Protein AF-A0A812TK19-F1 (afdb_monomer)

Mean predicted aligned error: 16.14 Å

Structure (mmCIF, N/CA/C/O backbone):
data_AF-A0A812TK19-F1
#
_entry.id   AF-A0A812TK19-F1
#
loop_
_atom_site.group_PDB
_atom_site.id
_atom_site.type_symbol
_atom_site.label_atom_id
_atom_site.label_alt_id
_atom_site.label_comp_id
_atom_site.label_asym_id
_atom_site.label_entity_id
_atom_site.label_seq_id
_atom_site.pdbx_PDB_ins_code
_atom_site.Cartn_x
_atom_site.Cartn_y
_atom_site.Cartn_z
_atom_site.occupancy
_atom_site.B_iso_or_equiv
_atom_site.auth_seq_id
_atom_site.auth_comp_id
_atom_site.auth_asym_id
_atom_site.auth_atom_id
_atom_site.pdbx_PDB_model_num
ATOM 1 N N . MET A 1 1 ? 40.478 -5.812 -28.959 1.00 92.88 1 MET A N 1
ATOM 2 C CA . MET A 1 1 ? 41.052 -4.650 -28.249 1.00 92.88 1 MET A CA 1
ATOM 3 C C . MET A 1 1 ? 40.467 -4.532 -26.840 1.00 92.88 1 MET A C 1
ATOM 5 O O . MET A 1 1 ? 40.445 -3.448 -26.272 1.00 92.88 1 MET A O 1
ATOM 9 N N . SER A 1 2 ? 40.028 -5.644 -26.248 1.00 95.44 2 SER A N 1
ATOM 10 C CA . SER A 1 2 ? 39.411 -5.646 -24.926 1.00 95.44 2 SER A CA 1
ATOM 11 C C . SER A 1 2 ? 40.400 -5.201 -23.845 1.00 95.44 2 SER A C 1
ATOM 13 O O . SER A 1 2 ? 41.573 -5.568 -23.915 1.00 95.44 2 SER A O 1
ATOM 15 N N . PHE A 1 3 ? 39.928 -4.419 -22.873 1.00 97.75 3 PHE A N 1
ATOM 16 C CA . PHE A 1 3 ? 40.686 -3.888 -21.726 1.00 97.75 3 PHE A CA 1
ATOM 17 C C . PHE A 1 3 ? 41.905 -3.006 -22.056 1.00 97.75 3 PHE A C 1
ATOM 19 O O . PHE A 1 3 ? 42.654 -2.646 -21.154 1.00 97.75 3 PHE A O 1
ATOM 26 N N . MET A 1 4 ? 42.129 -2.638 -23.322 1.00 96.12 4 MET A N 1
ATOM 27 C CA . MET A 1 4 ? 43.406 -2.060 -23.764 1.00 96.12 4 MET A CA 1
ATOM 28 C C . MET A 1 4 ? 43.821 -0.776 -23.024 1.00 96.12 4 MET A C 1
ATOM 30 O O . MET A 1 4 ? 45.009 -0.598 -22.761 1.00 96.12 4 MET A O 1
ATOM 34 N N . PHE A 1 5 ? 42.865 0.098 -22.696 1.00 97.06 5 PHE A N 1
ATOM 35 C CA . PHE A 1 5 ? 43.087 1.342 -21.952 1.00 97.06 5 PHE A CA 1
ATOM 36 C C . PHE A 1 5 ? 42.208 1.444 -20.705 1.00 97.06 5 PHE A C 1
ATOM 38 O O . PHE A 1 5 ? 41.975 2.544 -20.211 1.00 97.06 5 PHE A O 1
ATOM 45 N N . SER A 1 6 ? 41.722 0.314 -20.193 1.00 97.31 6 SER A N 1
ATOM 46 C CA . SER A 1 6 ? 40.939 0.297 -18.958 1.00 97.31 6 SER A CA 1
ATOM 47 C C . SER A 1 6 ? 41.733 0.953 -17.826 1.00 97.31 6 SER A C 1
ATOM 49 O O . SER A 1 6 ? 42.909 0.642 -17.640 1.00 97.31 6 SER A O 1
ATOM 51 N N . GLU A 1 7 ? 41.101 1.876 -17.102 1.00 97.12 7 GLU A N 1
ATOM 52 C CA . GLU A 1 7 ? 41.672 2.635 -15.980 1.00 97.12 7 GLU A CA 1
ATOM 53 C C . GLU A 1 7 ? 42.923 3.456 -16.345 1.00 97.12 7 GLU A C 1
ATOM 55 O O . GLU A 1 7 ? 43.679 3.912 -15.485 1.00 97.12 7 GLU A O 1
ATOM 60 N N . ALA A 1 8 ? 43.154 3.709 -17.637 1.00 96.56 8 ALA A N 1
ATOM 61 C CA . ALA A 1 8 ? 44.233 4.574 -18.092 1.00 96.56 8 ALA A CA 1
ATOM 62 C C . ALA A 1 8 ? 43.841 6.052 -17.902 1.00 96.56 8 ALA A C 1
ATOM 64 O O . ALA A 1 8 ? 43.594 6.781 -18.865 1.00 96.56 8 ALA A O 1
ATOM 65 N N . TRP A 1 9 ? 43.789 6.508 -16.646 1.00 95.75 9 TRP A N 1
ATOM 66 C CA . TRP A 1 9 ? 43.208 7.797 -16.241 1.00 95.75 9 TRP A CA 1
ATOM 67 C C . TRP A 1 9 ? 43.759 9.018 -16.989 1.00 95.75 9 TRP A C 1
ATOM 69 O O . TRP A 1 9 ? 43.036 9.990 -17.182 1.00 95.75 9 TRP A O 1
ATOM 79 N N . THR A 1 10 ? 45.024 8.983 -17.414 1.00 96.06 10 THR A N 1
ATOM 80 C CA . THR A 1 10 ? 45.704 10.095 -18.104 1.00 96.06 10 THR A CA 1
ATOM 81 C C . THR A 1 10 ? 45.851 9.888 -19.611 1.00 96.06 10 THR A C 1
ATOM 83 O O . THR A 1 10 ? 46.383 10.758 -20.306 1.00 96.06 10 THR A O 1
ATOM 86 N N . PHE A 1 11 ? 45.407 8.747 -20.144 1.00 96.31 11 PHE A N 1
ATOM 87 C CA . PHE A 1 11 ? 45.557 8.439 -21.559 1.00 96.31 11 PHE A CA 1
ATOM 88 C C . PHE A 1 11 ? 44.660 9.340 -22.412 1.00 96.31 11 PHE A C 1
ATOM 90 O O . PHE A 1 11 ? 43.447 9.370 -22.249 1.00 96.31 11 PHE A O 1
ATOM 97 N N . ASN A 1 12 ? 45.265 10.071 -23.350 1.00 95.88 12 ASN A N 1
ATOM 98 C CA . ASN A 1 12 ? 44.549 10.934 -24.294 1.00 95.88 12 ASN A CA 1
ATOM 99 C C . ASN A 1 12 ? 45.303 11.073 -25.631 1.00 95.88 12 ASN A C 1
ATOM 101 O O . ASN A 1 12 ? 45.293 12.127 -26.263 1.00 95.88 12 ASN A O 1
ATOM 105 N N . GLN A 1 13 ? 46.040 10.033 -26.032 1.00 95.19 13 GLN A N 1
ATOM 106 C CA . GLN A 1 13 ? 46.846 10.063 -27.256 1.00 95.19 13 GLN A CA 1
ATOM 107 C C . GLN A 1 13 ? 45.985 9.794 -28.492 1.00 95.19 13 GLN A C 1
ATOM 109 O O . GLN A 1 13 ? 45.036 9.011 -28.446 1.00 95.19 13 GLN A O 1
ATOM 114 N N . ALA A 1 14 ? 46.329 10.430 -29.614 1.00 95.00 14 ALA A N 1
ATOM 115 C CA . ALA A 1 14 ? 45.601 10.265 -30.867 1.00 95.00 14 ALA A CA 1
ATOM 116 C C . ALA A 1 14 ? 45.789 8.851 -31.444 1.00 95.00 14 ALA A C 1
ATOM 118 O O . ALA A 1 14 ? 46.907 8.415 -31.715 1.00 95.00 14 ALA A O 1
ATOM 119 N N . ILE A 1 15 ? 44.674 8.162 -31.687 1.00 95.62 15 ILE A N 1
ATOM 120 C CA . ILE A 1 15 ? 44.621 6.780 -32.205 1.00 95.62 15 ILE A CA 1
ATOM 121 C C . ILE A 1 15 ? 43.718 6.651 -33.444 1.00 95.62 15 ILE A C 1
ATOM 123 O O . ILE A 1 15 ? 43.330 5.559 -33.857 1.00 95.62 15 ILE A O 1
ATOM 127 N N . ARG A 1 16 ? 43.403 7.783 -34.081 1.00 94.56 16 ARG A N 1
ATOM 128 C CA . ARG A 1 16 ? 42.511 7.867 -35.247 1.00 94.56 16 ARG A CA 1
ATOM 129 C C . ARG A 1 16 ? 42.945 6.982 -36.425 1.00 94.56 16 ARG A C 1
ATOM 131 O O . ARG A 1 16 ? 42.098 6.486 -37.159 1.00 94.56 16 ARG A O 1
ATOM 138 N N . LEU A 1 17 ? 44.255 6.798 -36.608 1.00 95.12 17 LEU A N 1
ATOM 139 C CA . LEU A 1 17 ? 44.851 6.092 -37.754 1.00 95.12 17 LEU A CA 1
ATOM 140 C C . LEU A 1 17 ? 45.000 4.574 -37.552 1.00 95.12 17 LEU A C 1
ATOM 142 O O . LEU A 1 17 ? 45.644 3.913 -38.363 1.00 95.12 17 LEU A O 1
ATOM 146 N N . TRP A 1 18 ? 44.465 4.017 -36.466 1.00 95.75 18 TRP A N 1
ATOM 147 C CA . TRP A 1 18 ? 44.541 2.580 -36.215 1.00 95.75 18 TRP A CA 1
ATOM 148 C C . TRP A 1 18 ? 43.628 1.792 -37.157 1.00 95.75 18 TRP A C 1
ATOM 150 O O . TRP A 1 18 ? 42.463 2.143 -37.343 1.00 95.75 18 TRP A O 1
ATOM 160 N N . ASP A 1 19 ? 44.145 0.692 -37.707 1.00 95.75 19 ASP A N 1
ATOM 161 C CA . ASP A 1 19 ? 43.330 -0.275 -38.440 1.00 95.75 19 ASP A CA 1
ATOM 162 C C . ASP A 1 19 ? 42.552 -1.156 -37.456 1.00 95.75 19 ASP A C 1
ATOM 164 O O . ASP A 1 19 ? 43.112 -1.990 -36.743 1.00 95.75 19 ASP A O 1
ATOM 168 N N . THR A 1 20 ? 41.240 -0.945 -37.416 1.00 96.56 20 THR A N 1
ATOM 169 C CA . THR A 1 20 ? 40.297 -1.656 -36.547 1.00 96.56 20 THR A CA 1
ATOM 170 C C . THR A 1 20 ? 39.468 -2.707 -37.287 1.00 96.56 20 THR A C 1
ATOM 172 O O . THR A 1 20 ? 38.645 -3.375 -36.669 1.00 96.56 20 THR A O 1
ATOM 175 N N . SER A 1 21 ? 39.726 -2.941 -38.581 1.00 96.19 21 SER A N 1
ATOM 176 C CA . SER A 1 21 ? 38.903 -3.801 -39.450 1.00 96.19 21 SER A CA 1
ATOM 177 C C . SER A 1 21 ? 38.800 -5.269 -39.013 1.00 96.19 21 SER A C 1
ATOM 179 O O . SER A 1 21 ? 37.840 -5.952 -39.369 1.00 96.19 21 SER A O 1
ATOM 181 N N . SER A 1 22 ? 39.766 -5.760 -38.233 1.00 95.88 22 SER A N 1
ATOM 182 C CA . SER A 1 22 ? 39.797 -7.131 -37.703 1.00 95.88 22 SER A CA 1
ATOM 183 C C . SER A 1 22 ? 39.323 -7.249 -36.248 1.00 95.88 22 SER A C 1
ATOM 185 O O . SER A 1 22 ? 39.255 -8.356 -35.705 1.00 95.88 22 SER A O 1
ATOM 187 N N . VAL A 1 23 ? 38.998 -6.128 -35.597 1.00 97.31 23 VAL A N 1
ATOM 188 C CA . VAL A 1 23 ? 38.624 -6.099 -34.182 1.00 97.31 23 VAL A CA 1
ATOM 189 C C . VAL A 1 23 ? 37.208 -6.633 -34.015 1.00 97.31 23 VAL A C 1
ATOM 191 O O . VAL A 1 23 ? 36.266 -6.110 -34.599 1.00 97.31 23 VAL A O 1
ATOM 194 N N . ARG A 1 24 ? 37.062 -7.668 -33.182 1.00 96.25 24 ARG A N 1
ATOM 195 C CA . ARG A 1 24 ? 35.759 -8.271 -32.852 1.00 96.25 24 ARG A CA 1
ATOM 196 C C . ARG A 1 24 ? 35.223 -7.882 -31.478 1.00 96.25 24 ARG A C 1
ATOM 198 O O . ARG A 1 24 ? 34.020 -7.843 -31.274 1.00 96.25 24 ARG A O 1
ATOM 205 N N . ASP A 1 25 ? 36.112 -7.580 -30.540 1.00 97.50 25 ASP A N 1
ATOM 206 C CA . ASP A 1 25 ? 35.764 -7.329 -29.142 1.00 97.50 25 ASP A CA 1
ATOM 207 C C . ASP A 1 25 ? 36.442 -6.033 -28.671 1.00 97.50 25 ASP A C 1
ATOM 209 O O . ASP A 1 25 ? 37.674 -5.892 -28.762 1.00 97.50 25 ASP A O 1
ATOM 213 N N . MET A 1 26 ? 35.621 -5.082 -28.217 1.00 97.75 26 MET A N 1
ATOM 214 C CA . MET A 1 26 ? 36.023 -3.775 -27.681 1.00 97.75 26 MET A CA 1
ATOM 215 C C . MET A 1 26 ? 35.622 -3.600 -26.208 1.00 97.75 26 MET A C 1
ATOM 217 O O . MET A 1 26 ? 35.568 -2.478 -25.705 1.00 97.75 26 MET A O 1
ATOM 221 N N . ARG A 1 27 ? 35.349 -4.697 -25.494 1.00 98.25 27 ARG A N 1
ATOM 222 C CA . ARG A 1 27 ? 34.900 -4.625 -24.103 1.00 98.25 27 ARG A CA 1
ATOM 223 C C . ARG A 1 27 ? 35.918 -3.931 -23.211 1.00 98.25 27 ARG A C 1
ATOM 225 O O . ARG A 1 27 ? 37.114 -4.193 -23.338 1.00 98.25 27 ARG A O 1
ATOM 232 N N . TYR A 1 28 ? 35.450 -3.070 -22.311 1.00 98.44 28 TYR A N 1
ATOM 233 C CA . TYR A 1 28 ? 36.291 -2.309 -21.375 1.00 98.44 28 TYR A CA 1
ATOM 234 C C . TYR A 1 28 ? 37.416 -1.480 -22.025 1.00 98.44 28 TYR A C 1
ATOM 236 O O . TYR A 1 28 ? 38.355 -1.082 -21.341 1.00 98.44 28 TYR A O 1
ATOM 244 N N . MET A 1 29 ? 37.393 -1.242 -23.343 1.00 97.69 29 MET A N 1
ATOM 245 C CA . MET A 1 29 ? 38.554 -0.665 -24.029 1.00 97.69 29 MET A CA 1
ATOM 246 C C . MET A 1 29 ? 38.963 0.698 -23.455 1.00 97.69 29 MET A C 1
ATOM 248 O O . MET A 1 29 ? 40.159 0.925 -23.312 1.00 97.69 29 MET A O 1
ATOM 252 N N . PHE A 1 30 ? 37.996 1.548 -23.103 1.00 98.12 30 PHE A N 1
ATOM 253 C CA . PHE A 1 30 ? 38.169 2.876 -22.502 1.00 98.12 30 PHE A CA 1
ATOM 254 C C . PHE A 1 30 ? 37.416 3.005 -21.168 1.00 98.12 30 PHE A C 1
ATOM 256 O O . PHE A 1 30 ? 36.948 4.081 -20.803 1.00 98.12 30 PHE A O 1
ATOM 263 N N . HIS A 1 31 ? 37.265 1.905 -20.434 1.00 98.12 31 HIS A N 1
ATOM 264 C CA . HIS A 1 31 ? 36.629 1.948 -19.121 1.00 98.12 31 HIS A CA 1
ATOM 265 C C . HIS A 1 31 ? 37.426 2.838 -18.149 1.00 98.12 31 HIS A C 1
ATOM 267 O O . HIS A 1 31 ? 38.648 2.730 -18.089 1.00 98.12 31 HIS A O 1
ATOM 273 N N . ASP A 1 32 ? 36.745 3.720 -17.415 1.00 97.50 32 ASP A N 1
ATOM 274 C CA . ASP A 1 32 ? 37.311 4.706 -16.477 1.00 97.50 32 ASP A CA 1
ATOM 275 C C . ASP A 1 32 ? 38.473 5.530 -17.076 1.00 97.50 32 ASP A C 1
ATOM 277 O O . ASP A 1 32 ? 39.419 5.916 -16.391 1.00 97.50 32 ASP A O 1
ATOM 281 N N . THR A 1 33 ? 38.451 5.823 -18.383 1.00 96.88 33 THR A N 1
ATOM 282 C CA . THR A 1 33 ? 39.445 6.727 -18.986 1.00 96.88 33 THR A CA 1
ATOM 283 C C . THR A 1 33 ? 39.029 8.184 -18.810 1.00 96.88 33 THR A C 1
ATOM 285 O O . THR A 1 33 ? 38.316 8.757 -19.638 1.00 96.88 33 THR A O 1
ATOM 288 N N . ARG A 1 34 ? 39.523 8.807 -17.740 1.00 94.69 34 ARG A N 1
ATOM 289 C CA . ARG A 1 34 ? 39.145 10.171 -17.323 1.00 94.69 34 ARG A CA 1
ATOM 290 C C . ARG A 1 34 ? 39.749 11.309 -18.148 1.00 94.69 34 ARG A C 1
ATOM 292 O O . ARG A 1 34 ? 39.411 12.466 -17.937 1.00 94.69 34 ARG A O 1
ATOM 299 N N . ALA A 1 35 ? 40.664 11.011 -19.065 1.00 96.31 35 ALA A N 1
ATOM 300 C CA . ALA A 1 35 ? 41.265 12.017 -19.942 1.00 96.31 35 ALA A CA 1
ATOM 301 C C . ALA A 1 35 ? 40.969 11.784 -21.428 1.00 96.31 35 ALA A C 1
ATOM 303 O O . ALA A 1 35 ? 41.170 12.696 -22.231 1.00 96.31 35 ALA A O 1
ATOM 304 N N . PHE A 1 36 ? 40.536 10.581 -21.814 1.00 97.00 36 PHE A N 1
ATOM 305 C CA . PHE A 1 36 ? 40.453 10.200 -23.219 1.00 97.00 36 PHE A CA 1
ATOM 306 C C . PHE A 1 36 ? 39.255 10.858 -23.909 1.00 97.00 36 PHE A C 1
ATOM 308 O O . PHE A 1 36 ? 38.106 10.562 -23.598 1.00 97.00 36 PHE A O 1
ATOM 315 N N . ASN A 1 37 ? 39.524 11.720 -24.893 1.00 96.88 37 ASN A N 1
ATOM 316 C CA . ASN A 1 37 ? 38.482 12.377 -25.689 1.00 96.88 37 ASN A CA 1
ATOM 317 C C . ASN A 1 37 ? 38.955 12.682 -27.128 1.00 96.88 37 ASN A C 1
ATOM 319 O O . ASN A 1 37 ? 38.767 13.787 -27.659 1.00 96.88 37 ASN A O 1
ATOM 323 N N . GLN A 1 38 ? 39.647 11.714 -27.742 1.00 96.75 38 GLN A N 1
ATOM 324 C CA . GLN A 1 38 ? 40.198 11.814 -29.100 1.00 96.75 38 GLN A CA 1
ATOM 325 C C . GLN A 1 38 ? 39.218 11.326 -30.170 1.00 96.75 38 GLN A C 1
ATOM 327 O O . GLN A 1 38 ? 38.337 10.517 -29.906 1.00 96.75 38 GLN A O 1
ATOM 332 N N . ASP A 1 39 ? 39.396 11.802 -31.403 1.00 96.94 39 ASP A N 1
ATOM 333 C CA . ASP A 1 39 ? 38.589 11.379 -32.552 1.00 96.94 39 ASP A CA 1
ATOM 334 C C . ASP A 1 39 ? 38.887 9.923 -32.956 1.00 96.94 39 ASP A C 1
ATOM 336 O O . ASP A 1 39 ? 40.018 9.574 -33.308 1.00 96.94 39 ASP A O 1
ATOM 340 N N . ILE A 1 40 ? 37.841 9.097 -32.927 1.00 97.25 40 ILE A N 1
ATOM 341 C CA . ILE A 1 40 ? 37.826 7.684 -33.334 1.00 97.25 40 ILE A CA 1
ATOM 342 C C . ILE A 1 40 ? 36.660 7.377 -34.291 1.00 97.25 40 ILE A C 1
ATOM 344 O O . ILE A 1 40 ? 36.346 6.215 -34.556 1.00 97.25 40 ILE A O 1
ATOM 348 N N . GLY A 1 41 ? 36.013 8.405 -34.851 1.00 96.56 41 GLY A N 1
ATOM 349 C CA . GLY A 1 41 ? 34.849 8.230 -35.728 1.00 96.56 41 GLY A CA 1
ATOM 350 C C . GLY A 1 41 ? 35.177 7.493 -37.034 1.00 96.56 41 GLY A C 1
ATOM 351 O O . GLY A 1 41 ? 34.302 6.876 -37.638 1.00 96.56 41 GLY A O 1
ATOM 352 N N . SER A 1 42 ? 36.449 7.502 -37.456 1.00 96.19 42 SER A N 1
ATOM 353 C CA . SER A 1 42 ? 36.924 6.827 -38.673 1.00 96.19 42 SER A CA 1
ATOM 354 C C . SER A 1 42 ? 37.246 5.339 -38.508 1.00 96.19 42 SER A C 1
ATOM 356 O O . SER A 1 42 ? 37.715 4.717 -39.459 1.00 96.19 42 SER A O 1
ATOM 358 N N . TRP A 1 43 ? 37.060 4.763 -37.320 1.00 97.56 43 TRP A N 1
ATOM 359 C CA . TRP A 1 43 ? 37.314 3.342 -37.087 1.00 97.56 43 TRP A CA 1
ATOM 360 C C . TRP A 1 43 ? 36.322 2.439 -37.827 1.00 97.56 43 TRP A C 1
ATOM 362 O O . TRP A 1 43 ? 35.135 2.740 -37.940 1.00 97.56 43 TRP A O 1
ATOM 372 N N . ASN A 1 44 ? 36.813 1.296 -38.310 1.00 96.88 44 ASN A N 1
ATOM 373 C CA . ASN A 1 44 ? 35.987 0.265 -38.921 1.00 96.88 44 ASN A CA 1
ATOM 374 C C . ASN A 1 44 ? 35.502 -0.707 -37.841 1.00 96.88 44 ASN A C 1
ATOM 376 O O . ASN A 1 44 ? 36.242 -1.584 -37.407 1.00 96.88 44 ASN A O 1
ATOM 380 N N . THR A 1 45 ? 34.240 -0.571 -37.446 1.00 97.31 45 THR A N 1
ATOM 381 C CA . THR A 1 45 ? 33.599 -1.401 -36.416 1.00 97.31 45 THR A CA 1
ATOM 382 C C . THR A 1 45 ? 32.748 -2.542 -36.978 1.00 97.31 45 THR A C 1
ATOM 384 O O . THR A 1 45 ? 32.097 -3.252 -36.221 1.00 97.31 45 THR A O 1
ATOM 387 N N . SER A 1 46 ? 32.785 -2.789 -38.294 1.00 96.62 46 SER A N 1
ATOM 388 C CA . SER A 1 46 ? 31.880 -3.742 -38.963 1.00 96.62 46 SER A CA 1
ATOM 389 C C . SER A 1 46 ? 32.010 -5.207 -38.521 1.00 96.62 46 SER A C 1
ATOM 391 O O . SER A 1 46 ? 31.094 -5.993 -38.774 1.00 96.62 46 SER A O 1
ATOM 393 N N . ALA A 1 47 ? 33.129 -5.571 -37.886 1.00 97.19 47 ALA A N 1
ATOM 394 C CA . ALA A 1 47 ? 33.393 -6.900 -37.333 1.00 97.19 47 ALA A CA 1
ATOM 395 C C . ALA A 1 47 ? 33.191 -6.984 -35.807 1.00 97.19 47 ALA A C 1
ATOM 397 O O . ALA A 1 47 ? 33.318 -8.075 -35.248 1.00 97.19 47 ALA A O 1
ATOM 398 N N . VAL A 1 48 ? 32.901 -5.861 -35.138 1.00 98.25 48 VAL A N 1
ATOM 399 C CA . VAL A 1 48 ? 32.744 -5.792 -33.681 1.00 98.25 48 VAL A CA 1
ATOM 400 C C . VAL A 1 48 ? 31.415 -6.418 -33.285 1.00 98.25 48 VAL A C 1
ATOM 402 O O . VAL A 1 48 ? 30.368 -6.043 -33.804 1.00 98.25 48 VAL A O 1
ATOM 405 N N . THR A 1 49 ? 31.465 -7.357 -32.344 1.00 97.06 49 THR A N 1
ATOM 406 C CA . THR A 1 49 ? 30.289 -8.045 -31.804 1.00 97.06 49 THR A CA 1
ATOM 407 C C . THR A 1 49 ? 29.933 -7.592 -30.393 1.00 97.06 49 THR A C 1
ATOM 409 O O . THR A 1 49 ? 28.797 -7.764 -29.969 1.00 97.06 49 THR A O 1
ATOM 412 N N . SER A 1 50 ? 30.875 -6.994 -29.659 1.00 97.75 50 SER A N 1
ATOM 413 C CA . SER A 1 50 ? 30.655 -6.575 -28.273 1.00 97.75 50 SER A CA 1
ATOM 414 C C . SER A 1 50 ? 31.316 -5.237 -27.965 1.00 97.75 50 SER A C 1
ATOM 416 O O . SER A 1 50 ? 32.524 -5.070 -28.169 1.00 97.75 50 SER A O 1
ATOM 418 N N . MET A 1 51 ? 30.526 -4.331 -27.387 1.00 97.94 51 MET A N 1
ATOM 419 C CA . MET A 1 51 ? 30.935 -3.009 -26.898 1.00 97.94 51 MET A CA 1
ATOM 420 C C . MET A 1 51 ? 30.701 -2.845 -25.385 1.00 97.94 51 MET A C 1
ATOM 422 O O . MET A 1 51 ? 30.768 -1.731 -24.867 1.00 97.94 51 MET A O 1
ATOM 426 N N . HIS A 1 52 ? 30.471 -3.950 -24.667 1.00 98.50 52 HIS A N 1
ATOM 427 C CA . HIS A 1 52 ? 30.230 -3.935 -23.226 1.00 98.50 52 HIS A CA 1
ATOM 428 C C . HIS A 1 52 ? 31.270 -3.119 -22.441 1.00 98.50 52 HIS A C 1
ATOM 430 O O . HIS A 1 52 ? 32.479 -3.351 -22.550 1.00 98.50 52 HIS A O 1
ATOM 436 N N . ARG A 1 53 ? 30.797 -2.151 -21.648 1.00 98.62 53 ARG A N 1
ATOM 437 C CA . ARG A 1 53 ? 31.626 -1.220 -20.853 1.00 98.62 53 ARG A CA 1
ATOM 438 C C . ARG A 1 53 ? 32.702 -0.462 -21.629 1.00 98.62 53 ARG A C 1
ATOM 440 O O . ARG A 1 53 ? 33.664 0.005 -21.023 1.00 98.62 53 ARG A O 1
ATOM 447 N N . MET A 1 54 ? 32.584 -0.327 -22.951 1.00 98.19 54 MET A N 1
ATOM 448 C CA . MET A 1 54 ? 33.645 0.278 -23.759 1.00 98.19 54 MET A CA 1
ATOM 449 C C . MET A 1 54 ? 34.026 1.684 -23.275 1.00 98.19 54 MET A C 1
ATOM 451 O O . MET A 1 54 ? 35.217 1.960 -23.223 1.00 98.19 54 MET A O 1
ATOM 455 N N . PHE A 1 55 ? 33.057 2.518 -22.885 1.00 98.44 55 PHE A N 1
ATOM 456 C CA . PHE A 1 55 ? 33.242 3.892 -22.395 1.00 98.44 55 PHE A CA 1
ATOM 457 C C . PHE A 1 55 ? 32.647 4.115 -20.997 1.00 98.44 55 PHE A C 1
ATOM 459 O O . PHE A 1 55 ? 32.367 5.249 -20.615 1.00 98.44 55 PHE A O 1
ATOM 466 N N . SER A 1 56 ? 32.437 3.051 -20.222 1.00 98.38 56 SER A N 1
ATOM 467 C CA . SER A 1 56 ? 31.879 3.179 -18.873 1.00 98.38 56 SER A CA 1
ATOM 468 C C . SER A 1 56 ? 32.801 4.045 -18.003 1.00 98.38 56 SER A C 1
ATOM 470 O O . SER A 1 56 ? 33.995 3.761 -17.925 1.00 98.38 56 SER A O 1
ATOM 472 N N . TYR A 1 57 ? 32.259 5.097 -17.383 1.00 98.00 57 TYR A N 1
ATOM 473 C CA . TYR A 1 57 ? 32.964 6.144 -16.624 1.00 98.00 57 TYR A CA 1
ATOM 474 C C . TYR A 1 57 ? 34.039 6.916 -17.412 1.00 98.00 57 TYR A C 1
ATOM 476 O O . TYR A 1 57 ? 34.948 7.504 -16.825 1.00 98.00 57 TYR A O 1
ATOM 484 N N . ALA A 1 58 ? 33.965 6.924 -18.745 1.00 97.38 58 ALA A N 1
ATOM 485 C CA . ALA A 1 58 ? 34.878 7.696 -19.581 1.00 97.38 58 ALA A CA 1
ATOM 486 C C . ALA A 1 58 ? 34.410 9.150 -19.761 1.00 97.38 58 ALA A C 1
ATOM 488 O O . ALA A 1 58 ? 33.218 9.444 -19.808 1.00 97.38 58 ALA A O 1
ATOM 489 N N . GLU A 1 59 ? 35.365 10.053 -19.993 1.00 96.19 59 GLU A N 1
ATOM 490 C CA . GLU A 1 59 ? 35.117 11.462 -20.358 1.00 96.19 59 GLU A CA 1
ATOM 491 C C . GLU A 1 59 ? 34.941 11.664 -21.880 1.00 96.19 59 GLU A C 1
ATOM 493 O O . GLU A 1 59 ? 35.091 12.764 -22.423 1.00 96.19 59 GLU A O 1
ATOM 498 N N . PHE A 1 60 ? 34.664 10.576 -22.599 1.00 97.31 60 PHE A N 1
ATOM 499 C CA . PHE A 1 60 ? 34.582 10.563 -24.051 1.00 97.31 60 PHE A CA 1
ATOM 500 C C . PHE A 1 60 ? 33.298 11.239 -24.550 1.00 97.31 60 PHE A C 1
ATOM 502 O O . PHE A 1 60 ? 32.195 10.861 -24.168 1.00 97.31 60 PHE A O 1
ATOM 509 N N . ASN A 1 61 ? 33.436 12.200 -25.465 1.00 97.44 61 ASN A N 1
ATOM 510 C CA . ASN A 1 61 ? 32.314 12.883 -26.109 1.00 97.44 61 ASN A CA 1
ATOM 511 C C . ASN A 1 61 ? 32.691 13.332 -27.536 1.00 97.44 61 ASN A C 1
ATOM 513 O O . ASN A 1 61 ? 32.684 14.523 -27.859 1.00 97.44 61 ASN A O 1
ATOM 517 N N . ARG A 1 62 ? 33.098 12.383 -28.395 1.00 97.69 62 ARG A N 1
ATOM 518 C CA . ARG A 1 62 ? 33.376 12.631 -29.826 1.00 97.69 62 ARG A CA 1
ATOM 519 C C . ARG A 1 62 ? 32.420 11.860 -30.741 1.00 97.69 62 ARG A C 1
ATOM 521 O O . ARG A 1 62 ? 31.986 10.773 -30.365 1.00 97.69 62 ARG A O 1
ATOM 528 N N . PRO A 1 63 ? 32.138 12.370 -31.957 1.00 97.94 63 PRO A N 1
ATOM 529 C CA . PRO A 1 63 ? 31.222 11.714 -32.883 1.00 97.94 63 PRO A CA 1
ATOM 530 C C . PRO A 1 63 ? 31.641 10.280 -33.235 1.00 97.94 63 PRO A C 1
ATOM 532 O O . PRO A 1 63 ? 32.752 10.044 -33.709 1.00 97.94 63 PRO A O 1
ATOM 535 N N . ILE A 1 64 ? 30.709 9.343 -33.054 1.00 97.75 64 ILE A N 1
ATOM 536 C CA . ILE A 1 64 ? 30.850 7.915 -33.399 1.00 97.75 64 ILE A CA 1
ATOM 537 C C . ILE A 1 64 ? 29.648 7.377 -34.198 1.00 97.75 64 ILE A C 1
ATOM 539 O O . ILE A 1 64 ? 29.536 6.178 -34.446 1.00 97.75 64 ILE A O 1
ATOM 543 N N . GLY A 1 65 ? 28.753 8.254 -34.664 1.00 96.69 65 GLY A N 1
ATOM 544 C CA . GLY A 1 65 ? 27.577 7.868 -35.458 1.00 96.69 65 GLY A CA 1
ATOM 545 C C . GLY A 1 65 ? 27.906 7.197 -36.801 1.00 96.69 65 GLY A C 1
ATOM 546 O O . GLY A 1 65 ? 27.077 6.477 -37.350 1.00 96.69 65 GLY A O 1
ATOM 547 N N . SER A 1 66 ? 29.128 7.377 -37.321 1.00 96.38 66 SER A N 1
ATOM 548 C CA . SER A 1 66 ? 29.621 6.749 -38.560 1.00 96.38 66 SER A CA 1
ATOM 549 C C . SER A 1 66 ? 29.997 5.270 -38.418 1.00 96.38 66 SER A C 1
ATOM 551 O O . SER A 1 66 ? 30.345 4.626 -39.410 1.00 96.38 66 SER A O 1
ATOM 553 N N . TRP A 1 67 ? 29.970 4.725 -37.204 1.00 97.75 67 TRP A N 1
ATOM 554 C CA . TRP A 1 67 ? 30.300 3.329 -36.943 1.00 97.75 67 TRP A CA 1
ATOM 555 C C . TRP A 1 67 ? 29.269 2.359 -37.531 1.00 97.75 67 TRP A C 1
ATOM 557 O O . TRP A 1 67 ? 28.076 2.636 -37.596 1.00 97.75 67 TRP A O 1
ATOM 567 N N . THR A 1 68 ? 29.740 1.183 -37.950 1.00 96.69 68 THR A N 1
ATOM 568 C CA . THR A 1 68 ? 28.888 0.097 -38.448 1.00 96.69 68 THR A CA 1
ATOM 569 C C . THR A 1 68 ? 28.628 -0.906 -37.328 1.00 96.69 68 THR A C 1
ATOM 571 O O . THR A 1 68 ? 29.520 -1.673 -36.983 1.00 96.69 68 THR A O 1
ATOM 574 N N . THR A 1 69 ? 27.404 -0.949 -36.799 1.00 96.81 69 THR A N 1
ATOM 575 C CA . THR A 1 69 ? 27.054 -1.740 -35.599 1.00 96.81 69 THR A CA 1
ATOM 576 C C . THR A 1 69 ? 26.244 -3.009 -35.872 1.00 96.81 69 THR A C 1
ATOM 578 O O . THR A 1 69 ? 25.885 -3.709 -34.938 1.00 96.81 69 THR A O 1
ATOM 581 N N . ARG A 1 70 ? 25.991 -3.374 -37.138 1.00 96.06 70 ARG A N 1
ATOM 582 C CA . ARG A 1 70 ? 25.108 -4.509 -37.507 1.00 96.06 70 ARG A CA 1
ATOM 583 C C . ARG A 1 70 ? 25.465 -5.869 -36.879 1.00 96.06 70 ARG A C 1
ATOM 585 O O . ARG A 1 70 ? 24.621 -6.757 -36.836 1.00 96.06 70 ARG A O 1
ATOM 592 N N . ALA A 1 71 ? 26.729 -6.058 -36.493 1.00 96.62 71 ALA A N 1
ATOM 593 C CA . ALA A 1 71 ? 27.239 -7.293 -35.900 1.00 96.62 71 ALA A CA 1
ATOM 594 C C . ALA A 1 71 ? 27.275 -7.251 -34.362 1.00 96.62 71 ALA A C 1
ATOM 596 O O . ALA A 1 71 ? 27.561 -8.277 -33.747 1.00 96.62 71 ALA A O 1
ATOM 597 N N . VAL A 1 72 ? 27.010 -6.089 -33.754 1.00 98.12 72 VAL A N 1
ATOM 598 C CA . VAL A 1 72 ? 27.033 -5.892 -32.304 1.00 98.12 72 VAL A CA 1
ATOM 599 C C . VAL A 1 72 ? 25.800 -6.544 -31.696 1.00 98.12 72 VAL A C 1
ATOM 601 O O . VAL A 1 72 ? 24.681 -6.279 -32.126 1.00 98.12 72 VAL A O 1
ATOM 604 N N . THR A 1 73 ? 26.016 -7.391 -30.695 1.00 97.00 73 THR A N 1
ATOM 605 C CA . THR A 1 73 ? 24.949 -8.069 -29.948 1.00 97.00 73 THR A CA 1
ATOM 606 C C . THR A 1 73 ? 24.840 -7.576 -28.506 1.00 97.00 73 THR A C 1
ATOM 608 O O . THR A 1 73 ? 23.793 -7.727 -27.886 1.00 97.00 73 THR A O 1
ATOM 611 N N . ASP A 1 74 ? 25.910 -6.980 -27.973 1.00 98.06 74 ASP A N 1
ATOM 612 C CA . ASP A 1 74 ? 26.014 -6.540 -26.579 1.00 98.06 74 ASP A CA 1
ATOM 613 C C . ASP A 1 74 ? 26.539 -5.098 -26.493 1.00 98.06 74 ASP A C 1
ATOM 615 O O . ASP A 1 74 ? 27.703 -4.816 -26.822 1.00 98.06 74 ASP A O 1
ATOM 619 N N . THR A 1 75 ? 25.666 -4.196 -26.042 1.00 98.06 75 THR A N 1
ATOM 620 C CA . THR A 1 75 ? 25.965 -2.788 -25.742 1.00 98.06 75 THR A CA 1
ATOM 621 C C . THR A 1 75 ? 25.780 -2.467 -24.260 1.00 98.06 75 THR A C 1
ATOM 623 O O . THR A 1 75 ? 25.735 -1.294 -23.880 1.00 98.06 75 THR A O 1
ATOM 626 N N . SER A 1 76 ? 25.688 -3.488 -23.407 1.00 98.62 76 SER A N 1
ATOM 627 C CA . SER A 1 76 ? 25.449 -3.298 -21.983 1.00 98.62 76 SER A CA 1
ATOM 628 C C . SER A 1 76 ? 26.569 -2.473 -21.339 1.00 98.62 76 SER A C 1
ATOM 630 O O . SER A 1 76 ? 27.760 -2.637 -21.621 1.00 98.62 76 SER A O 1
ATOM 632 N N . PHE A 1 77 ? 26.185 -1.525 -20.488 1.00 98.75 77 PHE A N 1
ATOM 633 C CA . PHE A 1 77 ? 27.061 -0.576 -19.804 1.00 98.75 77 PHE A CA 1
ATOM 634 C C . PHE A 1 77 ? 27.967 0.255 -20.728 1.00 98.75 77 PHE A C 1
ATOM 636 O O . PHE A 1 77 ? 28.952 0.820 -20.252 1.00 98.75 77 PHE A O 1
ATOM 643 N N . MET A 1 78 ? 27.720 0.313 -22.043 1.00 98.44 78 MET A N 1
ATOM 644 C CA . MET A 1 78 ? 28.666 0.926 -22.983 1.00 98.44 78 MET A CA 1
ATOM 645 C C . MET A 1 78 ? 29.045 2.358 -22.582 1.00 98.44 78 MET A C 1
ATOM 647 O O . MET A 1 78 ? 30.232 2.677 -22.642 1.00 98.44 78 MET A O 1
ATOM 651 N N . PHE A 1 79 ? 28.080 3.163 -22.123 1.00 98.69 79 PHE A N 1
ATOM 652 C CA . PHE A 1 79 ? 28.276 4.535 -21.643 1.00 98.69 79 PHE A CA 1
ATOM 653 C C . PHE A 1 79 ? 27.880 4.722 -20.171 1.00 98.69 79 PHE A C 1
ATOM 655 O O . PHE A 1 79 ? 27.685 5.850 -19.736 1.00 98.69 79 PHE A O 1
ATOM 662 N N . ASP A 1 80 ? 27.791 3.647 -19.385 1.00 98.69 80 ASP A N 1
ATOM 663 C CA . ASP A 1 80 ? 27.435 3.721 -17.960 1.00 98.69 80 ASP A CA 1
ATOM 664 C C . ASP A 1 80 ? 28.369 4.676 -17.200 1.00 98.69 80 ASP A C 1
ATOM 666 O O . ASP A 1 80 ? 29.583 4.467 -17.162 1.00 98.69 80 ASP A O 1
ATOM 670 N N . GLY A 1 81 ? 27.819 5.743 -16.628 1.00 98.19 81 GLY A N 1
ATOM 671 C CA . GLY A 1 81 ? 28.547 6.790 -15.919 1.00 98.19 81 GLY A CA 1
ATOM 672 C C . GLY A 1 81 ? 29.380 7.721 -16.807 1.00 98.19 81 GLY A C 1
ATOM 673 O O . GLY A 1 81 ? 30.161 8.513 -16.275 1.00 98.19 81 GLY A O 1
ATOM 674 N N . ALA A 1 82 ? 29.250 7.659 -18.136 1.00 97.75 82 ALA A N 1
ATOM 675 C CA . ALA A 1 82 ? 29.903 8.579 -19.069 1.00 97.75 82 ALA A CA 1
ATOM 676 C C . ALA A 1 82 ? 29.176 9.936 -19.081 1.00 97.75 82 ALA A C 1
ATOM 678 O O . ALA A 1 82 ? 28.422 10.269 -19.996 1.00 97.75 82 ALA A O 1
ATOM 679 N N . ARG A 1 83 ? 29.398 10.729 -18.028 1.00 96.00 83 ARG A N 1
ATOM 680 C CA . ARG A 1 83 ? 28.624 11.944 -17.701 1.00 96.00 83 ARG A CA 1
ATOM 681 C C . ARG A 1 83 ? 28.530 12.973 -18.825 1.00 96.00 83 ARG A C 1
ATOM 683 O O . ARG A 1 83 ? 27.557 13.710 -18.882 1.00 96.00 83 ARG A O 1
ATOM 690 N N . ASN A 1 84 ? 29.532 13.028 -19.698 1.00 96.12 84 ASN A N 1
ATOM 691 C CA . ASN A 1 84 ? 29.620 14.018 -20.767 1.00 96.12 84 ASN A CA 1
ATOM 692 C C . ASN A 1 84 ? 29.171 13.501 -22.139 1.00 96.12 84 ASN A C 1
ATOM 694 O O . ASN A 1 84 ? 29.185 14.280 -23.089 1.00 96.12 84 ASN A O 1
ATOM 698 N N . PHE A 1 85 ? 28.828 12.218 -22.286 1.00 97.88 85 PHE A N 1
ATOM 699 C CA . PHE A 1 85 ? 28.509 11.650 -23.594 1.00 97.88 85 PHE A CA 1
ATOM 700 C C . PHE A 1 85 ? 27.113 12.076 -24.075 1.00 97.88 85 PHE A C 1
ATOM 702 O O . PHE A 1 85 ? 26.107 11.710 -23.477 1.00 97.88 85 PHE A O 1
ATOM 709 N N . ASP A 1 86 ? 27.061 12.804 -25.193 1.00 97.69 86 ASP A N 1
ATOM 710 C CA . ASP A 1 86 ? 25.815 13.249 -25.836 1.00 97.69 86 ASP A CA 1
ATOM 711 C C . ASP A 1 86 ? 26.000 13.360 -27.363 1.00 97.69 86 ASP A C 1
ATOM 713 O O . ASP A 1 86 ? 25.862 14.419 -27.973 1.00 97.69 86 ASP A O 1
ATOM 717 N N . GLN A 1 87 ? 26.434 12.268 -28.002 1.00 97.75 87 GLN A N 1
ATOM 718 C CA . GLN A 1 87 ? 26.722 12.242 -29.444 1.00 97.75 87 GLN A CA 1
ATOM 719 C C . GLN A 1 87 ? 25.652 11.494 -30.229 1.00 97.75 87 GLN A C 1
ATOM 721 O O . GLN A 1 87 ? 25.141 10.468 -29.789 1.00 97.75 87 GLN A O 1
ATOM 726 N N . ALA A 1 88 ? 25.347 11.983 -31.434 1.00 97.62 88 ALA A N 1
ATOM 727 C CA . ALA A 1 88 ? 24.329 11.387 -32.290 1.00 97.62 88 ALA A CA 1
ATOM 728 C C . ALA A 1 88 ? 24.729 9.973 -32.747 1.00 97.62 88 ALA A C 1
ATOM 730 O O . ALA A 1 88 ? 25.709 9.790 -33.477 1.00 97.62 88 ALA A O 1
ATOM 731 N N . ILE A 1 89 ? 23.931 8.988 -32.330 1.00 97.75 89 ILE A N 1
ATOM 732 C CA . ILE A 1 89 ? 24.097 7.556 -32.635 1.00 97.75 89 ILE A CA 1
ATOM 733 C C . ILE A 1 89 ? 22.810 6.905 -33.170 1.00 97.75 89 ILE A C 1
ATOM 735 O O . ILE A 1 89 ? 22.745 5.690 -33.334 1.00 97.75 89 ILE A O 1
ATOM 739 N N . GLY A 1 90 ? 21.797 7.705 -33.523 1.00 96.88 90 GLY A N 1
ATOM 740 C CA . GLY A 1 90 ? 20.558 7.212 -34.138 1.00 96.88 90 GLY A CA 1
ATOM 741 C C . GLY A 1 90 ? 20.785 6.430 -35.442 1.00 96.88 90 GLY A C 1
ATOM 742 O O . GLY A 1 90 ? 20.027 5.528 -35.763 1.00 96.88 90 GLY A O 1
ATOM 743 N N . SER A 1 91 ? 21.882 6.689 -36.164 1.00 96.38 91 SER A N 1
ATOM 744 C CA . SER A 1 91 ? 22.247 5.969 -37.396 1.00 96.38 91 SER A CA 1
ATOM 745 C C . SER A 1 91 ? 22.744 4.533 -37.186 1.00 96.38 91 SER A C 1
ATOM 747 O O . SER A 1 91 ? 23.014 3.835 -38.167 1.00 96.38 91 SER A O 1
ATOM 749 N N . TRP A 1 92 ? 22.923 4.089 -35.942 1.00 97.75 92 TRP A N 1
ATOM 750 C CA . TRP A 1 92 ? 23.368 2.733 -35.642 1.00 97.75 92 TRP A CA 1
ATOM 751 C C . TRP A 1 92 ? 22.291 1.694 -35.969 1.00 97.75 92 TRP A C 1
ATOM 753 O O . TRP A 1 92 ? 21.101 1.892 -35.749 1.00 97.75 92 TRP A O 1
ATOM 763 N N . ASN A 1 93 ? 22.729 0.547 -36.485 1.00 97.31 93 ASN A N 1
ATOM 764 C CA . ASN A 1 93 ? 21.867 -0.616 -36.655 1.00 97.31 93 ASN A CA 1
ATOM 765 C C . ASN A 1 93 ? 21.876 -1.435 -35.358 1.00 97.31 93 ASN A C 1
ATOM 767 O O . ASN A 1 93 ? 22.921 -1.982 -35.000 1.00 97.31 93 ASN A O 1
ATOM 771 N N . MET A 1 94 ? 20.718 -1.524 -34.702 1.00 97.31 94 MET A N 1
ATOM 772 C CA . MET A 1 94 ? 20.539 -2.187 -33.403 1.00 97.31 94 MET A CA 1
ATOM 773 C C . MET A 1 94 ? 19.811 -3.537 -33.488 1.00 97.31 94 MET A C 1
ATOM 775 O O . MET A 1 94 ? 19.628 -4.192 -32.469 1.00 97.31 94 MET A O 1
ATOM 779 N N . SER A 1 95 ? 19.473 -3.999 -34.698 1.00 97.75 95 SER A N 1
ATOM 780 C CA . SER A 1 95 ? 18.634 -5.193 -34.923 1.00 97.75 95 SER A CA 1
ATOM 781 C C . SER A 1 95 ? 19.195 -6.500 -34.343 1.00 97.75 95 SER A C 1
ATOM 783 O O . SER A 1 95 ? 18.442 -7.441 -34.105 1.00 97.75 95 SER A O 1
ATOM 785 N N . SER A 1 96 ? 20.509 -6.569 -34.103 1.00 97.94 96 SER A N 1
ATOM 786 C CA . SER A 1 96 ? 21.189 -7.737 -33.522 1.00 97.94 96 SER A CA 1
ATOM 787 C C . SER A 1 96 ? 21.423 -7.622 -32.010 1.00 97.94 96 SER A C 1
ATOM 789 O O . SER A 1 96 ? 21.896 -8.583 -31.402 1.00 97.94 96 SER A O 1
ATOM 791 N N . VAL A 1 97 ? 21.155 -6.461 -31.403 1.00 98.56 97 VAL A N 1
ATOM 792 C CA . VAL A 1 97 ? 21.442 -6.208 -29.987 1.00 98.56 97 VAL A CA 1
ATOM 793 C C . VAL A 1 97 ? 20.389 -6.881 -29.120 1.00 98.56 97 VAL A C 1
ATOM 795 O O . VAL A 1 97 ? 19.194 -6.669 -29.302 1.00 98.56 97 VAL A O 1
ATOM 798 N N . THR A 1 98 ? 20.849 -7.680 -28.159 1.00 98.19 98 THR A N 1
ATOM 799 C CA . THR A 1 98 ? 19.979 -8.401 -27.222 1.00 98.19 98 THR A CA 1
ATOM 800 C C . THR A 1 98 ? 20.013 -7.818 -25.812 1.00 98.19 98 THR A C 1
ATOM 802 O O . THR A 1 98 ? 19.074 -8.027 -25.048 1.00 98.19 98 THR A O 1
ATOM 805 N N . ASP A 1 99 ? 21.075 -7.096 -25.450 1.00 98.31 99 ASP A N 1
ATOM 806 C CA . ASP A 1 99 ? 21.267 -6.540 -24.108 1.00 98.31 99 ASP A CA 1
ATOM 807 C C . ASP A 1 99 ? 21.688 -5.063 -24.173 1.00 98.31 99 ASP A C 1
ATOM 809 O O . ASP A 1 99 ? 22.759 -4.727 -24.690 1.00 98.31 99 ASP A O 1
ATOM 813 N N . MET A 1 100 ? 20.826 -4.191 -23.642 1.00 98.44 100 MET A N 1
ATOM 814 C CA . MET A 1 100 ? 21.040 -2.746 -23.509 1.00 98.44 100 MET A CA 1
ATOM 815 C C . MET A 1 100 ? 21.176 -2.310 -22.043 1.00 98.44 100 MET A C 1
ATOM 817 O O . MET A 1 100 ? 21.074 -1.120 -21.734 1.00 98.44 100 MET A O 1
ATOM 821 N N . SER A 1 101 ? 21.409 -3.252 -21.127 1.00 98.81 101 SER A N 1
ATOM 822 C CA . SER A 1 101 ? 21.399 -2.966 -19.694 1.00 98.81 101 SER A CA 1
ATOM 823 C C . SER A 1 101 ? 22.422 -1.884 -19.340 1.00 98.81 101 SER A C 1
ATOM 825 O O . SER A 1 101 ? 23.563 -1.957 -19.790 1.00 98.81 101 SER A O 1
ATOM 827 N N . TYR A 1 102 ? 22.041 -0.885 -18.542 1.00 98.81 102 TYR A N 1
ATOM 828 C CA . TYR A 1 102 ? 22.881 0.248 -18.114 1.00 98.81 102 TYR A CA 1
ATOM 829 C C . TYR A 1 102 ? 23.497 1.093 -19.241 1.00 98.81 102 TYR A C 1
ATOM 831 O O . TYR A 1 102 ? 24.402 1.883 -18.974 1.00 98.81 102 TYR A O 1
ATOM 839 N N . MET A 1 103 ? 23.081 0.938 -20.504 1.00 98.62 103 MET A N 1
ATOM 840 C CA . MET A 1 103 ? 23.793 1.548 -21.635 1.00 98.62 103 MET A CA 1
ATOM 841 C C . MET A 1 103 ? 24.007 3.062 -21.473 1.00 98.62 103 MET A C 1
ATOM 843 O O . MET A 1 103 ? 25.090 3.527 -21.821 1.00 98.62 103 MET A O 1
ATOM 847 N N . PHE A 1 104 ? 23.032 3.784 -20.909 1.00 98.75 104 PHE A N 1
ATOM 848 C CA . PHE A 1 104 ? 23.047 5.235 -20.680 1.00 98.75 104 PHE A CA 1
ATOM 849 C C . PHE A 1 104 ? 22.840 5.633 -19.209 1.00 98.75 104 PHE A C 1
ATOM 851 O O . PHE A 1 104 ? 22.520 6.791 -18.924 1.00 98.75 104 PHE A O 1
ATOM 858 N N . SER A 1 105 ? 23.051 4.705 -18.275 1.00 98.69 105 SER A N 1
ATOM 859 C CA . SER A 1 105 ? 22.963 4.979 -16.836 1.00 98.69 105 SER A CA 1
ATOM 860 C C . SER A 1 105 ? 23.906 6.127 -16.441 1.00 98.69 105 SER A C 1
ATOM 862 O O . SER A 1 105 ? 25.083 6.122 -16.800 1.00 98.69 105 SER A O 1
ATOM 864 N N . GLY A 1 106 ? 23.400 7.147 -15.745 1.00 98.19 106 GLY A N 1
ATOM 865 C CA . GLY A 1 106 ? 24.171 8.291 -15.252 1.00 98.19 106 GLY A CA 1
ATOM 866 C C . GLY A 1 106 ? 24.789 9.181 -16.339 1.00 98.19 106 GLY A C 1
ATOM 867 O O . GLY A 1 106 ? 25.847 9.777 -16.108 1.00 98.19 106 GLY A O 1
ATOM 868 N N . THR A 1 107 ? 24.179 9.245 -17.528 1.00 98.00 107 THR A N 1
ATOM 869 C CA . THR A 1 107 ? 24.659 10.052 -18.667 1.00 98.00 107 THR A CA 1
ATOM 870 C C . THR A 1 107 ? 23.805 11.298 -18.920 1.00 98.00 107 THR A C 1
ATOM 872 O O . THR A 1 107 ? 22.596 11.290 -18.689 1.00 98.00 107 THR A O 1
ATOM 875 N N . ALA A 1 108 ? 24.414 12.335 -19.506 1.00 96.81 108 ALA A N 1
ATOM 876 C CA . ALA A 1 108 ? 23.720 13.514 -20.043 1.00 96.81 108 ALA A CA 1
ATOM 877 C C . ALA A 1 108 ? 23.149 13.288 -21.464 1.00 96.81 108 ALA A C 1
ATOM 879 O O . ALA A 1 108 ? 22.970 14.236 -22.229 1.00 96.81 108 ALA A O 1
ATOM 880 N N . PHE A 1 109 ? 22.930 12.031 -21.862 1.00 98.19 109 PHE A N 1
ATOM 881 C CA . PHE A 1 109 ? 22.546 11.673 -23.224 1.00 98.19 109 PHE A CA 1
ATOM 882 C C . PHE A 1 109 ? 21.104 12.096 -23.535 1.00 98.19 109 PHE A C 1
ATOM 884 O O . PHE A 1 109 ? 20.163 11.675 -22.866 1.00 98.19 109 PHE A O 1
ATOM 891 N N . THR A 1 110 ? 20.914 12.889 -24.591 1.00 97.69 110 THR A N 1
ATOM 892 C CA . THR A 1 110 ? 19.599 13.417 -25.004 1.00 97.69 110 THR A CA 1
ATOM 893 C C . THR A 1 110 ? 19.279 13.193 -26.482 1.00 97.69 110 THR A C 1
ATOM 895 O O . THR A 1 110 ? 18.189 13.538 -26.941 1.00 97.69 110 THR A O 1
ATOM 898 N N . GLN A 1 111 ? 20.195 12.598 -27.248 1.00 97.94 111 GLN A N 1
ATOM 899 C CA . GLN A 1 111 ? 20.041 12.448 -28.696 1.00 97.94 111 GLN A CA 1
ATOM 900 C C . GLN A 1 111 ? 18.914 11.479 -29.086 1.00 97.94 111 GLN A C 1
ATOM 902 O O . GLN A 1 111 ? 18.603 10.527 -28.374 1.00 97.94 111 GLN A O 1
ATOM 907 N N . ALA A 1 112 ? 18.330 11.706 -30.264 1.00 97.94 112 ALA A N 1
ATOM 908 C CA . ALA A 1 112 ? 17.252 10.881 -30.800 1.00 97.94 112 ALA A CA 1
ATOM 909 C C . ALA A 1 112 ? 17.730 9.475 -31.215 1.00 97.94 112 ALA A C 1
ATOM 911 O O . ALA A 1 112 ? 18.768 9.320 -31.872 1.00 97.94 112 ALA A O 1
ATOM 912 N N . ILE A 1 113 ? 16.937 8.469 -30.837 1.00 98.00 113 ILE A N 1
ATOM 913 C CA . ILE A 1 113 ? 17.157 7.030 -31.072 1.00 98.00 113 ILE A CA 1
ATOM 914 C C . ILE A 1 113 ? 15.836 6.297 -31.397 1.00 98.00 113 ILE A C 1
ATOM 916 O O . ILE A 1 113 ? 15.732 5.077 -31.290 1.00 98.00 113 ILE A O 1
ATOM 920 N N . ASP A 1 114 ? 14.820 7.042 -31.831 1.00 97.06 114 ASP A N 1
ATOM 921 C CA . ASP A 1 114 ? 13.480 6.571 -32.217 1.00 97.06 114 ASP A CA 1
ATOM 922 C C . ASP A 1 114 ? 13.502 5.577 -33.394 1.00 97.06 114 ASP A C 1
ATOM 924 O O . ASP A 1 114 ? 12.614 4.736 -33.543 1.00 97.06 114 ASP A O 1
ATOM 928 N N . CYS A 1 115 ? 14.544 5.656 -34.225 1.00 95.75 115 CYS A N 1
ATOM 929 C CA . CYS A 1 115 ? 14.723 4.842 -35.426 1.00 95.75 115 CYS A CA 1
ATOM 930 C C . CYS A 1 115 ? 15.453 3.509 -35.192 1.00 95.75 115 CYS A C 1
ATOM 932 O O . CYS A 1 115 ? 15.680 2.759 -36.146 1.00 95.75 115 CYS A O 1
ATOM 934 N N . TRP A 1 116 ? 15.842 3.206 -33.953 1.00 98.12 116 TRP A N 1
ATOM 935 C CA . TRP A 1 116 ? 16.481 1.937 -33.623 1.00 98.12 116 TRP A CA 1
ATOM 936 C C . TRP A 1 116 ? 15.508 0.761 -33.739 1.00 98.12 116 TRP A C 1
ATOM 938 O O . TRP A 1 116 ? 14.385 0.799 -33.245 1.00 98.12 116 TRP A O 1
ATOM 948 N N . ASP A 1 117 ? 15.975 -0.323 -34.359 1.00 98.06 117 ASP A N 1
ATOM 949 C CA . ASP A 1 117 ? 15.284 -1.611 -34.331 1.00 98.06 117 ASP A CA 1
ATOM 950 C C . ASP A 1 117 ? 15.628 -2.346 -33.031 1.00 98.06 117 ASP A C 1
ATOM 952 O O . ASP A 1 117 ? 16.729 -2.878 -32.888 1.00 98.06 117 ASP A O 1
ATOM 956 N N . THR A 1 118 ? 14.689 -2.352 -32.084 1.00 98.25 118 THR A N 1
ATOM 957 C CA . THR A 1 118 ? 14.826 -2.990 -30.765 1.00 98.25 118 THR A CA 1
ATOM 958 C C . THR A 1 118 ? 14.194 -4.382 -30.693 1.00 98.25 118 THR A C 1
ATOM 960 O O . THR A 1 118 ? 14.102 -4.951 -29.610 1.00 98.25 118 THR A O 1
ATOM 963 N N . SER A 1 119 ? 13.762 -4.956 -31.822 1.00 98.31 119 SER A N 1
ATOM 964 C CA . SER A 1 119 ? 12.973 -6.201 -31.848 1.00 98.31 119 SER A CA 1
ATOM 965 C C . SER A 1 119 ? 13.677 -7.432 -31.262 1.00 98.31 119 SER A C 1
ATOM 967 O O . SER A 1 119 ? 13.007 -8.387 -30.873 1.00 98.31 119 SER A O 1
ATOM 969 N N . SER A 1 120 ? 15.009 -7.408 -31.169 1.00 98.38 120 SER A N 1
ATOM 970 C CA . SER A 1 120 ? 15.823 -8.483 -30.581 1.00 98.38 120 SER A CA 1
ATOM 971 C C . SER A 1 120 ? 16.207 -8.243 -29.116 1.00 98.38 120 SER A C 1
ATOM 973 O O . SER A 1 120 ? 16.839 -9.110 -28.508 1.00 98.38 120 SER A O 1
ATOM 975 N N . VAL A 1 121 ? 15.871 -7.084 -28.542 1.00 98.75 121 VAL A N 1
ATOM 976 C CA . VAL A 1 121 ? 16.304 -6.705 -27.191 1.00 98.75 121 VAL A CA 1
ATOM 977 C C . VAL A 1 121 ? 15.532 -7.509 -26.152 1.00 98.75 121 VAL A C 1
ATOM 979 O O . VAL A 1 121 ? 14.306 -7.516 -26.136 1.00 98.75 121 VAL A O 1
ATOM 982 N N . VAL A 1 122 ? 16.269 -8.164 -25.256 1.00 98.62 122 VAL A N 1
ATOM 983 C CA . VAL A 1 122 ? 15.728 -8.989 -24.168 1.00 98.62 122 VAL A CA 1
ATOM 984 C C . VAL A 1 122 ? 15.818 -8.267 -22.820 1.00 98.62 122 VAL A C 1
ATOM 986 O O . VAL A 1 122 ? 14.946 -8.450 -21.972 1.00 98.62 122 VAL A O 1
ATOM 989 N N . SER A 1 123 ? 16.840 -7.430 -22.613 1.00 98.62 123 SER A N 1
ATOM 990 C CA . SER A 1 123 ? 17.040 -6.675 -21.367 1.00 98.62 123 SER A CA 1
ATOM 991 C C . SER A 1 123 ? 17.268 -5.188 -21.628 1.00 98.62 123 SER A C 1
ATOM 993 O O . SER A 1 123 ? 18.159 -4.817 -22.396 1.00 98.62 123 SER A O 1
ATOM 995 N N . MET A 1 124 ? 16.490 -4.352 -20.936 1.00 98.62 124 MET A N 1
ATOM 996 C CA . MET A 1 124 ? 16.638 -2.890 -20.859 1.00 98.62 124 MET A CA 1
ATOM 997 C C . MET A 1 124 ? 16.896 -2.416 -19.418 1.00 98.62 124 MET A C 1
ATOM 999 O O . MET A 1 124 ? 16.719 -1.243 -19.084 1.00 98.62 124 MET A O 1
ATOM 1003 N N . ARG A 1 125 ? 17.333 -3.336 -18.554 1.00 98.69 125 ARG A N 1
ATOM 1004 C CA . ARG A 1 125 ? 17.610 -3.099 -17.138 1.00 98.69 125 ARG A CA 1
ATOM 1005 C C . ARG A 1 125 ? 18.513 -1.875 -16.925 1.00 98.69 125 ARG A C 1
ATOM 1007 O O . ARG A 1 125 ? 19.597 -1.812 -17.500 1.00 98.69 125 ARG A O 1
ATOM 1014 N N . HIS A 1 126 ? 18.106 -0.917 -16.093 1.00 98.81 126 HIS A N 1
ATOM 1015 C CA . HIS A 1 126 ? 18.857 0.314 -15.790 1.00 98.81 126 HIS A CA 1
ATOM 1016 C C . HIS A 1 126 ? 19.251 1.179 -17.010 1.00 98.81 126 HIS A C 1
ATOM 1018 O O . HIS A 1 126 ? 20.118 2.043 -16.886 1.00 98.81 126 HIS A O 1
ATOM 1024 N N . MET A 1 127 ? 18.682 0.960 -18.206 1.00 98.75 127 MET A N 1
ATOM 1025 C CA . MET A 1 127 ? 19.192 1.565 -19.448 1.00 98.75 127 MET A CA 1
ATOM 1026 C C . MET A 1 127 ? 19.341 3.092 -19.367 1.00 98.75 127 MET A C 1
ATOM 1028 O O . MET A 1 127 ? 20.346 3.605 -19.856 1.00 98.75 127 MET A O 1
ATOM 1032 N N . PHE A 1 128 ? 18.397 3.783 -18.721 1.00 98.81 128 PHE A N 1
ATOM 1033 C CA . PHE A 1 128 ? 18.370 5.237 -18.537 1.00 98.81 128 PHE A CA 1
ATOM 1034 C C . PHE A 1 128 ? 18.331 5.656 -17.057 1.00 98.81 128 PHE A C 1
ATOM 1036 O O . PHE A 1 128 ? 17.850 6.747 -16.743 1.00 98.81 128 PHE A O 1
ATOM 1043 N N . GLU A 1 129 ? 18.832 4.826 -16.134 1.00 98.81 129 GLU A N 1
ATOM 1044 C CA . GLU A 1 129 ? 18.880 5.202 -14.715 1.00 98.81 129 GLU A CA 1
ATOM 1045 C C . GLU A 1 129 ? 19.668 6.512 -14.536 1.00 98.81 129 GLU A C 1
ATOM 1047 O O . GLU A 1 129 ? 20.773 6.650 -15.052 1.00 98.81 129 GLU A O 1
ATOM 1052 N N . ALA A 1 130 ? 19.110 7.485 -13.814 1.00 98.38 130 ALA A N 1
ATOM 1053 C CA . ALA A 1 130 ? 19.711 8.791 -13.546 1.00 98.38 130 ALA A CA 1
ATOM 1054 C C . ALA A 1 130 ? 20.216 9.521 -14.811 1.00 98.38 130 ALA A C 1
ATOM 1056 O O . ALA A 1 130 ? 21.209 10.250 -14.755 1.00 98.38 130 ALA A O 1
ATOM 1057 N N . SER A 1 131 ? 19.559 9.303 -15.955 1.00 97.56 131 SER A N 1
ATOM 1058 C CA . SER A 1 131 ? 19.874 9.960 -17.225 1.00 97.56 131 SER A CA 1
ATOM 1059 C C . SER A 1 131 ? 19.003 11.199 -17.464 1.00 97.56 131 SER A C 1
ATOM 1061 O O . SER A 1 131 ? 17.853 11.263 -17.025 1.00 97.56 131 SER A O 1
ATOM 1063 N N . ASP A 1 132 ? 19.532 12.160 -18.227 1.00 96.56 132 ASP A N 1
ATOM 1064 C CA . ASP A 1 132 ? 18.777 13.313 -18.744 1.00 96.56 132 ASP A CA 1
ATOM 1065 C C . ASP A 1 132 ? 17.886 12.968 -19.955 1.00 96.56 132 ASP A C 1
ATOM 1067 O O . ASP A 1 132 ? 17.195 13.838 -20.497 1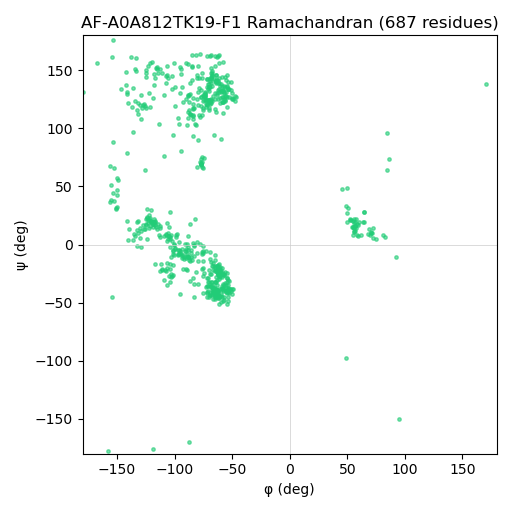.00 96.56 132 ASP A O 1
ATOM 1071 N N . PHE A 1 133 ? 17.889 11.706 -20.393 1.00 98.38 133 PHE A N 1
ATOM 1072 C CA . PHE A 1 133 ? 17.183 11.256 -21.585 1.00 98.38 133 PHE A CA 1
ATOM 1073 C C . PHE A 1 133 ? 15.668 11.508 -21.518 1.00 98.38 133 PHE A C 1
ATOM 1075 O O . PHE A 1 133 ? 14.972 11.080 -20.599 1.00 98.38 133 PHE A O 1
ATOM 1082 N N . ASN A 1 134 ? 15.139 12.170 -22.549 1.00 98.19 134 ASN A N 1
ATOM 1083 C CA . ASN A 1 134 ? 13.706 12.420 -22.719 1.00 98.19 134 ASN A CA 1
ATOM 1084 C C . ASN A 1 134 ? 13.319 12.534 -24.207 1.00 98.19 134 ASN A C 1
ATOM 1086 O O . ASN A 1 134 ? 12.418 13.292 -24.561 1.00 98.19 134 ASN A O 1
ATOM 1090 N N . SER A 1 135 ? 14.037 11.838 -25.090 1.00 97.31 135 SER A N 1
ATOM 1091 C CA . SER A 1 135 ? 13.727 11.788 -26.524 1.00 97.31 135 SER A CA 1
ATOM 1092 C C . SER A 1 135 ? 12.747 10.655 -26.836 1.00 97.31 135 SER A C 1
ATOM 1094 O O . SER A 1 135 ? 12.655 9.693 -26.076 1.00 97.31 135 SER A O 1
ATOM 1096 N N . ASP A 1 136 ? 11.998 10.783 -27.935 1.00 98.06 136 ASP A N 1
ATOM 1097 C CA . ASP A 1 136 ? 10.940 9.835 -28.309 1.00 98.06 136 ASP A CA 1
ATOM 1098 C C . ASP A 1 136 ? 11.483 8.408 -28.514 1.00 98.06 136 ASP A C 1
ATOM 1100 O O . ASP A 1 136 ? 12.490 8.198 -29.194 1.00 98.06 136 ASP A O 1
ATOM 1104 N N . ILE A 1 137 ? 10.795 7.443 -27.903 1.00 98.31 137 ILE A N 1
ATOM 1105 C CA . ILE A 1 137 ? 11.049 5.995 -27.970 1.00 98.31 137 ILE A CA 1
ATOM 1106 C C . ILE A 1 137 ? 9.735 5.197 -28.073 1.00 98.31 137 ILE A C 1
ATOM 1108 O O . ILE A 1 137 ? 9.716 3.979 -27.888 1.00 98.31 137 ILE A O 1
ATOM 1112 N N . GLY A 1 138 ? 8.608 5.857 -28.363 1.00 97.62 138 GLY A N 1
ATOM 1113 C CA . GLY A 1 138 ? 7.291 5.210 -28.414 1.00 97.62 138 GLY A CA 1
ATOM 1114 C C . GLY A 1 138 ? 7.148 4.197 -29.557 1.00 97.62 138 GLY A C 1
ATOM 1115 O O . GLY A 1 138 ? 6.330 3.279 -29.480 1.00 97.62 138 GLY A O 1
ATOM 1116 N N . SER A 1 139 ? 7.970 4.329 -30.603 1.00 97.31 139 SER A N 1
ATOM 1117 C CA . SER A 1 139 ? 8.019 3.447 -31.779 1.00 97.31 139 SER A CA 1
ATOM 1118 C C . SER A 1 139 ? 8.801 2.148 -31.570 1.00 97.31 139 SER A C 1
ATOM 1120 O O . SER A 1 139 ? 8.810 1.301 -32.467 1.00 97.31 139 SER A O 1
ATOM 1122 N N . TRP A 1 140 ? 9.484 1.985 -30.436 1.00 98.56 140 TRP A N 1
ATOM 1123 C CA . TRP A 1 140 ? 10.302 0.805 -30.173 1.00 98.56 140 TRP A CA 1
ATOM 1124 C C . TRP A 1 140 ? 9.470 -0.476 -30.111 1.00 98.56 140 TRP A C 1
ATOM 1126 O O . TRP A 1 140 ? 8.369 -0.515 -29.564 1.00 98.56 140 TRP A O 1
ATOM 1136 N N . ASN A 1 141 ? 10.033 -1.556 -30.653 1.00 98.44 141 ASN A N 1
ATOM 1137 C CA . ASN A 1 141 ? 9.466 -2.890 -30.521 1.00 98.44 141 ASN A CA 1
ATOM 1138 C C . ASN A 1 141 ? 10.007 -3.541 -29.243 1.00 98.44 141 ASN A C 1
ATOM 1140 O O . ASN A 1 141 ? 11.181 -3.907 -29.190 1.00 98.44 141 ASN A O 1
ATOM 1144 N N . THR A 1 142 ? 9.151 -3.695 -28.235 1.00 98.56 142 THR A N 1
ATOM 1145 C CA . THR A 1 142 ? 9.496 -4.272 -26.926 1.00 98.56 142 THR A CA 1
ATOM 1146 C C . THR A 1 142 ? 9.002 -5.708 -26.736 1.00 98.56 142 THR A C 1
ATOM 1148 O O . THR A 1 142 ? 9.166 -6.260 -25.656 1.00 98.56 142 THR A O 1
ATOM 1151 N N . SER A 1 143 ? 8.446 -6.344 -27.775 1.00 98.50 143 SER A N 1
ATOM 1152 C CA . SER A 1 143 ? 7.804 -7.672 -27.679 1.00 98.50 143 SER A CA 1
ATOM 1153 C C . SER A 1 143 ? 8.724 -8.809 -27.206 1.00 98.50 143 SER A C 1
ATOM 1155 O O . SER A 1 143 ? 8.243 -9.842 -26.747 1.00 98.50 143 SER A O 1
ATOM 1157 N N . ALA A 1 144 ? 10.047 -8.638 -27.307 1.00 98.62 144 ALA A N 1
ATOM 1158 C CA . ALA A 1 144 ? 11.042 -9.595 -26.819 1.00 98.62 144 ALA A CA 1
ATOM 1159 C C . ALA A 1 144 ? 11.612 -9.248 -25.429 1.00 98.62 144 ALA A C 1
ATOM 1161 O O . ALA A 1 144 ? 12.338 -10.064 -24.849 1.00 98.62 144 ALA A O 1
ATOM 1162 N N . VAL A 1 145 ? 11.307 -8.059 -24.898 1.00 98.81 145 VAL A N 1
ATOM 1163 C CA . VAL A 1 145 ? 11.888 -7.554 -23.651 1.00 98.81 145 VAL A CA 1
ATOM 1164 C C . VAL A 1 145 ? 11.279 -8.294 -22.470 1.00 98.81 145 VAL A C 1
ATOM 1166 O O . VAL A 1 145 ? 10.064 -8.368 -22.320 1.00 98.81 145 VAL A O 1
ATOM 1169 N N . LYS A 1 146 ? 12.151 -8.811 -21.605 1.00 98.56 146 LYS A N 1
ATOM 1170 C CA . LYS A 1 146 ? 11.776 -9.536 -20.388 1.00 98.56 146 LYS A CA 1
ATOM 1171 C C . LYS A 1 146 ? 12.069 -8.768 -19.109 1.00 98.56 146 LYS A C 1
ATOM 1173 O O . LYS A 1 146 ? 11.372 -8.958 -18.119 1.00 98.56 146 LYS A O 1
ATOM 1178 N N . ASN A 1 147 ? 13.104 -7.930 -19.115 1.00 98.69 147 ASN A N 1
ATOM 1179 C CA . ASN A 1 147 ? 13.559 -7.199 -17.935 1.00 98.69 147 ASN A CA 1
ATOM 1180 C C . ASN A 1 147 ? 13.600 -5.688 -18.227 1.00 98.69 147 ASN A C 1
ATOM 1182 O O . ASN A 1 147 ? 14.359 -5.242 -19.096 1.00 98.69 147 ASN A O 1
ATOM 1186 N N . MET A 1 148 ? 12.788 -4.928 -17.484 1.00 98.62 148 MET A N 1
ATOM 1187 C CA . MET A 1 148 ? 12.744 -3.458 -17.472 1.00 98.62 148 MET A CA 1
ATOM 1188 C C . MET A 1 148 ? 13.076 -2.877 -16.084 1.00 98.62 148 MET A C 1
ATOM 1190 O O . MET A 1 148 ? 12.788 -1.712 -15.804 1.00 98.62 148 MET A O 1
ATOM 1194 N N . GLU A 1 149 ? 13.693 -3.681 -15.218 1.00 98.62 149 GLU A N 1
ATOM 1195 C CA . GLU A 1 149 ? 14.101 -3.320 -13.861 1.00 98.62 149 GLU A CA 1
ATOM 1196 C C . GLU A 1 149 ? 14.896 -2.007 -13.886 1.00 98.62 149 GLU A C 1
ATOM 1198 O O . GLU A 1 149 ? 15.871 -1.871 -14.635 1.00 98.62 149 GLU A O 1
ATOM 1203 N N . TYR A 1 150 ? 14.466 -1.022 -13.097 1.00 98.81 150 TYR A N 1
ATOM 1204 C CA . TYR A 1 150 ? 15.127 0.278 -12.952 1.00 98.81 150 TYR A CA 1
ATOM 1205 C C . TYR A 1 150 ? 15.343 1.096 -14.239 1.00 98.81 150 TYR A C 1
ATOM 1207 O O . TYR A 1 150 ? 16.144 2.032 -14.231 1.00 98.81 150 TYR A O 1
ATOM 1215 N N . MET A 1 151 ? 14.672 0.778 -15.353 1.00 98.81 151 MET A N 1
ATOM 1216 C CA . MET A 1 151 ? 14.976 1.374 -16.664 1.00 98.81 151 MET A CA 1
ATOM 1217 C C . MET A 1 151 ? 15.012 2.913 -16.652 1.00 98.81 151 MET A C 1
ATOM 1219 O O . MET A 1 151 ? 15.892 3.484 -17.291 1.00 98.81 151 MET A O 1
ATOM 1223 N N . PHE A 1 152 ? 14.112 3.565 -15.905 1.00 98.88 152 PHE A N 1
ATOM 1224 C CA . PHE A 1 152 ? 14.010 5.023 -15.756 1.00 98.88 152 PHE A CA 1
ATOM 1225 C C . PHE A 1 152 ? 14.153 5.490 -14.300 1.00 98.88 152 PHE A C 1
ATOM 1227 O O . PHE A 1 152 ? 13.696 6.580 -13.943 1.00 98.88 152 PHE A O 1
ATOM 1234 N N . ARG A 1 153 ? 14.790 4.692 -13.437 1.00 98.88 153 ARG A N 1
ATOM 1235 C CA . ARG A 1 153 ? 15.016 5.081 -12.041 1.00 98.88 153 ARG A CA 1
ATOM 1236 C C . ARG A 1 153 ? 15.814 6.386 -11.971 1.00 98.88 153 ARG A C 1
ATOM 1238 O O . ARG A 1 153 ? 16.801 6.538 -12.675 1.00 98.88 153 ARG A O 1
ATOM 1245 N N . TYR A 1 154 ? 15.397 7.353 -11.161 1.00 98.75 154 TYR A N 1
ATOM 1246 C CA . TYR A 1 154 ? 15.967 8.707 -11.073 1.00 98.75 154 TYR A CA 1
ATOM 1247 C C . TYR A 1 154 ? 16.017 9.503 -12.394 1.00 98.75 154 TYR A C 1
ATOM 1249 O O . TYR A 1 154 ? 16.625 10.577 -12.428 1.00 98.75 154 TYR A O 1
ATOM 1257 N N . ALA A 1 155 ? 15.363 9.054 -13.473 1.00 98.44 155 ALA A N 1
ATOM 1258 C CA . ALA A 1 155 ? 15.258 9.800 -14.729 1.00 98.44 155 ALA A CA 1
ATOM 1259 C C . ALA A 1 155 ? 14.216 10.926 -14.591 1.00 98.44 155 ALA A C 1
ATOM 1261 O O . ALA A 1 155 ? 13.123 10.890 -15.154 1.00 98.44 155 ALA A O 1
ATOM 1262 N N . SER A 1 156 ? 14.544 11.933 -13.779 1.00 97.12 156 SER A N 1
ATOM 1263 C CA . SER A 1 156 ? 13.614 12.978 -13.323 1.00 97.12 156 SER A CA 1
ATOM 1264 C C . SER A 1 156 ? 12.943 13.780 -14.445 1.00 97.12 156 SER A C 1
ATOM 1266 O O . SER A 1 156 ? 11.840 14.284 -14.247 1.00 97.12 156 SER A O 1
ATOM 1268 N N . ASN A 1 157 ? 13.568 13.865 -15.625 1.00 97.38 157 ASN A N 1
ATOM 1269 C CA . ASN A 1 157 ? 13.048 14.586 -16.790 1.00 97.38 157 ASN A CA 1
ATOM 1270 C C . ASN A 1 157 ? 12.207 13.713 -17.740 1.00 97.38 157 ASN A C 1
ATOM 1272 O O . ASN A 1 157 ? 11.547 14.259 -18.628 1.00 97.38 157 ASN A O 1
ATOM 1276 N N . PHE A 1 158 ? 12.232 12.385 -17.590 1.00 98.69 158 PHE A N 1
ATOM 1277 C CA . PHE A 1 158 ? 11.604 11.467 -18.537 1.00 98.69 158 PHE A CA 1
ATOM 1278 C C . PHE A 1 158 ? 10.071 11.537 -18.465 1.00 98.69 158 PHE A C 1
ATOM 1280 O O . PHE A 1 158 ? 9.466 11.349 -17.410 1.00 98.69 158 PHE A O 1
ATOM 1287 N N . ASN A 1 159 ? 9.424 11.804 -19.602 1.00 98.56 159 ASN A N 1
ATOM 1288 C CA . ASN A 1 159 ? 7.964 11.885 -19.707 1.00 98.56 159 ASN A CA 1
ATOM 1289 C C . ASN A 1 159 ? 7.460 11.597 -21.135 1.00 98.56 159 ASN A C 1
ATOM 1291 O O . ASN A 1 159 ? 6.545 12.268 -21.625 1.00 98.56 159 ASN A O 1
ATOM 1295 N N . GLN A 1 160 ? 8.081 10.643 -21.832 1.00 98.19 160 GLN A N 1
ATOM 1296 C CA . GLN A 1 160 ? 7.698 10.273 -23.200 1.00 98.19 160 GLN A CA 1
ATOM 1297 C C . GLN A 1 160 ? 6.557 9.260 -23.244 1.00 98.19 160 GLN A C 1
ATOM 1299 O O . GLN A 1 160 ? 6.331 8.509 -22.293 1.00 98.19 160 GLN A O 1
ATOM 1304 N N . ASP A 1 161 ? 5.804 9.282 -24.347 1.00 98.25 161 ASP A N 1
ATOM 1305 C CA . ASP A 1 161 ? 4.697 8.353 -24.564 1.00 98.25 161 ASP A CA 1
ATOM 1306 C C . ASP A 1 161 ? 5.227 6.970 -24.953 1.00 98.25 161 ASP A C 1
ATOM 1308 O O . ASP A 1 161 ? 5.795 6.777 -26.024 1.00 98.25 161 ASP A O 1
ATOM 1312 N N . ILE A 1 162 ? 5.035 6.021 -24.044 1.00 98.50 162 ILE A N 1
ATOM 1313 C CA . ILE A 1 162 ? 5.435 4.614 -24.161 1.00 98.50 162 ILE A CA 1
ATOM 1314 C C . ILE A 1 162 ? 4.221 3.683 -24.028 1.00 98.50 162 ILE A C 1
ATOM 1316 O O . ILE A 1 162 ? 4.350 2.481 -23.796 1.00 98.50 162 ILE A O 1
ATOM 1320 N N . GLY A 1 163 ? 3.006 4.228 -24.160 1.00 97.88 163 GLY A N 1
ATOM 1321 C CA . GLY A 1 163 ? 1.769 3.463 -24.008 1.00 97.88 163 GLY A CA 1
ATOM 1322 C C . GLY A 1 163 ? 1.556 2.405 -25.095 1.00 97.88 163 GLY A C 1
ATOM 1323 O O . GLY A 1 163 ? 0.768 1.485 -24.893 1.00 97.88 163 GLY A O 1
ATOM 1324 N N . SER A 1 164 ? 2.251 2.525 -26.232 1.00 97.56 164 SER A N 1
ATOM 1325 C CA . SER A 1 164 ? 2.198 1.604 -27.377 1.00 97.56 164 SER A CA 1
ATOM 1326 C C . SER A 1 164 ? 3.131 0.398 -27.276 1.00 97.56 164 SER A C 1
ATOM 1328 O O . SER A 1 164 ? 3.105 -0.450 -28.167 1.00 97.56 164 SER A O 1
ATOM 1330 N N . TRP A 1 165 ? 3.964 0.319 -26.239 1.00 98.69 165 TRP A N 1
ATOM 1331 C CA . TRP A 1 165 ? 4.879 -0.801 -26.050 1.00 98.69 165 TRP A CA 1
ATOM 1332 C C . TRP A 1 165 ? 4.134 -2.120 -25.824 1.00 98.69 165 TRP A C 1
ATOM 1334 O O . TRP A 1 165 ? 3.135 -2.181 -25.106 1.00 98.69 165 TRP A O 1
ATOM 1344 N N . ASP A 1 166 ? 4.655 -3.188 -26.427 1.00 98.62 166 ASP A N 1
ATOM 1345 C CA . ASP A 1 166 ? 4.228 -4.558 -26.153 1.00 98.62 166 ASP A CA 1
ATOM 1346 C C . ASP A 1 166 ? 4.987 -5.072 -24.927 1.00 98.62 166 ASP A C 1
ATOM 1348 O O . ASP A 1 166 ? 6.196 -5.303 -24.990 1.00 98.62 166 ASP A O 1
ATOM 1352 N N . THR A 1 167 ? 4.286 -5.207 -23.805 1.00 98.56 167 THR A N 1
ATOM 1353 C CA . THR A 1 167 ? 4.848 -5.663 -22.526 1.00 98.56 167 THR A CA 1
ATOM 1354 C C . THR A 1 167 ? 4.496 -7.114 -22.201 1.00 98.56 167 THR A C 1
ATOM 1356 O O . THR A 1 167 ? 4.804 -7.577 -21.107 1.00 98.56 167 THR A O 1
ATOM 1359 N N . SER A 1 168 ? 3.883 -7.854 -23.132 1.00 98.44 168 SER A N 1
ATOM 1360 C CA . SER A 1 168 ? 3.364 -9.210 -22.881 1.00 98.44 168 SER A CA 1
ATOM 1361 C C . SER A 1 168 ? 4.438 -10.234 -22.484 1.00 98.44 168 SER A C 1
ATOM 1363 O O . SER A 1 168 ? 4.129 -11.242 -21.849 1.00 98.44 168 SER A O 1
ATOM 1365 N N . ALA A 1 169 ? 5.704 -9.974 -22.826 1.00 98.50 169 ALA A N 1
ATOM 1366 C CA . ALA A 1 169 ? 6.851 -10.802 -22.457 1.00 98.50 169 ALA A CA 1
ATOM 1367 C C . ALA A 1 169 ? 7.605 -10.317 -21.204 1.00 98.50 169 ALA A C 1
ATOM 1369 O O . ALA A 1 169 ? 8.538 -10.997 -20.770 1.00 98.50 169 ALA A O 1
ATOM 1370 N N . VAL A 1 170 ? 7.238 -9.164 -20.631 1.00 98.69 170 VAL A N 1
ATOM 1371 C CA . VAL A 1 170 ? 7.964 -8.562 -19.506 1.00 98.69 170 VAL A CA 1
ATOM 1372 C C . VAL A 1 170 ? 7.666 -9.335 -18.224 1.00 98.69 170 VAL A C 1
ATOM 1374 O O . VAL A 1 170 ? 6.517 -9.488 -17.821 1.00 98.69 170 VAL A O 1
ATOM 1377 N N . GLU A 1 171 ? 8.724 -9.809 -17.572 1.00 97.62 171 GLU A N 1
ATOM 1378 C CA . GLU A 1 171 ? 8.661 -10.593 -16.337 1.00 97.62 171 GLU A CA 1
ATOM 1379 C C . GLU A 1 171 ? 9.004 -9.730 -15.100 1.00 97.62 171 GLU A C 1
ATOM 1381 O O . GLU A 1 171 ? 8.503 -10.002 -14.005 1.00 97.62 171 GLU A O 1
ATOM 1386 N N . ASP A 1 172 ? 9.806 -8.665 -15.266 1.00 98.06 172 ASP A N 1
ATOM 1387 C CA . ASP A 1 172 ? 10.286 -7.793 -14.180 1.00 98.06 172 ASP A CA 1
ATOM 1388 C C . ASP A 1 172 ? 10.165 -6.292 -14.520 1.00 98.06 172 ASP A C 1
ATOM 1390 O O . ASP A 1 172 ? 10.712 -5.828 -15.528 1.00 98.06 172 ASP A O 1
ATOM 1394 N N . MET A 1 173 ? 9.453 -5.546 -13.665 1.00 98.31 173 MET A N 1
ATOM 1395 C CA . MET A 1 173 ? 9.269 -4.087 -13.726 1.00 98.31 173 MET A CA 1
ATOM 1396 C C . MET A 1 173 ? 9.678 -3.387 -12.417 1.00 98.31 173 MET A C 1
ATOM 1398 O O . MET A 1 173 ? 9.272 -2.245 -12.170 1.00 98.31 173 MET A O 1
ATOM 1402 N N . PHE A 1 174 ? 10.461 -4.051 -11.560 1.00 98.56 174 PHE A N 1
ATOM 1403 C CA . PHE A 1 174 ? 10.850 -3.509 -10.262 1.00 98.56 174 PHE A CA 1
ATOM 1404 C C . PHE A 1 174 ? 11.501 -2.128 -10.419 1.00 98.56 174 PHE A C 1
ATOM 1406 O O . PHE A 1 174 ? 12.430 -1.945 -11.211 1.00 98.56 174 PHE A O 1
ATOM 1413 N N . ALA A 1 175 ? 10.973 -1.147 -9.680 1.00 98.69 175 ALA A N 1
ATOM 1414 C CA . ALA A 1 175 ? 11.464 0.230 -9.629 1.00 98.69 175 ALA A CA 1
ATOM 1415 C C . ALA A 1 175 ? 11.692 0.911 -10.995 1.00 98.69 175 ALA A C 1
ATOM 1417 O O . ALA A 1 175 ? 12.513 1.823 -11.112 1.00 98.69 175 ALA A O 1
ATOM 1418 N N . MET A 1 176 ? 10.958 0.506 -12.040 1.00 98.75 176 MET A N 1
ATOM 1419 C CA . MET A 1 176 ? 11.131 1.039 -13.396 1.00 98.75 176 MET A CA 1
ATOM 1420 C C . MET A 1 176 ? 11.042 2.574 -13.454 1.00 98.75 176 MET A C 1
ATOM 1422 O O . MET A 1 176 ? 11.816 3.181 -14.190 1.00 98.75 176 MET A O 1
ATOM 1426 N N . PHE A 1 177 ? 10.151 3.194 -12.669 1.00 98.88 177 PHE A N 1
ATOM 1427 C CA . PHE A 1 177 ? 9.942 4.648 -12.591 1.00 98.88 177 PHE A CA 1
ATOM 1428 C C . PHE A 1 177 ? 10.235 5.230 -11.201 1.00 98.88 177 PHE A C 1
ATOM 1430 O O . PHE A 1 177 ? 9.737 6.309 -10.868 1.00 98.88 177 PHE A O 1
ATOM 1437 N N . GLU A 1 178 ? 11.038 4.550 -10.379 1.00 98.88 178 GLU A N 1
ATOM 1438 C CA . GLU A 1 178 ? 11.414 5.070 -9.063 1.00 98.88 178 GLU A CA 1
ATOM 1439 C C . GLU A 1 178 ? 12.075 6.454 -9.221 1.00 98.88 178 GLU A C 1
ATOM 1441 O O . GLU A 1 178 ? 13.041 6.612 -9.958 1.00 98.88 178 GLU A O 1
ATOM 1446 N N . HIS A 1 179 ? 11.546 7.483 -8.562 1.00 98.75 179 HIS A N 1
ATOM 1447 C CA . HIS A 1 179 ? 11.979 8.878 -8.648 1.00 98.75 179 HIS A CA 1
ATOM 1448 C C . HIS A 1 179 ? 11.995 9.480 -10.073 1.00 98.75 179 HIS A C 1
ATOM 1450 O O . HIS A 1 179 ? 12.642 10.506 -10.307 1.00 98.75 179 HIS A O 1
ATOM 1456 N N . ALA A 1 180 ? 11.237 8.920 -11.024 1.00 98.69 180 ALA A N 1
ATOM 1457 C CA . ALA A 1 180 ? 10.948 9.549 -12.316 1.00 98.69 180 ALA A CA 1
ATOM 1458 C C . ALA A 1 180 ? 9.881 10.650 -12.140 1.00 98.69 180 ALA A C 1
ATOM 1460 O O . ALA A 1 180 ? 8.719 10.512 -12.522 1.00 98.69 180 ALA A O 1
ATOM 1461 N N . THR A 1 181 ? 10.264 11.746 -11.484 1.00 98.62 181 THR A N 1
ATOM 1462 C CA . THR A 1 181 ? 9.336 12.752 -10.937 1.00 98.62 181 THR A CA 1
ATOM 1463 C C . THR A 1 181 ? 8.451 13.447 -11.974 1.00 98.62 181 THR A C 1
ATOM 1465 O O . THR A 1 181 ? 7.351 13.865 -11.619 1.00 98.62 181 THR A O 1
ATOM 1468 N N . ALA A 1 182 ? 8.878 13.563 -13.237 1.00 98.75 182 ALA A N 1
ATOM 1469 C CA . ALA A 1 182 ? 8.075 14.153 -14.312 1.00 98.75 182 ALA A CA 1
ATOM 1470 C C . ALA A 1 182 ? 7.128 13.166 -15.021 1.00 98.75 182 ALA A C 1
ATOM 1472 O O . ALA A 1 182 ? 6.250 13.615 -15.768 1.00 98.75 182 ALA A O 1
ATOM 1473 N N . PHE A 1 183 ? 7.292 11.854 -14.828 1.00 98.81 183 PHE A N 1
ATOM 1474 C CA . PHE A 1 183 ? 6.586 10.849 -15.618 1.00 98.81 183 PHE A CA 1
ATOM 1475 C C . PHE A 1 183 ? 5.087 10.815 -15.294 1.00 98.81 183 PHE A C 1
ATOM 1477 O O . PHE A 1 183 ? 4.672 10.598 -14.157 1.00 98.81 183 PHE A O 1
ATOM 1484 N N . ASN A 1 184 ? 4.249 11.020 -16.314 1.00 98.62 184 ASN A N 1
ATOM 1485 C CA . ASN A 1 184 ? 2.792 10.991 -16.180 1.00 98.62 184 ASN A CA 1
ATOM 1486 C C . ASN A 1 184 ? 2.093 10.595 -17.496 1.00 98.62 184 ASN A C 1
ATOM 1488 O O . ASN A 1 184 ? 1.053 11.157 -17.853 1.00 98.62 184 ASN A O 1
ATOM 1492 N N . LYS A 1 185 ? 2.679 9.669 -18.264 1.00 98.50 185 LYS A N 1
ATOM 1493 C CA . LYS A 1 185 ? 2.098 9.175 -19.524 1.00 98.50 185 LYS A CA 1
ATOM 1494 C C . LYS A 1 185 ? 1.277 7.910 -19.331 1.00 98.50 185 LYS A C 1
ATOM 1496 O O . LYS A 1 185 ? 1.487 7.139 -18.398 1.00 98.50 185 LYS A O 1
ATOM 1501 N N . ALA A 1 186 ? 0.283 7.745 -20.199 1.00 98.31 186 ALA A N 1
ATOM 1502 C CA . ALA A 1 186 ? -0.689 6.671 -20.093 1.00 98.31 186 ALA A CA 1
ATOM 1503 C C . ALA A 1 186 ? -0.054 5.321 -20.452 1.00 98.31 186 ALA A C 1
ATOM 1505 O O . ALA A 1 186 ? 0.386 5.115 -21.575 1.00 98.31 186 ALA A O 1
ATOM 1506 N N . ILE A 1 187 ? -0.078 4.397 -19.493 1.00 98.56 187 ILE A N 1
ATOM 1507 C CA . ILE A 1 187 ? 0.471 3.032 -19.607 1.00 98.56 187 ILE A CA 1
ATOM 1508 C C . ILE A 1 187 ? -0.568 1.957 -19.245 1.00 98.56 187 ILE A C 1
ATOM 1510 O O . ILE A 1 187 ? -0.265 0.783 -19.066 1.00 98.56 187 ILE A O 1
ATOM 1514 N N . GLY A 1 188 ? -1.842 2.347 -19.153 1.00 97.44 188 GLY A N 1
ATOM 1515 C CA . GLY A 1 188 ? -2.937 1.450 -18.771 1.00 97.44 188 GLY A CA 1
ATOM 1516 C C . GLY A 1 188 ? -3.290 0.370 -19.798 1.00 97.44 188 GLY A C 1
ATOM 1517 O O . GLY A 1 188 ? -4.151 -0.459 -19.512 1.00 97.44 188 GLY A O 1
ATOM 1518 N N . PHE A 1 189 ? -2.680 0.403 -20.988 1.00 96.88 189 PHE A N 1
ATOM 1519 C CA . PHE A 1 189 ? -2.875 -0.585 -22.057 1.00 96.88 189 PHE A CA 1
ATOM 1520 C C . PHE A 1 189 ? -1.823 -1.695 -22.066 1.00 96.88 189 PHE A C 1
ATOM 1522 O O . PHE A 1 189 ? -1.952 -2.627 -22.854 1.00 96.88 189 PHE A O 1
ATOM 1529 N N . TRP A 1 190 ? -0.808 -1.601 -21.209 1.00 98.62 190 TRP A N 1
ATOM 1530 C CA . TRP A 1 190 ? 0.211 -2.632 -21.070 1.00 98.62 190 TRP A CA 1
ATOM 1531 C C . TRP A 1 190 ? -0.392 -3.965 -20.619 1.00 98.62 190 TRP A C 1
ATOM 1533 O O . TRP A 1 190 ? -1.268 -4.010 -19.750 1.00 98.62 190 TRP A O 1
ATOM 1543 N N . ASP A 1 191 ? 0.104 -5.048 -21.212 1.00 98.44 191 ASP A N 1
ATOM 1544 C CA . ASP A 1 191 ? -0.141 -6.407 -20.746 1.00 98.44 191 ASP A CA 1
ATOM 1545 C C . ASP A 1 191 ? 0.870 -6.734 -19.646 1.00 98.44 191 ASP A C 1
ATOM 1547 O O . ASP A 1 191 ? 2.070 -6.819 -19.899 1.00 98.44 191 ASP A O 1
ATOM 1551 N N . THR A 1 192 ? 0.386 -6.878 -18.417 1.00 98.38 192 THR A N 1
ATOM 1552 C CA . THR A 1 192 ? 1.208 -7.178 -17.237 1.00 98.38 192 THR A CA 1
ATOM 1553 C C . THR A 1 192 ? 1.062 -8.625 -16.769 1.00 98.38 192 THR A C 1
ATOM 1555 O O . THR A 1 192 ? 1.537 -8.966 -15.691 1.00 98.38 192 THR A O 1
ATOM 1558 N N . SER A 1 193 ? 0.406 -9.491 -17.549 1.00 98.06 193 SER A N 1
ATOM 1559 C CA . SER A 1 193 ? 0.061 -10.856 -17.123 1.00 98.06 193 SER A CA 1
ATOM 1560 C C . SER A 1 193 ? 1.268 -11.760 -16.840 1.00 98.06 193 SER A C 1
ATOM 1562 O O . SER A 1 193 ? 1.133 -12.736 -16.101 1.00 98.06 193 SER A O 1
ATOM 1564 N N . ALA A 1 194 ? 2.440 -11.436 -17.393 1.00 97.94 194 ALA A N 1
ATOM 1565 C CA . ALA A 1 194 ? 3.697 -12.141 -17.149 1.00 97.94 194 ALA A CA 1
ATOM 1566 C C . ALA A 1 194 ? 4.547 -11.535 -16.011 1.00 97.94 194 ALA A C 1
ATOM 1568 O O . ALA A 1 194 ? 5.506 -12.175 -15.568 1.00 97.94 194 ALA A O 1
ATOM 1569 N N . VAL A 1 195 ? 4.202 -10.338 -15.522 1.00 98.31 195 VAL A N 1
ATOM 1570 C CA . VAL A 1 195 ? 5.011 -9.591 -14.550 1.00 98.31 195 VAL A CA 1
ATOM 1571 C C . VAL A 1 195 ? 4.886 -10.219 -13.165 1.00 98.31 195 VAL A C 1
ATOM 1573 O O . VAL A 1 195 ? 3.786 -10.419 -12.654 1.00 98.31 195 VAL A O 1
ATOM 1576 N N . ARG A 1 196 ? 6.030 -10.498 -12.534 1.00 95.19 196 ARG A N 1
ATOM 1577 C CA . ARG A 1 196 ? 6.101 -11.090 -11.185 1.00 95.19 196 ARG A CA 1
ATOM 1578 C C . ARG A 1 196 ? 6.489 -10.089 -10.101 1.00 95.19 196 ARG A C 1
ATOM 1580 O O . ARG A 1 196 ? 6.108 -10.263 -8.947 1.00 95.19 196 ARG A O 1
ATOM 1587 N N . SER A 1 197 ? 7.229 -9.045 -10.469 1.00 93.50 197 SER A N 1
ATOM 1588 C CA . SER A 1 197 ? 7.746 -8.033 -9.544 1.00 93.50 197 SER A CA 1
ATOM 1589 C C . SER A 1 197 ? 7.355 -6.625 -9.994 1.00 93.50 197 SER A C 1
ATOM 1591 O O . SER A 1 197 ? 7.709 -6.205 -11.097 1.00 93.50 197 SER A O 1
ATOM 1593 N N . MET A 1 198 ? 6.630 -5.905 -9.130 1.00 96.06 198 MET A N 1
ATOM 1594 C CA . MET A 1 198 ? 6.262 -4.489 -9.299 1.00 96.06 198 MET A CA 1
ATOM 1595 C C . MET A 1 198 ? 6.668 -3.629 -8.089 1.00 96.06 198 MET A C 1
ATOM 1597 O O . MET A 1 198 ? 6.233 -2.482 -7.963 1.00 96.06 198 MET A O 1
ATOM 1601 N N . GLY A 1 199 ? 7.506 -4.166 -7.194 1.00 97.38 199 GLY A N 1
ATOM 1602 C CA . GLY A 1 199 ? 8.001 -3.429 -6.032 1.00 97.38 199 GLY A CA 1
ATOM 1603 C C . GLY A 1 199 ? 8.672 -2.118 -6.447 1.00 97.38 199 GLY A C 1
ATOM 1604 O O . GLY A 1 199 ? 9.320 -2.043 -7.495 1.00 97.38 199 GLY A O 1
ATOM 1605 N N . SER A 1 200 ? 8.463 -1.063 -5.662 1.00 98.50 200 SER A N 1
ATOM 1606 C CA . SER A 1 200 ? 9.005 0.285 -5.894 1.00 98.50 200 SER A CA 1
ATOM 1607 C C . SER A 1 200 ? 8.696 0.929 -7.259 1.00 98.50 200 SER A C 1
ATOM 1609 O O . SER A 1 200 ? 9.248 1.991 -7.545 1.00 98.50 200 SER A O 1
ATOM 1611 N N . MET A 1 201 ? 7.836 0.347 -8.112 1.00 98.56 201 MET A N 1
ATOM 1612 C CA . MET A 1 201 ? 7.686 0.747 -9.523 1.00 98.56 201 MET A CA 1
ATOM 1613 C C . MET A 1 201 ? 7.455 2.253 -9.720 1.00 98.56 201 MET A C 1
ATOM 1615 O O . MET A 1 201 ? 8.019 2.817 -10.654 1.00 98.56 201 MET A O 1
ATOM 1619 N N . PHE A 1 202 ? 6.680 2.895 -8.840 1.00 98.88 202 PHE A N 1
ATOM 1620 C CA . PHE A 1 202 ? 6.366 4.329 -8.857 1.00 98.88 202 PHE A CA 1
ATOM 1621 C C . PHE A 1 202 ? 6.807 5.059 -7.580 1.00 98.88 202 PHE A C 1
ATOM 1623 O O . PHE A 1 202 ? 6.315 6.157 -7.301 1.00 98.88 202 PHE A O 1
ATOM 1630 N N . SER A 1 203 ? 7.730 4.486 -6.803 1.00 98.81 203 SER A N 1
ATOM 1631 C CA . SER A 1 203 ? 8.228 5.125 -5.582 1.00 98.81 203 SER A CA 1
ATOM 1632 C C . SER A 1 203 ? 8.849 6.484 -5.921 1.00 98.81 203 SER A C 1
ATOM 1634 O O . SER A 1 203 ? 9.711 6.571 -6.784 1.00 98.81 203 SER A O 1
ATOM 1636 N N . GLY A 1 204 ? 8.380 7.579 -5.330 1.00 98.75 204 GLY A N 1
ATOM 1637 C CA . GLY A 1 204 ? 8.840 8.938 -5.612 1.00 98.75 204 GLY A CA 1
ATOM 1638 C C . GLY A 1 204 ? 8.449 9.494 -6.991 1.00 98.75 204 GLY A C 1
ATOM 1639 O O . GLY A 1 204 ? 8.914 10.577 -7.356 1.00 98.75 204 GLY A O 1
ATOM 1640 N N . ALA A 1 205 ? 7.599 8.813 -7.771 1.00 98.69 205 ALA A N 1
ATOM 1641 C CA . ALA A 1 205 ? 7.073 9.308 -9.049 1.00 98.69 205 ALA A CA 1
ATOM 1642 C C . ALA A 1 205 ? 5.957 10.347 -8.814 1.00 98.69 205 ALA A C 1
ATOM 1644 O O . ALA A 1 205 ? 4.769 10.109 -9.035 1.00 98.69 205 ALA A O 1
ATOM 1645 N N . THR A 1 206 ? 6.337 11.522 -8.309 1.00 98.62 206 THR A N 1
ATOM 1646 C CA . THR A 1 206 ? 5.407 12.500 -7.718 1.00 98.62 206 THR A CA 1
ATOM 1647 C C . THR A 1 206 ? 4.331 13.034 -8.668 1.00 98.62 206 THR A C 1
ATOM 1649 O O . THR A 1 206 ? 3.249 13.384 -8.192 1.00 98.62 206 THR A O 1
ATOM 1652 N N . ALA A 1 207 ? 4.573 13.083 -9.983 1.00 98.81 207 ALA A N 1
ATOM 1653 C CA . ALA A 1 207 ? 3.592 13.529 -10.979 1.00 98.81 207 ALA A CA 1
ATOM 1654 C C . ALA A 1 207 ? 2.661 12.422 -11.510 1.00 98.81 207 ALA A C 1
ATOM 1656 O O . ALA A 1 207 ? 1.699 12.740 -12.218 1.00 98.81 207 ALA A O 1
ATOM 1657 N N . PHE A 1 208 ? 2.935 11.148 -11.217 1.00 98.81 208 PHE A N 1
ATOM 1658 C CA . PHE A 1 208 ? 2.226 10.030 -11.830 1.00 98.81 208 PHE A CA 1
ATOM 1659 C C . PHE A 1 208 ? 0.789 9.898 -11.304 1.00 98.81 208 PHE A C 1
ATOM 1661 O O . PHE A 1 208 ? 0.553 9.685 -10.116 1.00 98.81 208 PHE A O 1
ATOM 1668 N N . ASN A 1 209 ? -0.197 9.984 -12.202 1.00 98.62 209 ASN A N 1
ATOM 1669 C CA . ASN A 1 209 ? -1.615 9.835 -11.857 1.00 98.62 209 ASN A CA 1
ATOM 1670 C C . ASN A 1 209 ? -2.444 9.260 -13.023 1.00 98.62 209 ASN A C 1
ATOM 1672 O O . ASN A 1 209 ? -3.502 9.789 -13.381 1.00 98.62 209 ASN A O 1
ATOM 1676 N N . GLN A 1 210 ? -1.948 8.195 -13.656 1.00 98.50 210 GLN A N 1
ATOM 1677 C CA . GLN A 1 210 ? -2.584 7.571 -14.823 1.00 98.50 210 GLN A CA 1
ATOM 1678 C C . GLN A 1 210 ? -3.366 6.305 -14.465 1.00 98.50 210 GLN A C 1
ATOM 1680 O O . GLN A 1 210 ? -3.140 5.667 -13.440 1.00 98.50 210 GLN A O 1
ATOM 1685 N N . HIS A 1 211 ? -4.342 5.959 -15.309 1.00 98.12 211 HIS A N 1
ATOM 1686 C CA . HIS A 1 211 ? -5.196 4.792 -15.093 1.00 98.12 211 HIS A CA 1
ATOM 1687 C C . HIS A 1 211 ? -4.428 3.489 -15.343 1.00 98.12 211 HIS A C 1
ATOM 1689 O O . HIS A 1 211 ? -4.020 3.236 -16.472 1.00 98.12 211 HIS A O 1
ATOM 1695 N N . ILE A 1 212 ? -4.312 2.656 -14.306 1.00 98.50 212 ILE A N 1
ATOM 1696 C CA . ILE A 1 212 ? -3.627 1.346 -14.335 1.00 98.50 212 ILE A CA 1
ATOM 1697 C C . ILE A 1 212 ? -4.473 0.203 -13.743 1.00 98.50 212 ILE A C 1
ATOM 1699 O O . ILE A 1 212 ? -4.033 -0.937 -13.658 1.00 98.50 212 ILE A O 1
ATOM 1703 N N . GLY A 1 213 ? -5.735 0.464 -13.385 1.00 97.62 213 GLY A N 1
ATOM 1704 C CA . GLY A 1 213 ? -6.625 -0.548 -12.794 1.00 97.62 213 GLY A CA 1
ATOM 1705 C C . GLY A 1 213 ? -6.980 -1.731 -13.711 1.00 97.62 213 GLY A C 1
ATOM 1706 O O . GLY A 1 213 ? -7.599 -2.684 -13.253 1.00 97.62 213 GLY A O 1
ATOM 1707 N N . ARG A 1 214 ? -6.617 -1.677 -15.003 1.00 96.69 214 ARG A N 1
ATOM 1708 C CA . ARG A 1 214 ? -6.838 -2.761 -15.981 1.00 96.69 214 ARG A CA 1
ATOM 1709 C C . ARG A 1 214 ? -5.691 -3.765 -16.069 1.00 96.69 214 ARG A C 1
ATOM 1711 O O . ARG A 1 214 ? -5.816 -4.737 -16.808 1.00 96.69 214 ARG A O 1
ATOM 1718 N N . TRP A 1 215 ? -4.589 -3.513 -15.374 1.00 98.56 215 TRP A N 1
ATOM 1719 C CA . TRP A 1 215 ? -3.467 -4.436 -15.327 1.00 98.56 215 TRP A CA 1
ATOM 1720 C C . TRP A 1 215 ? -3.876 -5.774 -14.719 1.00 98.56 215 TRP A C 1
ATOM 1722 O O . TRP A 1 215 ? -4.681 -5.831 -13.790 1.00 98.56 215 TRP A O 1
ATOM 1732 N N . ASN A 1 216 ? -3.308 -6.847 -15.263 1.00 98.12 216 ASN A N 1
ATOM 1733 C CA . ASN A 1 216 ? -3.409 -8.172 -14.681 1.00 98.12 216 ASN A CA 1
ATOM 1734 C C . ASN A 1 216 ? -2.264 -8.353 -13.679 1.00 98.12 216 ASN A C 1
ATOM 1736 O O . ASN A 1 216 ? -1.100 -8.365 -14.074 1.00 98.12 216 ASN A O 1
ATOM 1740 N N . THR A 1 217 ? -2.602 -8.481 -12.400 1.00 98.06 217 THR A N 1
ATOM 1741 C CA . THR A 1 217 ? -1.641 -8.595 -11.296 1.00 98.06 217 THR A CA 1
ATOM 1742 C C . THR A 1 217 ? -1.600 -9.989 -10.673 1.00 98.06 217 THR A C 1
ATOM 1744 O O . THR A 1 217 ? -0.894 -10.185 -9.692 1.00 98.06 217 THR A O 1
ATOM 1747 N N . SER A 1 218 ? -2.292 -10.984 -11.246 1.00 97.75 218 SER A N 1
ATOM 1748 C CA . SER A 1 218 ? -2.447 -12.317 -10.637 1.00 97.75 218 SER A CA 1
ATOM 1749 C C . SER A 1 218 ? -1.122 -13.064 -10.415 1.00 97.75 218 SER A C 1
ATOM 1751 O O . SER A 1 218 ? -1.047 -13.984 -9.601 1.00 97.75 218 SER A O 1
ATOM 1753 N N . ALA A 1 219 ? -0.080 -12.703 -11.172 1.00 97.25 219 ALA A N 1
ATOM 1754 C CA . ALA A 1 219 ? 1.263 -13.277 -11.080 1.00 97.25 219 ALA A CA 1
ATOM 1755 C C . ALA A 1 219 ? 2.229 -12.470 -10.190 1.00 97.25 219 ALA A C 1
ATOM 1757 O O . ALA A 1 219 ? 3.347 -12.930 -9.948 1.00 97.25 219 ALA A O 1
ATOM 1758 N N . VAL A 1 220 ? 1.825 -11.286 -9.717 1.00 97.62 220 VAL A N 1
ATOM 1759 C CA . VAL A 1 220 ? 2.673 -10.400 -8.914 1.00 97.62 220 VAL A CA 1
ATOM 1760 C C . VAL A 1 220 ? 2.748 -10.917 -7.481 1.00 97.62 220 VAL A C 1
ATOM 1762 O O . VAL A 1 220 ? 1.729 -11.242 -6.878 1.00 97.62 220 VAL A O 1
ATOM 1765 N N . THR A 1 221 ? 3.959 -10.975 -6.925 1.00 95.19 221 THR A N 1
ATOM 1766 C CA . THR A 1 221 ? 4.188 -11.485 -5.561 1.00 95.19 221 THR A CA 1
ATOM 1767 C C . THR A 1 221 ? 4.501 -10.396 -4.536 1.00 95.19 221 THR A C 1
ATOM 1769 O O . THR A 1 221 ? 4.445 -10.647 -3.335 1.00 95.19 221 THR A O 1
ATOM 1772 N N . THR A 1 222 ? 4.858 -9.187 -4.978 1.00 95.38 222 THR A N 1
ATOM 1773 C CA . THR A 1 222 ? 5.196 -8.067 -4.088 1.00 95.38 222 THR A CA 1
ATOM 1774 C C . THR A 1 222 ? 4.778 -6.722 -4.674 1.00 95.38 222 THR A C 1
ATOM 1776 O O . THR A 1 222 ? 5.050 -6.428 -5.843 1.00 95.38 222 THR A O 1
ATOM 1779 N N . PHE A 1 223 ? 4.148 -5.907 -3.826 1.00 96.94 223 PHE A N 1
ATOM 1780 C CA . PHE A 1 223 ? 3.859 -4.489 -4.050 1.00 96.94 223 PHE A CA 1
ATOM 1781 C C . PHE A 1 223 ? 4.598 -3.575 -3.061 1.00 96.94 223 PHE A C 1
ATOM 1783 O O . PHE A 1 223 ? 4.285 -2.385 -2.977 1.00 96.94 223 PHE A O 1
ATOM 1790 N N . SER A 1 224 ? 5.584 -4.116 -2.338 1.00 97.31 224 SER A N 1
ATOM 1791 C CA . SER A 1 224 ? 6.408 -3.368 -1.385 1.00 97.31 224 SER A CA 1
ATOM 1792 C C . SER A 1 224 ? 6.891 -2.050 -2.006 1.00 97.31 224 SER A C 1
ATOM 1794 O O . SER A 1 224 ? 7.411 -2.027 -3.130 1.00 97.31 224 SER A O 1
ATOM 1796 N N . VAL A 1 225 ? 6.640 -0.934 -1.311 1.00 98.50 225 VAL A N 1
ATOM 1797 C CA . VAL A 1 225 ? 7.086 0.427 -1.677 1.00 98.50 225 VAL A CA 1
ATOM 1798 C C . VAL A 1 225 ? 6.525 0.948 -3.028 1.00 98.50 225 VAL A C 1
ATOM 1800 O O . VAL A 1 225 ? 6.914 2.017 -3.491 1.00 98.50 225 VAL A O 1
ATOM 1803 N N . MET A 1 226 ? 5.585 0.258 -3.695 1.00 98.56 226 MET A N 1
ATOM 1804 C CA . MET A 1 226 ? 5.204 0.549 -5.094 1.00 98.56 226 MET A CA 1
ATOM 1805 C C . MET A 1 226 ? 4.781 2.006 -5.362 1.00 98.56 226 MET A C 1
ATOM 1807 O O . MET A 1 226 ? 5.180 2.559 -6.386 1.00 98.56 226 MET A O 1
ATOM 1811 N N . PHE A 1 227 ? 4.002 2.625 -4.470 1.00 98.81 227 PHE A N 1
ATOM 1812 C CA . PHE A 1 227 ? 3.522 4.013 -4.561 1.00 98.81 227 PHE A CA 1
ATOM 1813 C C . PHE A 1 227 ? 4.042 4.901 -3.423 1.00 98.81 227 PHE A C 1
ATOM 1815 O O . PHE A 1 227 ? 3.472 5.966 -3.160 1.00 98.81 227 PHE A O 1
ATOM 1822 N N . HIS A 1 228 ? 5.126 4.495 -2.761 1.00 98.75 228 HIS A N 1
ATOM 1823 C CA . HIS A 1 228 ? 5.772 5.302 -1.733 1.00 98.75 228 HIS A CA 1
ATOM 1824 C C . HIS A 1 228 ? 6.086 6.704 -2.283 1.00 98.75 228 HIS A C 1
ATOM 1826 O O . HIS A 1 228 ? 6.672 6.830 -3.348 1.00 98.75 228 HIS A O 1
ATOM 1832 N N . GLU A 1 229 ? 5.671 7.782 -1.619 1.00 98.69 229 GLU A N 1
ATOM 1833 C CA . GLU A 1 229 ? 5.852 9.173 -2.080 1.00 98.69 229 GLU A CA 1
ATOM 1834 C C . GLU A 1 229 ? 5.270 9.506 -3.479 1.00 98.69 229 GLU A C 1
ATOM 1836 O O . GLU A 1 229 ? 5.555 10.574 -4.034 1.00 98.69 229 GLU A O 1
ATOM 1841 N N . ALA A 1 230 ? 4.385 8.675 -4.047 1.00 98.62 230 ALA A N 1
ATOM 1842 C CA . ALA A 1 230 ? 3.638 8.980 -5.274 1.00 98.62 230 ALA A CA 1
ATOM 1843 C C . ALA A 1 230 ? 2.508 9.992 -4.988 1.00 98.62 230 ALA A C 1
ATOM 1845 O O . ALA A 1 230 ? 1.314 9.697 -5.053 1.00 98.62 230 ALA A O 1
ATOM 1846 N N . ALA A 1 231 ? 2.894 11.216 -4.619 1.00 97.56 231 ALA A N 1
ATOM 1847 C CA . ALA A 1 231 ? 2.048 12.184 -3.921 1.00 97.56 231 ALA A CA 1
ATOM 1848 C C . ALA A 1 231 ? 0.732 12.556 -4.633 1.00 97.56 231 ALA A C 1
ATOM 1850 O O . ALA A 1 231 ? -0.220 12.957 -3.959 1.00 97.56 231 ALA A O 1
ATOM 1851 N N . THR A 1 232 ? 0.662 12.449 -5.965 1.00 98.50 232 THR A N 1
ATOM 1852 C CA . THR A 1 232 ? -0.527 12.800 -6.766 1.00 98.50 232 THR A CA 1
ATOM 1853 C C . THR A 1 232 ? -1.361 11.601 -7.218 1.00 98.50 232 THR A C 1
ATOM 1855 O O . THR A 1 232 ? -2.460 11.804 -7.747 1.00 98.50 232 THR A O 1
ATOM 1858 N N . PHE A 1 233 ? -0.886 10.371 -7.007 1.00 98.81 233 PHE A N 1
ATOM 1859 C CA . PHE A 1 233 ? -1.567 9.171 -7.480 1.00 98.81 233 PHE A CA 1
ATOM 1860 C C . PHE A 1 233 ? -2.897 8.966 -6.743 1.00 98.81 233 PHE A C 1
ATOM 1862 O O . PHE A 1 233 ? -2.948 8.894 -5.517 1.00 98.81 233 PHE A O 1
ATOM 1869 N N . ASN A 1 234 ? -3.997 8.886 -7.496 1.00 98.62 234 ASN A N 1
ATOM 1870 C CA . ASN A 1 234 ? -5.336 8.652 -6.948 1.00 98.62 234 ASN A CA 1
ATOM 1871 C C . ASN A 1 234 ? -6.251 7.969 -7.980 1.00 98.62 234 ASN A C 1
ATOM 1873 O O . ASN A 1 234 ? -7.385 8.398 -8.215 1.00 98.62 234 ASN A O 1
ATOM 1877 N N . LYS A 1 235 ? -5.741 6.949 -8.683 1.00 98.56 235 LYS A N 1
ATOM 1878 C CA . LYS A 1 235 ? -6.526 6.165 -9.651 1.00 98.56 235 LYS A CA 1
ATOM 1879 C C . LYS A 1 235 ? -6.936 4.822 -9.073 1.00 98.56 235 LYS A C 1
ATOM 1881 O O . LYS A 1 235 ? -6.204 4.216 -8.302 1.00 98.56 235 LYS A O 1
ATOM 1886 N N . ALA A 1 236 ? -8.135 4.384 -9.453 1.00 98.00 236 ALA A N 1
ATOM 1887 C CA . ALA A 1 236 ? -8.721 3.150 -8.956 1.00 98.00 236 ALA A CA 1
ATOM 1888 C C . ALA A 1 236 ? -7.890 1.924 -9.367 1.00 98.00 236 ALA A C 1
ATOM 1890 O O . ALA A 1 236 ? -7.600 1.736 -10.553 1.00 98.00 236 ALA A O 1
ATOM 1891 N N . ILE A 1 237 ? -7.569 1.102 -8.367 1.00 98.44 237 ILE A N 1
ATOM 1892 C CA . ILE A 1 237 ? -6.799 -0.150 -8.464 1.00 98.44 237 ILE A CA 1
ATOM 1893 C C . ILE A 1 237 ? -7.439 -1.292 -7.653 1.00 98.44 237 ILE A C 1
ATOM 1895 O O . ILE A 1 237 ? -6.866 -2.366 -7.517 1.00 98.44 237 ILE A O 1
ATOM 1899 N N . GLY A 1 238 ? -8.661 -1.098 -7.142 1.00 97.38 238 GLY A N 1
ATOM 1900 C CA . GLY A 1 238 ? -9.370 -2.123 -6.365 1.00 97.38 238 GLY A CA 1
ATOM 1901 C C . GLY A 1 238 ? -9.681 -3.406 -7.151 1.00 97.38 238 GLY A C 1
ATOM 1902 O O . GLY A 1 238 ? -9.953 -4.436 -6.550 1.00 97.38 238 GLY A O 1
ATOM 1903 N N . SER A 1 239 ? -9.625 -3.369 -8.488 1.00 96.12 239 SER A N 1
ATOM 1904 C CA . SER A 1 239 ? -9.835 -4.533 -9.363 1.00 96.12 239 SER A CA 1
ATOM 1905 C C . SER A 1 239 ? -8.601 -5.414 -9.563 1.00 96.12 239 SER A C 1
ATOM 1907 O O . SER A 1 239 ? -8.685 -6.383 -10.314 1.00 96.12 239 SER A O 1
ATOM 1909 N N . TRP A 1 240 ? -7.462 -5.064 -8.968 1.00 98.44 240 TRP A N 1
ATOM 1910 C CA . TRP A 1 240 ? -6.271 -5.903 -9.004 1.00 98.44 240 TRP A CA 1
ATOM 1911 C C . TRP A 1 240 ? -6.491 -7.215 -8.252 1.00 98.44 240 TRP A C 1
ATOM 1913 O O . TRP A 1 240 ? -7.151 -7.250 -7.216 1.00 98.44 240 TRP A O 1
ATOM 1923 N N . ASP A 1 241 ? -5.921 -8.283 -8.800 1.00 97.88 241 ASP A N 1
ATOM 1924 C CA . ASP A 1 241 ? -5.816 -9.576 -8.136 1.00 97.88 241 ASP A CA 1
ATOM 1925 C C . ASP A 1 241 ? -4.581 -9.561 -7.227 1.00 97.88 241 ASP A C 1
ATOM 1927 O O . ASP A 1 241 ? -3.459 -9.382 -7.709 1.00 97.88 241 ASP A O 1
ATOM 1931 N N . THR A 1 242 ? -4.799 -9.693 -5.920 1.00 97.56 242 THR A N 1
ATOM 1932 C CA . THR A 1 242 ? -3.752 -9.652 -4.892 1.00 97.56 242 THR A CA 1
ATOM 1933 C C . THR A 1 242 ? -3.543 -10.996 -4.197 1.00 97.56 242 THR A C 1
ATOM 1935 O O . THR A 1 242 ? -2.734 -11.064 -3.278 1.00 97.56 242 THR A O 1
ATOM 1938 N N . SER A 1 243 ? -4.196 -12.082 -4.639 1.00 97.06 243 SER A N 1
ATOM 1939 C CA . SER A 1 243 ? -4.166 -13.372 -3.922 1.00 97.06 243 SER A CA 1
ATOM 1940 C C . SER A 1 243 ? -2.767 -13.995 -3.823 1.00 97.06 243 SER A C 1
ATOM 1942 O O . SER A 1 243 ? -2.496 -14.814 -2.947 1.00 97.06 243 SER A O 1
ATOM 1944 N N . SER A 1 244 ? -1.874 -13.626 -4.747 1.00 96.00 244 SER A N 1
ATOM 1945 C CA . SER A 1 244 ? -0.484 -14.101 -4.816 1.00 96.00 244 SER A CA 1
ATOM 1946 C C . SER A 1 244 ? 0.517 -13.188 -4.092 1.00 96.00 244 SER A C 1
ATOM 1948 O O . SER A 1 244 ? 1.708 -13.503 -4.054 1.00 96.00 244 SER A O 1
ATOM 1950 N N . VAL A 1 245 ? 0.071 -12.048 -3.554 1.00 96.25 245 VAL A N 1
ATOM 1951 C CA . VAL A 1 245 ? 0.944 -11.030 -2.958 1.00 96.25 245 VAL A CA 1
ATOM 1952 C C . VAL A 1 245 ? 1.174 -11.333 -1.483 1.00 96.25 245 VAL A C 1
ATOM 1954 O O . VAL A 1 245 ? 0.220 -11.499 -0.729 1.00 96.25 245 VAL A O 1
ATOM 1957 N N . SER A 1 246 ? 2.440 -11.351 -1.061 1.00 93.75 246 SER A N 1
ATOM 1958 C CA . SER A 1 246 ? 2.811 -11.549 0.350 1.00 93.75 246 SER A CA 1
ATOM 1959 C C . SER A 1 246 ? 3.428 -10.320 1.023 1.00 93.75 246 SER A C 1
ATOM 1961 O O . SER A 1 246 ? 3.484 -10.262 2.247 1.00 93.75 246 SER A O 1
ATOM 1963 N N . GLN A 1 247 ? 3.885 -9.334 0.242 1.00 93.50 247 GLN A N 1
ATOM 1964 C CA . GLN A 1 247 ? 4.552 -8.122 0.736 1.00 93.50 247 GLN A CA 1
ATOM 1965 C C . GLN A 1 247 ? 3.855 -6.865 0.203 1.00 93.50 247 GLN A C 1
ATOM 1967 O O . GLN A 1 247 ? 3.783 -6.659 -1.016 1.00 93.50 247 GLN A O 1
ATOM 1972 N N . MET A 1 248 ? 3.346 -6.039 1.121 1.00 96.19 248 MET A N 1
ATOM 1973 C CA . MET A 1 248 ? 2.675 -4.756 0.849 1.00 96.19 248 MET A CA 1
ATOM 1974 C C . MET A 1 248 ? 3.193 -3.618 1.749 1.00 96.19 248 MET A C 1
ATOM 1976 O O . MET A 1 248 ? 2.595 -2.540 1.805 1.00 96.19 248 MET A O 1
ATOM 1980 N N . ASP A 1 249 ? 4.310 -3.847 2.436 1.00 98.00 249 ASP A N 1
ATOM 1981 C CA . ASP A 1 249 ? 4.976 -2.882 3.300 1.00 98.00 249 ASP A CA 1
ATOM 1982 C C . ASP A 1 249 ? 5.279 -1.584 2.526 1.00 98.00 249 ASP A C 1
ATOM 1984 O O . ASP A 1 249 ? 5.657 -1.593 1.350 1.00 98.00 249 ASP A O 1
ATOM 1988 N N . TRP A 1 250 ? 5.025 -0.439 3.165 1.00 98.50 250 TRP A N 1
ATOM 1989 C CA . TRP A 1 250 ? 5.270 0.910 2.636 1.00 98.50 250 TRP A CA 1
ATOM 1990 C C . TRP A 1 250 ? 4.550 1.261 1.318 1.00 98.50 250 TRP A C 1
ATOM 1992 O O . TRP A 1 250 ? 4.815 2.324 0.749 1.00 98.50 250 TRP A O 1
ATOM 2002 N N . MET A 1 251 ? 3.638 0.418 0.813 1.00 98.50 251 MET A N 1
ATOM 2003 C CA . MET A 1 251 ? 3.088 0.533 -0.545 1.00 98.50 251 MET A CA 1
ATOM 2004 C C . MET A 1 251 ? 2.517 1.922 -0.859 1.00 98.50 251 MET A C 1
ATOM 2006 O O . MET A 1 251 ? 2.760 2.426 -1.951 1.00 98.50 251 MET A O 1
ATOM 2010 N N . PHE A 1 252 ? 1.793 2.548 0.071 1.00 98.81 252 PHE A N 1
ATOM 2011 C CA . PHE A 1 252 ? 1.191 3.879 -0.079 1.00 98.81 252 PHE A CA 1
ATOM 2012 C C . PHE A 1 252 ? 1.750 4.905 0.907 1.00 98.81 252 PHE A C 1
ATOM 2014 O O . PHE A 1 252 ? 1.139 5.965 1.094 1.00 98.81 252 PHE A O 1
ATOM 2021 N N . ALA A 1 253 ? 2.897 4.642 1.539 1.00 98.81 253 ALA A N 1
ATOM 2022 C CA . ALA A 1 253 ? 3.433 5.603 2.489 1.00 98.81 253 ALA A CA 1
ATOM 2023 C C . ALA A 1 253 ? 3.735 6.929 1.765 1.00 98.81 253 ALA A C 1
ATOM 2025 O O . ALA A 1 253 ? 4.313 6.949 0.680 1.00 98.81 253 ALA A O 1
ATOM 2026 N N . ARG A 1 254 ? 3.290 8.057 2.319 1.00 98.81 254 ARG A N 1
ATOM 2027 C CA . ARG A 1 254 ? 3.368 9.407 1.739 1.00 98.81 254 ARG A CA 1
ATOM 2028 C C . ARG A 1 254 ? 2.662 9.568 0.386 1.00 98.81 254 ARG A C 1
ATOM 2030 O O . ARG A 1 254 ? 2.856 10.589 -0.284 1.00 98.81 254 ARG A O 1
ATOM 2037 N N . ALA A 1 255 ? 1.776 8.650 -0.011 1.00 98.69 255 ALA A N 1
ATOM 2038 C CA . ALA A 1 255 ? 0.875 8.818 -1.154 1.00 98.69 255 ALA A CA 1
ATOM 2039 C C . ALA A 1 255 ? -0.290 9.763 -0.789 1.00 98.69 255 ALA A C 1
ATOM 2041 O O . ALA A 1 255 ? -1.453 9.377 -0.696 1.00 98.69 255 ALA A O 1
ATOM 2042 N N . ARG A 1 256 ? 0.033 11.039 -0.545 1.00 98.69 256 ARG A N 1
ATOM 2043 C CA . ARG A 1 256 ? -0.843 12.026 0.119 1.00 98.69 256 ARG A CA 1
ATOM 2044 C C . ARG A 1 256 ? -2.225 12.214 -0.512 1.00 98.69 256 ARG A C 1
ATOM 2046 O O . ARG A 1 256 ? -3.157 12.572 0.203 1.00 98.69 256 ARG A O 1
ATOM 2053 N N . SER A 1 257 ? -2.370 12.006 -1.822 1.00 98.81 257 SER A N 1
ATOM 2054 C CA . SER A 1 257 ? -3.652 12.160 -2.536 1.00 98.81 257 SER A CA 1
ATOM 2055 C C . SER A 1 257 ? -4.465 10.868 -2.657 1.00 98.81 257 SER A C 1
ATOM 2057 O O . SER A 1 257 ? -5.604 10.923 -3.126 1.00 98.81 257 SER A O 1
ATOM 2059 N N . PHE A 1 258 ? -3.900 9.715 -2.297 1.00 98.88 258 PHE A N 1
ATOM 2060 C CA . PHE A 1 258 ? -4.519 8.420 -2.548 1.00 98.88 258 PHE A CA 1
ATOM 2061 C C . PHE A 1 258 ? -5.722 8.188 -1.625 1.00 98.88 258 PHE A C 1
ATOM 2063 O O . PHE A 1 258 ? -5.611 8.273 -0.405 1.00 98.88 258 PHE A O 1
ATOM 2070 N N . ASN A 1 259 ? -6.888 7.906 -2.212 1.00 98.62 259 ASN A N 1
ATOM 2071 C CA . ASN A 1 259 ? -8.120 7.610 -1.476 1.00 98.62 259 ASN A CA 1
ATOM 2072 C C . ASN A 1 259 ? -9.089 6.761 -2.322 1.00 98.62 259 ASN A C 1
ATOM 2074 O O . ASN A 1 259 ? -10.240 7.141 -2.544 1.00 98.62 259 ASN A O 1
ATOM 2078 N N . GLN A 1 260 ? -8.602 5.655 -2.886 1.00 98.50 260 GLN A N 1
ATOM 2079 C CA . GLN A 1 260 ? -9.402 4.747 -3.716 1.00 98.50 260 GLN A CA 1
ATOM 2080 C C . GLN A 1 260 ? -9.719 3.460 -2.962 1.00 98.50 260 GLN A C 1
ATOM 2082 O O . GLN A 1 260 ? -8.890 2.984 -2.195 1.00 98.50 260 GLN A O 1
ATOM 2087 N N . ALA A 1 261 ? -10.900 2.891 -3.206 1.00 97.25 261 ALA A N 1
ATOM 2088 C CA . ALA A 1 261 ? -11.366 1.692 -2.515 1.00 97.25 261 ALA A CA 1
ATOM 2089 C C . ALA A 1 261 ? -10.465 0.470 -2.773 1.00 97.25 261 ALA A C 1
ATOM 2091 O O . ALA A 1 261 ? -10.154 0.164 -3.929 1.00 97.25 261 ALA A O 1
ATOM 2092 N N . LEU A 1 262 ? -10.118 -0.236 -1.689 1.00 98.12 262 LEU A N 1
ATOM 2093 C CA . LEU A 1 262 ? -9.258 -1.431 -1.672 1.00 98.12 262 LEU A CA 1
ATOM 2094 C C . LEU A 1 262 ? -9.924 -2.660 -1.022 1.00 98.12 262 LEU A C 1
ATOM 2096 O O . LEU A 1 262 ? -9.289 -3.697 -0.861 1.00 98.12 262 LEU A O 1
ATOM 2100 N N . GLY A 1 263 ? -11.203 -2.575 -0.640 1.00 95.69 263 GLY A N 1
ATOM 2101 C CA . GLY A 1 263 ? -11.878 -3.639 0.119 1.00 95.69 263 GLY A CA 1
ATOM 2102 C C . GLY A 1 263 ? -12.042 -4.976 -0.623 1.00 95.69 263 GLY A C 1
ATOM 2103 O O . GLY A 1 263 ? -12.381 -5.979 -0.006 1.00 95.69 263 GLY A O 1
ATOM 2104 N N . SER A 1 264 ? -11.822 -5.021 -1.938 1.00 94.94 264 SER A N 1
ATOM 2105 C CA . SER A 1 264 ? -11.859 -6.259 -2.733 1.00 94.94 264 SER A CA 1
ATOM 2106 C C . SER A 1 264 ? -10.524 -6.998 -2.813 1.00 94.94 264 SER A C 1
ATOM 2108 O O . SER A 1 264 ? -10.471 -8.047 -3.450 1.00 94.94 264 SER A O 1
ATOM 2110 N N . TRP A 1 265 ? -9.459 -6.457 -2.224 1.00 98.38 265 TRP A N 1
ATOM 2111 C CA . TRP A 1 265 ? -8.165 -7.127 -2.193 1.00 98.38 265 TRP A CA 1
ATOM 2112 C C . TRP A 1 265 ? -8.193 -8.342 -1.269 1.00 98.38 265 TRP A C 1
ATOM 2114 O O . TRP A 1 265 ? -8.753 -8.299 -0.175 1.00 98.38 265 TRP A O 1
ATOM 2124 N N . ASP A 1 266 ? -7.567 -9.415 -1.735 1.00 97.75 266 ASP A N 1
ATOM 2125 C CA . ASP A 1 266 ? -7.225 -10.580 -0.934 1.00 97.75 266 ASP A CA 1
ATOM 2126 C C . ASP A 1 266 ? -5.899 -10.314 -0.207 1.00 97.75 266 ASP A C 1
ATOM 2128 O O . ASP A 1 266 ? -4.870 -10.085 -0.849 1.00 97.75 266 ASP A O 1
ATOM 2132 N N . THR A 1 267 ? -5.942 -10.298 1.123 1.00 97.69 267 THR A N 1
ATOM 2133 C CA . THR A 1 267 ? -4.788 -10.046 1.998 1.00 97.69 267 THR A CA 1
ATOM 2134 C C . THR A 1 267 ? -4.400 -11.268 2.828 1.00 97.69 267 THR A C 1
ATOM 2136 O O . THR A 1 267 ? -3.515 -11.155 3.673 1.00 97.69 267 THR A O 1
ATOM 2139 N N . SER A 1 268 ? -4.996 -12.445 2.587 1.00 97.62 268 SER A N 1
ATOM 2140 C CA . SER A 1 268 ? -4.812 -13.626 3.450 1.00 97.62 268 SER A CA 1
ATOM 2141 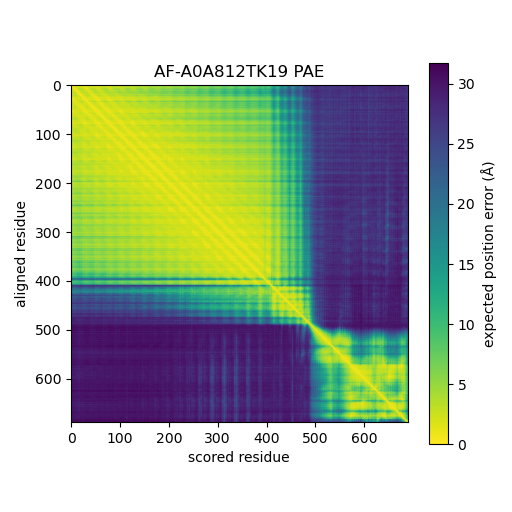C C . SER A 1 268 ? -3.372 -14.152 3.495 1.00 97.62 268 SER A C 1
ATOM 2143 O O . SER A 1 268 ? -3.022 -14.929 4.377 1.00 97.62 268 SER A O 1
ATOM 2145 N N . SER A 1 269 ? -2.547 -13.769 2.516 1.00 96.75 269 SER A N 1
ATOM 2146 C CA . SER A 1 269 ? -1.139 -14.172 2.388 1.00 96.75 269 SER A CA 1
ATOM 2147 C C . SER A 1 269 ? -0.146 -13.102 2.866 1.00 96.75 269 SER A C 1
ATOM 2149 O O . SER A 1 269 ? 1.062 -13.310 2.757 1.00 96.75 269 SER A O 1
ATOM 2151 N N . VAL A 1 270 ? -0.625 -11.944 3.333 1.00 97.38 270 VAL A N 1
ATOM 2152 C CA . VAL A 1 270 ? 0.226 -10.815 3.730 1.00 97.38 270 VAL A CA 1
ATOM 2153 C C . VAL A 1 270 ? 0.641 -10.968 5.190 1.00 97.38 270 VAL A C 1
ATOM 2155 O O . VAL A 1 270 ? -0.204 -11.036 6.078 1.00 97.38 270 VAL A O 1
ATOM 2158 N N . GLU A 1 271 ? 1.950 -10.989 5.440 1.00 96.06 271 GLU A N 1
ATOM 2159 C CA . GLU A 1 271 ? 2.513 -11.124 6.795 1.00 96.06 271 GLU A CA 1
ATOM 2160 C C . GLU A 1 271 ? 2.990 -9.780 7.379 1.00 96.06 271 GLU A C 1
ATOM 2162 O O . GLU A 1 271 ? 3.000 -9.607 8.602 1.00 96.06 271 GLU A O 1
ATOM 2167 N N . ASP A 1 272 ? 3.362 -8.826 6.515 1.00 97.12 272 ASP A N 1
ATOM 2168 C CA . ASP A 1 272 ? 3.917 -7.518 6.886 1.00 97.12 272 ASP A CA 1
ATOM 2169 C C . ASP A 1 272 ? 3.141 -6.366 6.221 1.00 97.12 272 ASP A C 1
ATOM 2171 O O . ASP A 1 272 ? 3.048 -6.284 4.991 1.00 97.12 272 ASP A O 1
ATOM 2175 N N . MET A 1 273 ? 2.572 -5.486 7.051 1.00 97.94 273 MET A N 1
ATOM 2176 C CA . MET A 1 273 ? 1.851 -4.269 6.657 1.00 97.94 273 MET A CA 1
ATOM 2177 C C . MET A 1 273 ? 2.522 -2.991 7.200 1.00 97.94 273 MET A C 1
ATOM 2179 O O . MET A 1 273 ? 1.879 -1.935 7.261 1.00 97.94 273 MET A O 1
ATOM 2183 N N . ASP A 1 274 ? 3.802 -3.061 7.590 1.00 98.31 274 ASP A N 1
ATOM 2184 C CA . ASP A 1 274 ? 4.568 -1.924 8.108 1.00 98.31 274 ASP A CA 1
ATOM 2185 C C . ASP A 1 274 ? 4.459 -0.708 7.183 1.00 98.31 274 ASP A C 1
ATOM 2187 O O . ASP A 1 274 ? 4.636 -0.798 5.964 1.00 98.31 274 ASP A O 1
ATOM 2191 N N . LEU A 1 275 ? 4.132 0.443 7.774 1.00 98.75 275 LEU A N 1
ATOM 2192 C CA . LEU A 1 275 ? 4.075 1.755 7.122 1.00 98.75 275 LEU A CA 1
ATOM 2193 C C . LEU A 1 275 ? 3.162 1.851 5.882 1.00 98.75 275 LEU A C 1
ATOM 2195 O O . LEU A 1 275 ? 3.211 2.868 5.187 1.00 98.75 275 LEU A O 1
ATOM 2199 N N . MET A 1 276 ? 2.303 0.861 5.602 1.00 98.62 276 MET A N 1
ATOM 2200 C CA . MET A 1 276 ? 1.568 0.745 4.331 1.00 98.62 276 MET A CA 1
ATOM 2201 C C . MET A 1 276 ? 0.831 2.029 3.914 1.00 98.62 276 MET A C 1
ATOM 2203 O O . MET A 1 276 ? 0.873 2.382 2.739 1.00 98.62 276 MET A O 1
ATOM 2207 N N . PHE A 1 277 ? 0.206 2.749 4.851 1.00 98.81 277 PHE A N 1
ATOM 2208 C CA . PHE A 1 277 ? -0.503 4.019 4.629 1.00 98.81 277 PHE A CA 1
ATOM 2209 C C . PHE A 1 277 ? 0.072 5.183 5.453 1.00 98.81 277 PHE A C 1
ATOM 2211 O O . PHE A 1 277 ? -0.604 6.194 5.666 1.00 98.81 277 PHE A O 1
ATOM 2218 N N . SER A 1 278 ? 1.319 5.072 5.913 1.00 98.81 278 SER A N 1
ATOM 2219 C CA . SER A 1 278 ? 1.952 6.115 6.720 1.00 98.81 278 SER A CA 1
ATOM 2220 C C . SER A 1 278 ? 2.021 7.438 5.955 1.00 98.81 278 SER A C 1
ATOM 2222 O O . SER A 1 278 ? 2.404 7.467 4.794 1.00 98.81 278 SER A O 1
ATOM 2224 N N . GLU A 1 279 ? 1.605 8.549 6.552 1.00 98.81 279 GLU A N 1
ATOM 2225 C CA . GLU A 1 279 ? 1.493 9.880 5.949 1.00 98.81 279 GLU A CA 1
ATOM 2226 C C . GLU A 1 279 ? 0.613 9.935 4.672 1.00 98.81 279 GLU A C 1
ATOM 2228 O O . GLU A 1 279 ? 0.683 10.902 3.900 1.00 98.81 279 GLU A O 1
ATOM 2233 N N . ALA A 1 280 ? -0.251 8.940 4.424 1.00 98.75 280 ALA A N 1
ATOM 2234 C CA . ALA A 1 280 ? -1.263 8.969 3.362 1.00 98.75 280 ALA A CA 1
ATOM 2235 C C . ALA A 1 280 ? -2.452 9.848 3.792 1.00 98.75 280 ALA A C 1
ATOM 2237 O O . ALA A 1 280 ? -3.552 9.380 4.075 1.00 98.75 280 ALA A O 1
ATOM 2238 N N . THR A 1 281 ? -2.217 11.157 3.882 1.00 98.75 281 THR A N 1
ATOM 2239 C CA . THR A 1 281 ? -3.088 12.104 4.600 1.00 98.75 281 THR A CA 1
ATOM 2240 C C . THR A 1 281 ? -4.545 12.165 4.130 1.00 98.75 281 THR A C 1
ATOM 2242 O O . THR A 1 281 ? -5.397 12.558 4.924 1.00 98.75 281 THR A O 1
ATOM 2245 N N . SER A 1 282 ? -4.850 11.792 2.881 1.00 98.81 282 SER A N 1
ATOM 2246 C CA . SER A 1 282 ? -6.221 11.774 2.334 1.00 98.81 282 SER A CA 1
ATOM 2247 C C . SER A 1 282 ? -6.925 10.416 2.425 1.00 98.81 282 SER A C 1
ATOM 2249 O O . SER A 1 282 ? -8.107 10.334 2.086 1.00 98.81 282 SER A O 1
ATOM 2251 N N . PHE A 1 283 ? -6.220 9.355 2.816 1.00 98.88 283 PHE A N 1
ATOM 2252 C CA . PHE A 1 283 ? -6.739 7.994 2.765 1.00 98.88 283 PHE A CA 1
ATOM 2253 C C . PHE A 1 283 ? -7.796 7.756 3.851 1.00 98.88 283 PHE A C 1
ATOM 2255 O O . PHE A 1 283 ? -7.540 7.964 5.034 1.00 98.88 283 PHE A O 1
ATOM 2262 N N . ASN A 1 284 ? -8.995 7.329 3.450 1.00 98.50 284 ASN A N 1
ATOM 2263 C CA . ASN A 1 284 ? -10.112 7.037 4.350 1.00 98.50 284 ASN A CA 1
ATOM 2264 C C . ASN A 1 284 ? -11.099 6.048 3.703 1.00 98.50 284 ASN A C 1
ATOM 2266 O O . ASN A 1 284 ? -12.212 6.419 3.324 1.00 98.50 284 ASN A O 1
ATOM 2270 N N . GLN A 1 285 ? -10.664 4.806 3.501 1.00 98.19 285 GLN A N 1
ATOM 2271 C CA . GLN A 1 285 ? -11.463 3.756 2.860 1.00 98.19 285 GLN A CA 1
ATOM 2272 C C . GLN A 1 285 ? -11.768 2.615 3.832 1.00 98.19 285 GLN A C 1
ATOM 2274 O O . GLN A 1 285 ? -11.002 2.371 4.756 1.00 98.19 285 GLN A O 1
ATOM 2279 N N . ASP A 1 286 ? -12.886 1.923 3.603 1.00 95.69 286 ASP A N 1
ATOM 2280 C CA . ASP A 1 286 ? -13.270 0.709 4.334 1.00 95.69 286 ASP A CA 1
ATOM 2281 C C . ASP A 1 286 ? -12.316 -0.450 3.999 1.00 95.69 286 ASP A C 1
ATOM 2283 O O . ASP A 1 286 ? -12.147 -0.786 2.822 1.00 95.69 286 ASP A O 1
ATOM 2287 N N . LEU A 1 287 ? -11.715 -1.042 5.038 1.00 97.88 287 LEU A N 1
ATOM 2288 C CA . LEU A 1 287 ? -10.797 -2.183 4.965 1.00 97.88 287 LEU A CA 1
ATOM 2289 C C . LEU A 1 287 ? -11.291 -3.377 5.802 1.00 97.88 287 LEU A C 1
ATOM 2291 O O . LEU A 1 287 ? -10.532 -4.305 6.072 1.00 97.88 287 LEU A O 1
ATOM 2295 N N . GLY A 1 288 ? -12.557 -3.384 6.227 1.00 96.88 288 GLY A N 1
ATOM 2296 C CA . GLY A 1 288 ? -13.088 -4.384 7.158 1.00 96.88 288 GLY A CA 1
ATOM 2297 C C . GLY A 1 288 ? -13.191 -5.791 6.564 1.00 96.88 288 GLY A C 1
ATOM 2298 O O . GLY A 1 288 ? -13.352 -6.762 7.301 1.00 96.88 288 GLY A O 1
ATOM 2299 N N . SER A 1 289 ? -13.107 -5.909 5.238 1.00 95.50 289 SER A N 1
ATOM 2300 C CA . SER A 1 289 ? -13.100 -7.173 4.498 1.00 95.50 289 SER A CA 1
ATOM 2301 C C . SER A 1 289 ? -11.719 -7.811 4.353 1.00 95.50 289 SER A C 1
ATOM 2303 O O . SER A 1 289 ? -11.645 -8.925 3.839 1.00 95.50 289 SER A O 1
ATOM 2305 N N . TRP A 1 290 ? -10.648 -7.128 4.758 1.00 98.25 290 TRP A N 1
ATOM 2306 C CA . TRP A 1 290 ? -9.299 -7.683 4.703 1.00 98.25 290 TRP A CA 1
ATOM 2307 C C . TRP A 1 290 ? -9.144 -8.842 5.689 1.00 98.25 290 TRP A C 1
ATOM 2309 O O . TRP A 1 290 ? -9.590 -8.767 6.834 1.00 98.25 290 TRP A O 1
ATOM 2319 N N . ASP A 1 291 ? -8.495 -9.909 5.231 1.00 97.75 291 ASP A N 1
ATOM 2320 C CA . ASP A 1 291 ? -8.041 -11.006 6.080 1.00 97.75 291 ASP A CA 1
ATOM 2321 C C . ASP A 1 291 ? -6.659 -10.651 6.634 1.00 97.75 291 ASP A C 1
ATOM 2323 O O . ASP A 1 291 ? -5.693 -10.539 5.879 1.00 97.75 291 ASP A O 1
ATOM 2327 N N . THR A 1 292 ? -6.580 -10.430 7.944 1.00 98.06 292 THR A N 1
ATOM 2328 C CA . THR A 1 292 ? -5.344 -10.065 8.649 1.00 98.06 292 THR A CA 1
ATOM 2329 C C . THR A 1 292 ? -4.793 -11.203 9.507 1.00 98.06 292 THR A C 1
ATOM 2331 O O . THR A 1 292 ? -3.842 -10.989 10.252 1.00 98.06 292 THR A O 1
ATOM 2334 N N . SER A 1 293 ? -5.350 -12.416 9.407 1.00 97.88 293 SER A N 1
ATOM 2335 C CA . SER A 1 293 ? -5.003 -13.544 10.289 1.00 97.88 293 SER A CA 1
ATOM 2336 C C . SER A 1 293 ? -3.535 -13.989 10.188 1.00 97.88 293 SER A C 1
ATOM 2338 O O . SER A 1 293 ? -2.979 -14.524 11.152 1.00 97.88 293 SER A O 1
ATOM 2340 N N . ALA A 1 294 ? -2.888 -13.733 9.046 1.00 97.81 294 ALA A N 1
ATOM 2341 C CA . ALA A 1 294 ? -1.466 -13.992 8.813 1.00 97.81 294 ALA A CA 1
ATOM 2342 C C . ALA A 1 294 ? -0.541 -12.815 9.185 1.00 97.81 294 ALA A C 1
ATOM 2344 O O . ALA A 1 294 ? 0.677 -12.989 9.235 1.00 97.81 294 ALA A O 1
ATOM 2345 N N . VAL A 1 295 ? -1.087 -11.624 9.452 1.00 98.44 295 VAL A N 1
ATOM 2346 C CA . VAL A 1 295 ? -0.289 -10.413 9.678 1.00 98.44 295 VAL A CA 1
ATOM 2347 C C . VAL A 1 295 ? 0.385 -10.481 11.045 1.00 98.44 295 VAL A C 1
ATOM 2349 O O . VAL A 1 295 ? -0.259 -10.702 12.069 1.00 98.44 295 VAL A O 1
ATOM 2352 N N . THR A 1 296 ? 1.694 -10.239 11.067 1.00 98.06 296 THR A N 1
ATOM 2353 C CA . THR A 1 296 ? 2.502 -10.221 12.296 1.00 98.06 296 THR A CA 1
ATOM 2354 C C . THR A 1 296 ? 3.033 -8.829 12.642 1.00 98.06 296 THR A C 1
ATOM 2356 O O . THR A 1 296 ? 3.303 -8.555 13.817 1.00 98.06 296 THR A O 1
ATOM 2359 N N . ASN A 1 297 ? 3.136 -7.937 11.649 1.00 98.50 297 ASN A N 1
ATOM 2360 C CA . ASN A 1 297 ? 3.680 -6.586 11.777 1.00 98.50 297 ASN A CA 1
ATOM 2361 C C . ASN A 1 297 ? 2.709 -5.534 11.206 1.00 98.50 297 ASN A C 1
ATOM 2363 O O . ASN A 1 297 ? 2.417 -5.535 10.011 1.00 98.50 297 ASN A O 1
ATOM 2367 N N . MET A 1 298 ? 2.223 -4.634 12.067 1.00 98.62 298 MET A N 1
ATOM 2368 C CA . MET A 1 298 ? 1.362 -3.490 11.720 1.00 98.62 298 MET A CA 1
ATOM 2369 C C . MET A 1 298 ? 1.981 -2.153 12.160 1.00 98.62 298 MET A C 1
ATOM 2371 O O . MET A 1 298 ? 1.274 -1.156 12.354 1.00 98.62 298 MET A O 1
ATOM 2375 N N . ASN A 1 299 ? 3.302 -2.117 12.356 1.00 98.62 299 ASN A N 1
ATOM 2376 C CA . ASN A 1 299 ? 3.995 -0.908 12.778 1.00 98.62 299 ASN A CA 1
ATOM 2377 C C . ASN A 1 299 ? 3.680 0.265 11.847 1.00 98.62 299 ASN A C 1
ATOM 2379 O O . ASN A 1 299 ? 3.688 0.152 10.626 1.00 98.62 299 ASN A O 1
ATOM 2383 N N . SER A 1 300 ? 3.377 1.415 12.446 1.00 98.75 300 SER A N 1
ATOM 2384 C CA . SER A 1 300 ? 3.168 2.693 11.761 1.00 98.75 300 SER A CA 1
ATOM 2385 C C . SER A 1 300 ? 2.208 2.661 10.559 1.00 98.75 300 SER A C 1
ATOM 2387 O O . SER A 1 300 ? 2.247 3.581 9.741 1.00 98.75 300 SER A O 1
ATOM 2389 N N . MET A 1 301 ? 1.343 1.644 10.432 1.00 98.75 301 MET A N 1
ATOM 2390 C CA . MET A 1 301 ? 0.549 1.397 9.222 1.00 98.75 301 MET A CA 1
ATOM 2391 C C . MET A 1 301 ? -0.287 2.616 8.815 1.00 98.75 301 MET A C 1
ATOM 2393 O O . MET A 1 301 ? -0.379 2.914 7.628 1.00 98.75 301 MET A O 1
ATOM 2397 N N . PHE A 1 302 ? -0.833 3.352 9.788 1.00 98.88 302 PHE A N 1
ATOM 2398 C CA . PHE A 1 302 ? -1.616 4.577 9.600 1.00 98.88 302 PHE A CA 1
ATOM 2399 C C . PHE A 1 302 ? -0.993 5.798 10.299 1.00 98.88 302 PHE A C 1
ATOM 2401 O O . PHE A 1 302 ? -1.683 6.795 10.526 1.00 98.88 302 PHE A O 1
ATOM 2408 N N . SER A 1 303 ? 0.302 5.755 10.633 1.00 98.88 303 SER A N 1
ATOM 2409 C CA . SER A 1 303 ? 1.005 6.892 11.244 1.00 98.88 303 SER A CA 1
ATOM 2410 C C . SER A 1 303 ? 0.884 8.122 10.338 1.00 98.88 303 SER A C 1
ATOM 2412 O O . SER A 1 303 ? 1.170 8.038 9.155 1.00 98.88 303 SER A O 1
ATOM 2414 N N . GLY A 1 304 ? 0.392 9.260 10.816 1.00 98.75 304 GLY A N 1
ATOM 2415 C CA . GLY A 1 304 ? 0.188 10.480 10.036 1.00 98.75 304 GLY A CA 1
ATOM 2416 C C . GLY A 1 304 ? -0.916 10.398 8.971 1.00 98.75 304 GLY A C 1
ATOM 2417 O O . GLY A 1 304 ? -1.056 11.327 8.168 1.00 98.75 304 GLY A O 1
ATOM 2418 N N . ALA A 1 305 ? -1.726 9.333 8.929 1.00 98.75 305 ALA A N 1
ATOM 2419 C CA . ALA A 1 305 ? -2.878 9.216 8.032 1.00 98.75 305 ALA A CA 1
ATOM 2420 C C . ALA A 1 305 ? -4.053 10.068 8.554 1.00 98.75 305 ALA A C 1
ATOM 2422 O O . ALA A 1 305 ? -5.058 9.570 9.052 1.00 98.75 305 ALA A O 1
ATOM 2423 N N . MET A 1 306 ? -3.912 11.393 8.467 1.00 98.75 306 MET A N 1
ATOM 2424 C CA . MET A 1 306 ? -4.758 12.369 9.171 1.00 98.75 306 MET A CA 1
ATOM 2425 C C . MET A 1 306 ? -6.273 12.205 8.957 1.00 98.75 306 MET A C 1
ATOM 2427 O O . MET A 1 306 ? -7.046 12.490 9.874 1.00 98.75 306 MET A O 1
ATOM 2431 N N . ALA A 1 307 ? -6.709 11.793 7.760 1.00 98.75 307 ALA A N 1
ATOM 2432 C CA . ALA A 1 307 ? -8.122 11.603 7.418 1.00 98.75 307 ALA A CA 1
ATOM 2433 C C . ALA A 1 307 ? -8.659 10.193 7.719 1.00 98.75 307 ALA A C 1
ATOM 2435 O O . ALA A 1 307 ? -9.865 9.975 7.581 1.00 98.75 307 ALA A O 1
ATOM 2436 N N . PHE A 1 308 ? -7.797 9.245 8.087 1.00 98.81 308 PHE A N 1
ATOM 2437 C CA . PHE A 1 308 ? -8.172 7.844 8.193 1.00 98.81 308 PHE A CA 1
ATOM 2438 C C . PHE A 1 308 ? -9.138 7.606 9.356 1.00 98.81 308 PHE A C 1
ATOM 2440 O O . PHE A 1 308 ? -8.840 7.890 10.514 1.00 98.81 308 PHE A O 1
ATOM 2447 N N . ASN A 1 309 ? -10.310 7.071 9.027 1.00 98.44 309 ASN A N 1
ATOM 2448 C CA . ASN A 1 309 ? -11.310 6.568 9.963 1.00 98.44 309 ASN A CA 1
ATOM 2449 C C . ASN A 1 309 ? -12.117 5.425 9.309 1.00 98.44 309 ASN A C 1
ATOM 2451 O O . ASN A 1 309 ? -13.320 5.290 9.530 1.00 98.44 309 ASN A O 1
ATOM 2455 N N . GLY A 1 310 ? -11.467 4.660 8.427 1.00 95.44 310 GLY A N 1
ATOM 2456 C CA . GLY A 1 310 ? -12.063 3.535 7.714 1.00 95.44 310 GLY A CA 1
ATOM 2457 C C . GLY A 1 310 ? -12.212 2.314 8.615 1.00 95.44 310 GLY A C 1
ATOM 2458 O O . GLY A 1 310 ? -11.402 2.105 9.512 1.00 95.44 310 GLY A O 1
ATOM 2459 N N . THR A 1 311 ? -13.248 1.510 8.395 1.00 95.31 311 THR A N 1
ATOM 2460 C CA . THR A 1 311 ? -13.591 0.349 9.229 1.00 95.31 311 THR A CA 1
ATOM 2461 C C . THR A 1 311 ? -12.499 -0.721 9.226 1.00 95.31 311 THR A C 1
ATOM 2463 O O . THR A 1 311 ? -12.121 -1.216 8.167 1.00 95.31 311 THR A O 1
ATOM 2466 N N . ILE A 1 312 ? -12.035 -1.088 10.428 1.00 98.06 312 ILE A N 1
ATOM 2467 C CA . ILE A 1 312 ? -10.999 -2.113 10.691 1.00 98.06 312 ILE A CA 1
ATOM 2468 C C . ILE A 1 312 ? -11.308 -2.986 11.926 1.00 98.06 312 ILE A C 1
ATOM 2470 O O . ILE A 1 312 ? -10.512 -3.830 12.328 1.00 98.06 312 ILE A O 1
ATOM 2474 N N . GLY A 1 313 ? -12.470 -2.795 12.560 1.00 96.06 313 GLY A N 1
ATOM 2475 C CA . GLY A 1 313 ? -12.813 -3.471 13.820 1.00 96.06 313 GLY A CA 1
ATOM 2476 C C . GLY A 1 313 ? -12.988 -4.992 13.711 1.00 96.06 313 GLY A C 1
ATOM 2477 O O . GLY A 1 313 ? -12.981 -5.680 14.724 1.00 96.06 313 GLY A O 1
ATOM 2478 N N . SER A 1 314 ? -13.146 -5.523 12.494 1.00 95.00 314 SER A N 1
ATOM 2479 C CA . SER A 1 314 ? -13.299 -6.956 12.205 1.00 95.00 314 SER A CA 1
ATOM 2480 C C . SER A 1 314 ? -11.987 -7.693 11.931 1.00 95.00 314 SER A C 1
ATOM 2482 O O . SER A 1 314 ? -12.033 -8.885 11.633 1.00 95.00 314 SER A O 1
ATOM 2484 N N . TRP A 1 315 ? -10.847 -7.007 11.989 1.00 98.44 315 TRP A N 1
ATOM 2485 C CA . TRP A 1 315 ? -9.539 -7.616 11.767 1.00 98.44 315 TRP A CA 1
ATOM 2486 C C . TRP A 1 315 ? -9.209 -8.670 12.829 1.00 98.44 315 TRP A C 1
ATOM 2488 O O . TRP A 1 315 ? -9.464 -8.478 14.018 1.00 98.44 315 TRP A O 1
ATOM 2498 N N . ASP A 1 316 ? -8.617 -9.775 12.383 1.00 98.06 316 ASP A N 1
ATOM 2499 C CA . ASP A 1 316 ? -7.988 -10.763 13.255 1.00 98.06 316 ASP A CA 1
ATOM 2500 C C . ASP A 1 316 ? -6.564 -10.297 13.565 1.00 98.06 316 ASP A C 1
ATOM 2502 O O . ASP A 1 316 ? -5.713 -10.249 12.676 1.00 98.06 316 ASP A O 1
ATOM 2506 N N . THR A 1 317 ? -6.317 -9.911 14.815 1.00 98.38 317 THR A N 1
ATOM 2507 C CA . THR A 1 317 ? -5.011 -9.426 15.282 1.00 98.38 317 THR A CA 1
ATOM 2508 C C . THR A 1 317 ? -4.268 -10.448 16.143 1.00 98.38 317 THR A C 1
ATOM 2510 O O . THR A 1 317 ? -3.221 -10.121 16.693 1.00 98.38 317 THR A O 1
ATOM 2513 N N . SER A 1 318 ? -4.767 -11.686 16.256 1.00 98.19 318 SER A N 1
ATOM 2514 C CA . SER A 1 318 ? -4.222 -12.702 17.175 1.00 98.19 318 SER A CA 1
ATOM 2515 C C . SER A 1 318 ? -2.764 -13.090 16.881 1.00 98.19 318 SER A C 1
ATOM 2517 O O . SER A 1 318 ? -2.014 -13.448 17.795 1.00 98.19 318 SER A O 1
ATOM 2519 N N . SER A 1 319 ? -2.338 -12.957 15.620 1.00 98.25 319 SER A N 1
ATOM 2520 C CA . SER A 1 319 ? -0.959 -13.178 15.156 1.00 98.25 319 SER A CA 1
ATOM 2521 C C . SER A 1 319 ? -0.063 -11.931 15.234 1.00 98.25 319 SER A C 1
ATOM 2523 O O . SER A 1 319 ? 1.153 -12.038 15.052 1.00 98.25 319 SER A O 1
ATOM 2525 N N . VAL A 1 320 ? -0.623 -10.746 15.495 1.00 98.69 320 VAL A N 1
ATOM 2526 C CA . VAL A 1 320 ? 0.118 -9.479 15.451 1.00 98.69 320 VAL A CA 1
ATOM 2527 C C . VAL A 1 320 ? 1.004 -9.344 16.687 1.00 98.69 320 VAL A C 1
ATOM 2529 O O . VAL A 1 320 ? 0.552 -9.450 17.825 1.00 98.69 320 VAL A O 1
ATOM 2532 N N . THR A 1 321 ? 2.286 -9.062 16.458 1.00 98.25 321 THR A N 1
ATOM 2533 C CA . THR A 1 321 ? 3.292 -8.909 17.521 1.00 98.25 321 THR A CA 1
ATOM 2534 C C . THR A 1 321 ? 3.790 -7.471 17.674 1.00 98.25 321 THR A C 1
ATOM 2536 O O . THR A 1 321 ? 4.263 -7.101 18.754 1.00 98.25 321 THR A O 1
ATOM 2539 N N . LEU A 1 322 ? 3.658 -6.647 16.625 1.00 98.44 322 LEU A N 1
ATOM 2540 C CA . LEU A 1 322 ? 4.175 -5.278 16.547 1.00 98.44 322 LEU A CA 1
ATOM 2541 C C . LEU A 1 322 ? 3.082 -4.297 16.078 1.00 98.44 322 LEU A C 1
ATOM 2543 O O . LEU A 1 322 ? 2.555 -4.444 14.975 1.00 98.44 322 LEU A O 1
ATOM 2547 N N . MET A 1 323 ? 2.756 -3.301 16.915 1.00 98.44 323 MET A N 1
ATOM 2548 C CA . MET A 1 323 ? 1.772 -2.231 16.646 1.00 98.44 323 MET A CA 1
ATOM 2549 C C . MET A 1 323 ? 2.315 -0.829 16.995 1.00 98.44 323 MET A C 1
ATOM 2551 O O . MET A 1 323 ? 1.554 0.124 17.197 1.00 98.44 323 MET A O 1
ATOM 2555 N N . SER A 1 324 ? 3.637 -0.672 17.095 1.00 98.56 324 SER A N 1
ATOM 2556 C CA . SER A 1 324 ? 4.267 0.607 17.427 1.00 98.56 324 SER A CA 1
ATOM 2557 C C . SER A 1 324 ? 3.855 1.676 16.409 1.00 98.56 324 SER A C 1
ATOM 2559 O O . SER A 1 324 ? 3.917 1.448 15.203 1.00 98.56 324 SER A O 1
ATOM 2561 N N . ARG A 1 325 ? 3.448 2.856 16.888 1.00 98.81 325 ARG A N 1
ATOM 2562 C CA . ARG A 1 325 ? 3.060 4.035 16.091 1.00 98.81 325 ARG A CA 1
ATOM 2563 C C . ARG A 1 325 ? 1.916 3.803 15.095 1.00 98.81 325 ARG A C 1
ATOM 2565 O O . ARG A 1 325 ? 1.714 4.648 14.228 1.00 98.81 325 ARG A O 1
ATOM 2572 N N . MET A 1 326 ? 1.160 2.703 15.199 1.00 98.75 326 MET A N 1
ATOM 2573 C CA . MET A 1 326 ? 0.147 2.312 14.203 1.00 98.75 326 MET A CA 1
ATOM 2574 C C . MET A 1 326 ? -0.819 3.450 13.831 1.00 98.75 326 MET A C 1
ATOM 2576 O O . MET A 1 326 ? -1.127 3.599 12.652 1.00 98.75 326 MET A O 1
ATOM 2580 N N . PHE A 1 327 ? -1.227 4.275 14.801 1.00 98.88 327 PHE A N 1
ATOM 2581 C CA . PHE A 1 327 ? -2.111 5.434 14.638 1.00 98.88 327 PHE A CA 1
ATOM 2582 C C . PHE A 1 327 ? -1.485 6.744 15.151 1.00 98.88 327 PHE A C 1
ATOM 2584 O O . PHE A 1 327 ? -2.212 7.680 15.490 1.00 98.88 327 PHE A O 1
ATOM 2591 N N . GLU A 1 328 ? -0.151 6.837 15.229 1.00 98.88 328 GLU A N 1
ATOM 2592 C CA . GLU A 1 328 ? 0.528 8.083 15.619 1.00 98.88 328 GLU A CA 1
ATOM 2593 C C . GLU A 1 328 ? 0.075 9.219 14.687 1.00 98.88 328 GLU A C 1
ATOM 2595 O O . GLU A 1 328 ? 0.101 9.057 13.479 1.00 98.88 328 GLU A O 1
ATOM 2600 N N . ASP A 1 329 ? -0.389 10.351 15.210 1.00 98.75 329 ASP A N 1
ATOM 2601 C CA . ASP A 1 329 ? -0.908 11.507 14.468 1.00 98.75 329 ASP A CA 1
ATOM 2602 C C . ASP A 1 329 ? -2.058 11.197 13.473 1.00 98.75 329 ASP A C 1
ATOM 2604 O O . ASP A 1 329 ? -2.374 12.006 12.589 1.00 98.75 329 ASP A O 1
ATOM 2608 N N . ALA A 1 330 ? -2.759 10.066 13.630 1.00 98.62 330 ALA A N 1
ATOM 2609 C CA . ALA A 1 330 ? -3.996 9.750 12.909 1.00 98.62 330 ALA A CA 1
ATOM 2610 C C . ALA A 1 330 ? -5.187 10.525 13.510 1.00 98.62 330 ALA A C 1
ATOM 2612 O O . ALA A 1 330 ? -6.078 9.976 14.155 1.00 98.62 330 ALA A O 1
ATOM 2613 N N . VAL A 1 331 ? -5.182 11.845 13.312 1.00 98.69 331 VAL A N 1
ATOM 2614 C CA . VAL A 1 331 ? -6.067 12.827 13.971 1.00 98.69 331 VAL A CA 1
ATOM 2615 C C . VAL A 1 331 ? -7.557 12.461 13.942 1.00 98.69 331 VAL A C 1
ATOM 2617 O O . VAL A 1 331 ? -8.252 12.715 14.924 1.00 98.69 331 VAL A O 1
ATOM 2620 N N . SER A 1 332 ? -8.063 11.887 12.845 1.00 98.69 332 SER A N 1
ATOM 2621 C CA . SER A 1 332 ? -9.494 11.571 12.675 1.00 98.69 332 SER A CA 1
ATOM 2622 C C . SER A 1 332 ? -9.896 10.164 13.133 1.00 98.69 332 SER A C 1
ATOM 2624 O O . SER A 1 332 ? -11.084 9.838 13.093 1.00 98.69 332 SER A O 1
ATOM 2626 N N . PHE A 1 333 ? -8.938 9.323 13.526 1.00 98.81 333 PHE A N 1
ATOM 2627 C CA . PHE A 1 333 ? -9.188 7.913 13.803 1.00 98.81 333 PHE A CA 1
ATOM 2628 C C . PHE A 1 333 ? -9.991 7.725 15.097 1.00 98.81 333 PHE A C 1
ATOM 2630 O O . PHE A 1 333 ? -9.593 8.199 16.161 1.00 98.81 333 PHE A O 1
ATOM 2637 N N . ASN A 1 334 ? -11.127 7.029 15.006 1.00 98.50 334 ASN A N 1
ATOM 2638 C CA . ASN A 1 334 ? -11.984 6.698 16.148 1.00 98.50 334 ASN A CA 1
ATOM 2639 C C . ASN A 1 334 ? -12.851 5.446 15.884 1.00 98.50 334 ASN A C 1
ATOM 2641 O O . ASN A 1 334 ? -14.028 5.416 16.241 1.00 98.50 334 ASN A O 1
ATOM 2645 N N . GLN A 1 335 ? -12.317 4.443 15.180 1.00 97.50 335 GLN A N 1
ATOM 2646 C CA . GLN A 1 335 ? -13.045 3.195 14.919 1.00 97.50 335 GLN A CA 1
ATOM 2647 C C . GLN A 1 335 ? -12.993 2.248 16.114 1.00 97.50 335 GLN A C 1
ATOM 2649 O O . GLN A 1 335 ? -11.949 2.128 16.750 1.00 97.50 335 GLN A O 1
ATOM 2654 N N . ASP A 1 336 ? -14.096 1.536 16.367 1.00 96.69 336 ASP A N 1
ATOM 2655 C CA . ASP A 1 336 ? -14.164 0.516 17.416 1.00 96.69 336 ASP A CA 1
ATOM 2656 C C . ASP A 1 336 ? -13.210 -0.648 17.107 1.00 96.69 336 ASP A C 1
ATOM 2658 O O . ASP A 1 336 ? -13.381 -1.380 16.129 1.00 96.69 336 ASP A O 1
ATOM 2662 N N . ILE A 1 337 ? -12.201 -0.785 17.965 1.00 98.00 337 ILE A N 1
ATOM 2663 C CA . ILE A 1 337 ? -11.152 -1.812 17.939 1.00 98.00 337 ILE A CA 1
ATOM 2664 C C . ILE A 1 337 ? -11.086 -2.572 19.276 1.00 98.00 337 ILE A C 1
ATOM 2666 O O . ILE A 1 337 ? -10.103 -3.248 19.578 1.00 98.00 337 ILE A O 1
ATOM 2670 N N . GLY A 1 338 ? -12.132 -2.481 20.107 1.00 96.88 338 GLY A N 1
ATOM 2671 C CA . GLY A 1 338 ? -12.167 -3.129 21.424 1.00 96.88 338 GLY A CA 1
ATOM 2672 C C . GLY A 1 338 ? -12.155 -4.663 21.366 1.00 96.88 338 GLY A C 1
ATOM 2673 O O . GLY A 1 338 ? -11.825 -5.313 22.360 1.00 96.88 338 GLY A O 1
ATOM 2674 N N . PHE A 1 339 ? -12.486 -5.238 20.203 1.00 95.62 339 PHE A N 1
ATOM 2675 C CA . PHE A 1 339 ? -12.529 -6.683 19.949 1.00 95.62 339 PHE A CA 1
ATOM 2676 C C . PHE A 1 339 ? -11.214 -7.285 19.444 1.00 95.62 339 PHE A C 1
ATOM 2678 O O . PHE A 1 339 ? -11.153 -8.498 19.253 1.00 95.62 339 PHE A O 1
ATOM 2685 N N . TRP A 1 340 ? -10.187 -6.469 19.212 1.00 98.38 340 TRP A N 1
ATOM 2686 C CA . TRP A 1 340 ? -8.878 -6.964 18.800 1.00 98.38 340 TRP A CA 1
ATOM 2687 C C . TRP A 1 340 ? -8.253 -7.861 19.873 1.00 98.38 340 TRP A C 1
ATOM 2689 O O . TRP A 1 340 ? -8.312 -7.566 21.068 1.00 98.38 340 TRP A O 1
ATOM 2699 N N . ASP A 1 341 ? -7.637 -8.953 19.427 1.00 98.12 341 ASP A N 1
ATOM 2700 C CA . ASP A 1 341 ? -6.806 -9.812 20.264 1.00 98.12 341 ASP A CA 1
ATOM 2701 C C . ASP A 1 341 ? -5.385 -9.244 20.292 1.00 98.12 341 ASP A C 1
ATOM 2703 O O . ASP A 1 341 ? -4.689 -9.239 19.277 1.00 98.12 341 ASP A O 1
ATOM 2707 N N . THR A 1 342 ? -4.969 -8.729 21.446 1.00 98.19 342 THR A N 1
ATOM 2708 C CA . THR A 1 342 ? -3.641 -8.134 21.651 1.00 98.19 342 THR A CA 1
ATOM 2709 C C . THR A 1 342 ? -2.696 -9.036 22.446 1.00 98.19 342 THR A C 1
ATOM 2711 O O . THR A 1 342 ? -1.601 -8.601 22.796 1.00 98.19 342 THR A O 1
ATOM 2714 N N . SER A 1 343 ? -3.083 -10.284 22.733 1.00 97.75 343 SER A N 1
ATOM 2715 C CA . SER A 1 343 ? -2.340 -11.184 23.631 1.00 97.75 343 SER A CA 1
ATOM 2716 C C . SER A 1 343 ? -0.925 -11.527 23.140 1.00 97.75 343 SER A C 1
ATOM 2718 O O . SER A 1 343 ? -0.030 -11.788 23.950 1.00 97.75 343 SER A O 1
ATOM 2720 N N . SER A 1 344 ? -0.696 -11.464 21.824 1.00 98.06 344 SER A N 1
ATOM 2721 C CA . SER A 1 344 ? 0.612 -11.655 21.175 1.00 98.06 344 SER A CA 1
ATOM 2722 C C . SER A 1 344 ? 1.429 -10.364 21.017 1.00 98.06 344 SER A C 1
ATOM 2724 O O . SER A 1 344 ? 2.605 -10.425 20.647 1.00 98.06 344 SER A O 1
ATOM 2726 N N . VAL A 1 345 ? 0.846 -9.190 21.281 1.00 98.44 345 VAL A N 1
ATOM 2727 C CA . VAL A 1 345 ? 1.497 -7.898 21.026 1.00 98.44 345 VAL A CA 1
ATOM 2728 C C . VAL A 1 345 ? 2.596 -7.646 22.053 1.00 98.44 345 VAL A C 1
ATOM 2730 O O . VAL A 1 345 ? 2.395 -7.741 23.262 1.00 98.44 345 VAL A O 1
ATOM 2733 N N . THR A 1 346 ? 3.775 -7.278 21.558 1.00 96.94 346 THR A N 1
ATOM 2734 C CA . THR A 1 346 ? 4.968 -7.020 22.378 1.00 96.94 346 THR A CA 1
ATOM 2735 C C . THR A 1 346 ? 5.339 -5.542 22.466 1.00 96.94 346 THR A C 1
ATOM 2737 O O . THR A 1 346 ? 5.983 -5.139 23.432 1.00 96.94 346 THR A O 1
ATOM 2740 N N . SER A 1 347 ? 4.910 -4.708 21.512 1.00 96.12 347 SER A N 1
ATOM 2741 C CA . SER A 1 347 ? 5.138 -3.258 21.539 1.00 96.12 347 SER A CA 1
ATOM 2742 C C . SER A 1 347 ? 3.926 -2.480 21.027 1.00 96.12 347 SER A C 1
ATOM 2744 O O . SER A 1 347 ? 3.407 -2.761 19.946 1.00 96.12 347 SER A O 1
ATOM 2746 N N . MET A 1 348 ? 3.526 -1.471 21.804 1.00 97.38 348 MET A N 1
ATOM 2747 C CA . MET A 1 348 ? 2.503 -0.463 21.488 1.00 97.38 348 MET A CA 1
ATOM 2748 C C . MET A 1 348 ? 3.073 0.965 21.608 1.00 97.38 348 MET A C 1
ATOM 2750 O O . MET A 1 348 ? 2.338 1.936 21.803 1.00 97.38 348 MET A O 1
ATOM 2754 N N . PHE A 1 349 ? 4.399 1.097 21.501 1.00 96.62 349 PHE A N 1
ATOM 2755 C CA . PHE A 1 349 ? 5.120 2.368 21.564 1.00 96.62 349 PHE A CA 1
ATOM 2756 C C . PHE A 1 349 ? 4.473 3.432 20.666 1.00 96.62 349 PHE A C 1
ATOM 2758 O O . PHE A 1 349 ? 4.310 3.203 19.468 1.00 96.62 349 PHE A O 1
ATOM 2765 N N . SER A 1 350 ? 4.092 4.582 21.228 1.00 97.88 350 SER A N 1
ATOM 2766 C CA . SER A 1 350 ? 3.447 5.702 20.521 1.00 97.88 350 SER A CA 1
ATOM 2767 C C . SER A 1 350 ? 2.202 5.340 19.685 1.00 97.88 350 SER A C 1
ATOM 2769 O O . SER A 1 350 ? 1.846 6.098 18.785 1.00 97.88 350 SER A O 1
ATOM 2771 N N . MET A 1 351 ? 1.518 4.215 19.943 1.00 98.50 351 MET A N 1
ATOM 2772 C CA . MET A 1 351 ? 0.449 3.697 19.068 1.00 98.50 351 MET A CA 1
ATOM 2773 C C . MET A 1 351 ? -0.661 4.715 18.759 1.00 98.50 351 MET A C 1
ATOM 2775 O O . MET A 1 351 ? -1.088 4.784 17.613 1.00 98.50 351 MET A O 1
ATOM 2779 N N . PHE A 1 352 ? -1.089 5.517 19.739 1.00 98.62 352 PHE A N 1
ATOM 2780 C CA . PHE A 1 352 ? -2.122 6.559 19.616 1.00 98.62 352 PHE A CA 1
ATOM 2781 C C . PHE A 1 352 ? -1.584 7.965 19.910 1.00 98.62 352 PHE A C 1
ATOM 2783 O O . PHE A 1 352 ? -2.355 8.883 20.206 1.00 98.62 352 PHE A O 1
ATOM 2790 N N . GLN A 1 353 ? -0.264 8.163 19.862 1.00 98.50 353 GLN A N 1
ATOM 2791 C CA . GLN A 1 353 ? 0.325 9.475 20.111 1.00 98.50 353 GLN A CA 1
ATOM 2792 C C . GLN A 1 353 ? -0.261 10.489 19.120 1.00 98.50 353 GLN A C 1
ATOM 2794 O O . GLN A 1 353 ? -0.156 10.288 17.924 1.00 98.50 353 GLN A O 1
ATOM 2799 N N . GLY A 1 354 ? -0.881 11.574 19.585 1.00 98.44 354 GLY A N 1
ATOM 2800 C CA . GLY A 1 354 ? -1.472 12.596 18.710 1.00 98.44 354 GLY A CA 1
ATOM 2801 C C . GLY A 1 354 ? -2.757 12.182 17.974 1.00 98.44 354 GLY A C 1
ATOM 2802 O O . GLY A 1 354 ? -3.279 12.972 17.185 1.00 98.44 354 GLY A O 1
ATOM 2803 N N . ALA A 1 355 ? -3.323 10.999 18.246 1.00 98.44 355 ALA A N 1
ATOM 2804 C CA . ALA A 1 355 ? -4.633 10.579 17.736 1.00 98.44 355 ALA A CA 1
ATOM 2805 C C . ALA A 1 355 ? -5.763 11.313 18.486 1.00 98.44 355 ALA A C 1
ATOM 2807 O O . ALA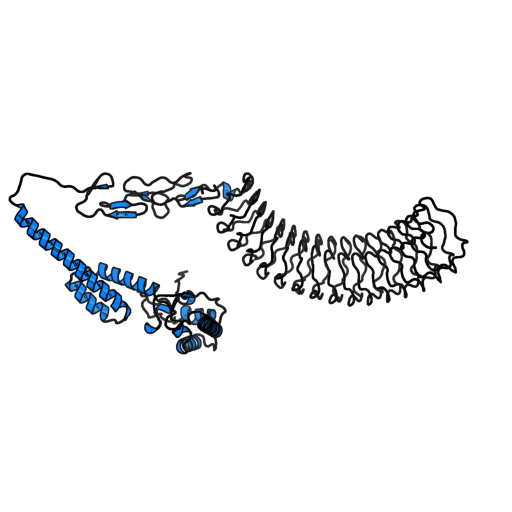 A 1 355 ? -6.430 10.774 19.367 1.00 98.44 355 ALA A O 1
ATOM 2808 N N . THR A 1 356 ? -5.947 12.598 18.181 1.00 98.31 356 THR A N 1
ATOM 2809 C CA . THR A 1 356 ? -6.755 13.519 18.997 1.00 98.31 356 THR A CA 1
ATOM 2810 C C . THR A 1 356 ? -8.260 13.261 19.003 1.00 98.31 356 THR A C 1
ATOM 2812 O O . THR A 1 356 ? -8.926 13.868 19.834 1.00 98.31 356 THR A O 1
ATOM 2815 N N . SER A 1 357 ? -8.795 12.419 18.110 1.00 98.50 357 SER A N 1
ATOM 2816 C CA . SER A 1 357 ? -10.218 12.031 18.096 1.00 98.50 357 SER A CA 1
ATOM 2817 C C . SER A 1 357 ? -10.491 10.651 18.700 1.00 98.50 357 SER A C 1
ATOM 2819 O O . SER A 1 357 ? -11.656 10.263 18.798 1.00 98.50 357 SER A O 1
ATOM 2821 N N . PHE A 1 358 ? -9.452 9.898 19.065 1.00 98.56 358 PHE A N 1
ATOM 2822 C CA . PHE A 1 358 ? -9.597 8.527 19.538 1.00 98.56 358 PHE A CA 1
ATOM 2823 C C . PHE A 1 358 ? -10.194 8.494 20.954 1.00 98.56 358 PHE A C 1
ATOM 2825 O O . PHE A 1 358 ? -9.640 9.076 21.889 1.00 98.56 358 PHE A O 1
ATOM 2832 N N . ASP A 1 359 ? -11.337 7.827 21.114 1.00 97.56 359 ASP A N 1
ATOM 2833 C CA . ASP A 1 359 ? -12.034 7.617 22.391 1.00 97.56 359 ASP A CA 1
ATOM 2834 C C . ASP A 1 359 ? -12.849 6.315 22.316 1.00 97.56 359 ASP A C 1
ATOM 2836 O O . ASP A 1 359 ? -14.077 6.324 22.274 1.00 97.56 359 ASP A O 1
ATOM 2840 N N . GLN A 1 360 ? -12.148 5.183 22.203 1.00 97.25 360 GLN A N 1
ATOM 2841 C CA . GLN A 1 360 ? -12.759 3.852 22.128 1.00 97.25 360 GLN A CA 1
ATOM 2842 C C . GLN A 1 360 ? -12.455 3.011 23.367 1.00 97.25 360 GLN A C 1
ATOM 2844 O O . GLN A 1 360 ? -11.412 3.147 24.012 1.00 97.25 360 GLN A O 1
ATOM 2849 N N . ALA A 1 361 ? -13.374 2.099 23.686 1.00 95.25 361 ALA A N 1
ATOM 2850 C CA . ALA A 1 361 ? -13.275 1.226 24.846 1.00 95.25 361 ALA A CA 1
ATOM 2851 C C . ALA A 1 361 ? -12.329 0.039 24.582 1.00 95.25 361 ALA A C 1
ATOM 2853 O O . ALA A 1 361 ? -12.756 -1.035 24.173 1.00 95.25 361 ALA A O 1
ATOM 2854 N N . ILE A 1 362 ? -11.043 0.230 24.878 1.00 97.06 362 ILE A N 1
ATOM 2855 C CA . ILE A 1 362 ? -9.970 -0.775 24.714 1.00 97.06 362 ILE A CA 1
ATOM 2856 C C . ILE A 1 362 ? -9.509 -1.403 26.040 1.00 97.06 362 ILE A C 1
ATOM 2858 O O . ILE A 1 362 ? -8.469 -2.054 26.124 1.00 97.06 362 ILE A O 1
ATOM 2862 N N . GLY A 1 363 ? -10.288 -1.229 27.112 1.00 93.81 363 GLY A N 1
ATOM 2863 C CA . GLY A 1 363 ? -9.965 -1.799 28.422 1.00 93.81 363 GLY A CA 1
ATOM 2864 C C . GLY A 1 363 ? -9.897 -3.334 28.418 1.00 93.81 363 GLY A C 1
ATOM 2865 O O . GLY A 1 363 ? -9.197 -3.912 29.241 1.00 93.81 363 GLY A O 1
ATOM 2866 N N . SER A 1 364 ? -10.579 -4.008 27.487 1.00 94.50 364 SER A N 1
ATOM 2867 C CA . SER A 1 364 ? -10.604 -5.475 27.364 1.00 94.50 364 SER A CA 1
ATOM 2868 C C . SER A 1 364 ? -9.347 -6.101 26.757 1.00 94.50 364 SER A C 1
ATOM 2870 O O . SER A 1 364 ? -9.254 -7.325 26.745 1.00 94.50 364 SER A O 1
ATOM 2872 N N . TRP A 1 365 ? -8.412 -5.300 26.248 1.00 97.81 365 TRP A N 1
ATOM 2873 C CA . TRP A 1 365 ? -7.172 -5.794 25.654 1.00 97.81 365 TRP A CA 1
ATOM 2874 C C . TRP A 1 365 ? -6.299 -6.548 26.663 1.00 97.81 365 TRP A C 1
ATOM 2876 O O . TRP A 1 365 ? -6.168 -6.145 27.821 1.00 97.81 365 TRP A O 1
ATOM 2886 N N . ASP A 1 366 ? -5.679 -7.635 26.201 1.00 97.00 366 ASP A N 1
ATOM 2887 C CA . ASP A 1 366 ? -4.652 -8.356 26.949 1.00 97.00 366 ASP A CA 1
ATOM 2888 C C . ASP A 1 366 ? -3.292 -7.712 26.675 1.00 97.00 366 ASP A C 1
ATOM 2890 O O . ASP A 1 366 ? -2.782 -7.757 25.556 1.00 97.00 366 ASP A O 1
ATOM 2894 N N . THR A 1 367 ? -2.717 -7.087 27.698 1.00 96.25 367 THR A N 1
ATOM 2895 C CA . THR A 1 367 ? -1.428 -6.393 27.615 1.00 96.25 367 THR A CA 1
ATOM 2896 C C . THR A 1 367 ? -0.298 -7.139 28.320 1.00 96.25 367 THR A C 1
ATOM 2898 O O . THR A 1 367 ? 0.795 -6.595 28.461 1.00 96.25 367 THR A O 1
ATOM 2901 N N . SER A 1 368 ? -0.526 -8.379 28.767 1.00 95.56 368 SER A N 1
ATOM 2902 C CA . SER A 1 368 ? 0.435 -9.140 29.582 1.00 95.56 368 SER A CA 1
ATOM 2903 C C . SER A 1 368 ? 1.764 -9.441 28.873 1.00 95.56 368 SER A C 1
ATOM 2905 O O . SER A 1 368 ? 2.791 -9.606 29.535 1.00 95.56 368 SER A O 1
ATOM 2907 N N . SER A 1 369 ? 1.762 -9.454 27.536 1.00 96.12 369 SER A N 1
ATOM 2908 C CA . SER A 1 369 ? 2.945 -9.651 26.684 1.00 96.12 369 SER A CA 1
ATOM 2909 C C . SER A 1 369 ? 3.648 -8.349 26.271 1.00 96.12 369 SER A C 1
ATOM 2911 O O . SER A 1 369 ? 4.755 -8.400 25.722 1.00 96.12 369 SER A O 1
ATOM 2913 N N . VAL A 1 370 ? 3.037 -7.184 26.518 1.00 96.31 370 VAL A N 1
ATOM 2914 C CA . VAL A 1 370 ? 3.539 -5.890 26.039 1.00 96.31 370 VAL A CA 1
ATOM 2915 C C . VAL A 1 370 ? 4.716 -5.430 26.898 1.00 96.31 370 VAL A C 1
ATOM 2917 O O . VAL A 1 370 ? 4.623 -5.329 28.119 1.00 96.31 370 VAL A O 1
ATOM 2920 N N . GLN A 1 371 ? 5.832 -5.118 26.246 1.00 94.12 371 GLN A N 1
ATOM 2921 C CA . GLN A 1 371 ? 7.085 -4.705 26.884 1.00 94.12 371 GLN A CA 1
ATOM 2922 C C . GLN A 1 371 ? 7.331 -3.195 26.779 1.00 94.12 371 GLN A C 1
ATOM 2924 O O . GLN A 1 371 ? 8.095 -2.647 27.571 1.00 94.12 371 GLN A O 1
ATOM 2929 N N . ASP A 1 372 ? 6.687 -2.524 25.819 1.00 93.00 372 ASP A N 1
ATOM 2930 C CA . ASP A 1 372 ? 6.869 -1.097 25.552 1.00 93.00 372 ASP A CA 1
A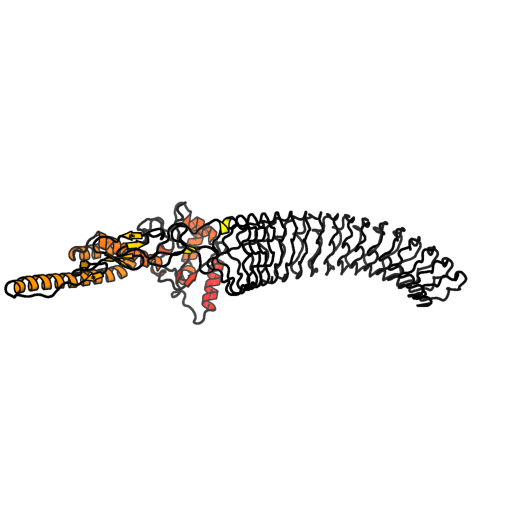TOM 2931 C C . ASP A 1 372 ? 5.534 -0.410 25.219 1.00 93.00 372 ASP A C 1
ATOM 2933 O O . ASP A 1 372 ? 4.844 -0.788 24.267 1.00 93.00 372 ASP A O 1
ATOM 2937 N N . MET A 1 373 ? 5.192 0.604 26.018 1.00 94.06 373 MET A N 1
ATOM 2938 C CA . MET A 1 373 ? 4.045 1.504 25.848 1.00 94.06 373 MET A CA 1
ATOM 2939 C C . MET A 1 373 ? 4.461 2.980 25.986 1.00 94.06 373 MET A C 1
ATOM 2941 O O . MET A 1 373 ? 3.615 3.835 26.276 1.00 94.06 373 MET A O 1
ATOM 2945 N N . ASP A 1 374 ? 5.751 3.305 25.824 1.00 93.44 374 ASP A N 1
ATOM 2946 C CA . ASP A 1 374 ? 6.202 4.694 25.937 1.00 93.44 374 ASP A CA 1
ATOM 2947 C C . ASP A 1 374 ? 5.417 5.577 24.955 1.00 93.44 374 ASP A C 1
ATOM 2949 O O . ASP A 1 374 ? 5.136 5.195 23.817 1.00 93.44 374 ASP A O 1
ATOM 2953 N N . SER A 1 375 ? 4.975 6.739 25.438 1.00 95.62 375 SER A N 1
ATOM 2954 C CA . SER A 1 375 ? 4.189 7.714 24.678 1.00 95.62 375 SER A CA 1
ATOM 2955 C C . SER A 1 375 ? 2.887 7.190 24.032 1.00 95.62 375 SER A C 1
ATOM 2957 O O . SER A 1 375 ? 2.329 7.891 23.189 1.00 95.62 375 SER A O 1
ATOM 2959 N N . MET A 1 376 ? 2.356 6.015 24.414 1.00 96.19 376 MET A N 1
ATOM 2960 C CA . MET A 1 376 ? 1.224 5.361 23.727 1.00 96.19 376 MET A CA 1
ATOM 2961 C C . MET A 1 376 ? 0.011 6.278 23.496 1.00 96.19 376 MET A C 1
ATOM 2963 O O . MET A 1 376 ? -0.539 6.261 22.402 1.00 96.19 376 MET A O 1
ATOM 2967 N N . PHE A 1 377 ? -0.378 7.095 24.479 1.00 96.81 377 PHE A N 1
ATOM 2968 C CA . PHE A 1 377 ? -1.499 8.047 24.413 1.00 96.81 377 PHE A CA 1
ATOM 2969 C C . PHE A 1 377 ? -1.046 9.506 24.505 1.00 96.81 377 PHE A C 1
ATOM 2971 O O . PHE A 1 377 ? -1.844 10.401 24.797 1.00 96.81 377 PHE A O 1
ATOM 2978 N N . ARG A 1 378 ? 0.237 9.792 24.278 1.00 96.62 378 ARG A N 1
ATOM 2979 C CA . ARG A 1 378 ? 0.761 11.153 24.384 1.00 96.62 378 ARG A CA 1
ATOM 2980 C C . ARG A 1 378 ? -0.003 12.086 23.436 1.00 96.62 378 ARG A C 1
ATOM 2982 O O . ARG A 1 378 ? -0.036 11.860 22.234 1.00 96.62 378 ARG A O 1
ATOM 2989 N N . ASN A 1 379 ? -0.607 13.152 23.959 1.00 96.88 379 ASN A N 1
ATOM 2990 C CA . ASN A 1 379 ? -1.501 14.070 23.235 1.00 96.88 379 ASN A CA 1
ATOM 2991 C C . ASN A 1 379 ? -2.776 13.437 22.619 1.00 96.88 379 ASN A C 1
ATOM 2993 O O . ASN A 1 379 ? -3.389 14.050 21.743 1.00 96.88 379 ASN A O 1
ATOM 2997 N N . ALA A 1 380 ? -3.224 12.259 23.067 1.00 96.88 380 ALA A N 1
ATOM 2998 C CA . ALA A 1 380 ? -4.538 11.704 22.719 1.00 96.88 380 ALA A CA 1
ATOM 2999 C C . ALA A 1 380 ? -5.640 12.407 23.538 1.00 96.88 380 ALA A C 1
ATOM 3001 O O . ALA A 1 380 ? -6.152 11.888 24.528 1.00 96.88 380 ALA A O 1
ATOM 3002 N N . VAL A 1 381 ? -5.950 13.654 23.175 1.00 96.06 381 VAL A N 1
ATOM 3003 C CA . VAL A 1 381 ? -6.694 14.590 24.039 1.00 96.06 381 VAL A CA 1
ATOM 3004 C C . VAL A 1 381 ? -8.119 14.158 24.398 1.00 96.06 381 VAL A C 1
ATOM 3006 O O . VAL A 1 381 ? -8.608 14.582 25.444 1.00 96.06 381 VAL A O 1
ATOM 3009 N N . THR A 1 382 ? -8.791 13.350 23.572 1.00 95.94 382 THR A N 1
ATOM 3010 C CA . THR A 1 382 ? -10.170 12.878 23.807 1.00 95.94 382 THR A CA 1
ATOM 3011 C C . THR A 1 382 ? -10.256 11.589 24.600 1.00 95.94 382 THR A C 1
ATOM 3013 O O . THR A 1 382 ? -11.303 11.336 25.189 1.00 95.94 382 THR A O 1
ATOM 3016 N N . PHE A 1 383 ? -9.189 10.788 24.625 1.00 96.00 383 PHE A N 1
ATOM 3017 C CA . PHE A 1 383 ? -9.232 9.455 25.207 1.00 96.00 383 PHE A CA 1
ATOM 3018 C C . PHE A 1 383 ? -9.588 9.530 26.693 1.00 96.00 383 PHE A C 1
ATOM 3020 O O . PHE A 1 383 ? -8.906 10.202 27.469 1.00 96.00 383 PHE A O 1
ATOM 3027 N N . SER A 1 384 ? -10.677 8.868 27.087 1.00 92.31 384 SER A N 1
ATOM 3028 C CA . SER A 1 384 ? -11.220 8.972 28.446 1.00 92.31 384 SER A CA 1
ATOM 3029 C C . SER A 1 384 ? -11.648 7.641 29.070 1.00 92.31 384 SER A C 1
ATOM 3031 O O . SER A 1 384 ? -12.184 7.617 30.183 1.00 92.31 384 SER A O 1
ATOM 3033 N N . HIS A 1 385 ? -11.415 6.526 28.375 1.00 90.75 385 HIS A N 1
ATOM 3034 C CA . HIS A 1 385 ? -11.815 5.196 28.822 1.00 90.75 385 HIS A CA 1
ATOM 3035 C C . HIS A 1 385 ? -10.864 4.607 29.875 1.00 90.75 385 HIS A C 1
ATOM 3037 O O . HIS A 1 385 ? -9.651 4.778 29.816 1.00 90.75 385 HIS A O 1
ATOM 3043 N N . SER A 1 386 ? -11.430 3.874 30.841 1.00 89.19 386 SER A N 1
ATOM 3044 C CA . SER A 1 386 ? -10.662 3.192 31.892 1.00 89.19 386 SER A CA 1
ATOM 3045 C C . SER A 1 386 ? -9.851 2.018 31.333 1.00 89.19 386 SER A C 1
ATOM 3047 O O . SER A 1 386 ? -10.360 1.249 30.517 1.00 89.19 386 SER A O 1
ATOM 3049 N N . LEU A 1 387 ? -8.629 1.843 31.843 1.00 92.06 387 LEU A N 1
ATOM 3050 C CA . LEU A 1 387 ? -7.673 0.793 31.467 1.00 92.06 387 LEU A CA 1
ATOM 3051 C C . LEU A 1 387 ? -7.295 -0.076 32.686 1.00 92.06 387 LEU A C 1
ATOM 3053 O O . LEU A 1 387 ? -6.187 -0.602 32.806 1.00 92.06 387 LEU A O 1
ATOM 3057 N N . SER A 1 388 ? -8.218 -0.207 33.642 1.00 88.12 388 SER A N 1
ATOM 3058 C CA . SER A 1 388 ? -7.952 -0.825 34.947 1.00 88.12 388 SER A CA 1
ATOM 3059 C C . SER A 1 388 ? -7.661 -2.328 34.880 1.00 88.12 388 SER A C 1
ATOM 3061 O O . SER A 1 388 ? -7.071 -2.881 35.804 1.00 88.12 388 SER A O 1
ATOM 3063 N N . SER A 1 389 ? -8.034 -2.986 33.783 1.00 89.62 389 SER A N 1
ATOM 3064 C CA . SER A 1 389 ? -7.765 -4.402 33.503 1.00 89.62 389 SER A CA 1
ATOM 3065 C C . SER A 1 389 ? -6.404 -4.676 32.867 1.00 89.62 389 SER A C 1
ATOM 3067 O O . SER A 1 389 ? -6.017 -5.839 32.793 1.00 89.62 389 SER A O 1
ATOM 3069 N N . TRP A 1 390 ? -5.674 -3.652 32.420 1.00 93.88 390 TRP A N 1
ATOM 3070 C CA . TRP A 1 390 ? -4.387 -3.845 31.755 1.00 93.88 390 TRP A CA 1
ATOM 3071 C C . TRP A 1 390 ? -3.310 -4.331 32.729 1.00 93.88 390 TRP A C 1
ATOM 3073 O O . TRP A 1 390 ? -3.106 -3.749 33.804 1.00 93.88 390 TRP A O 1
ATOM 3083 N N . ASP A 1 391 ? -2.579 -5.366 32.317 1.00 92.06 391 ASP A N 1
ATOM 3084 C CA . ASP A 1 391 ? -1.348 -5.800 32.968 1.00 92.06 391 ASP A CA 1
ATOM 3085 C C . ASP A 1 391 ? -0.177 -4.956 32.454 1.00 92.06 391 ASP A C 1
ATOM 3087 O O . ASP A 1 391 ? 0.149 -4.964 31.270 1.00 92.06 391 ASP A O 1
ATOM 3091 N N . VAL A 1 392 ? 0.444 -4.214 33.366 1.00 89.62 392 VAL A N 1
ATOM 3092 C CA . VAL A 1 392 ? 1.596 -3.339 33.100 1.00 89.62 392 VAL A CA 1
ATOM 3093 C C . VAL A 1 392 ? 2.833 -3.765 33.888 1.00 89.62 392 VAL A C 1
ATOM 3095 O O . VAL A 1 392 ? 3.763 -2.984 34.079 1.00 89.62 392 VAL A O 1
ATOM 3098 N N . SER A 1 393 ? 2.848 -5.001 34.390 1.00 88.88 393 SER A N 1
ATOM 3099 C CA . SER A 1 393 ? 3.931 -5.525 35.226 1.00 88.88 393 SER A CA 1
ATOM 3100 C C . SER A 1 393 ? 5.273 -5.648 34.497 1.00 88.88 393 SER A C 1
ATOM 3102 O O . SER A 1 393 ? 6.312 -5.656 35.157 1.00 88.88 393 SER A O 1
ATOM 3104 N N . GLN A 1 394 ? 5.255 -5.723 33.162 1.00 86.88 394 GLN A N 1
ATOM 3105 C CA . GLN A 1 394 ? 6.447 -5.838 32.316 1.00 86.88 394 GLN A CA 1
ATOM 3106 C C . GLN A 1 394 ? 7.052 -4.483 31.905 1.00 86.88 394 GLN A C 1
ATOM 3108 O O . GLN A 1 394 ? 8.165 -4.453 31.378 1.00 86.88 394 GLN A O 1
ATOM 3113 N N . LEU A 1 395 ? 6.362 -3.362 32.149 1.00 86.06 395 LEU A N 1
ATOM 3114 C CA . LEU A 1 395 ? 6.804 -2.040 31.694 1.00 86.06 395 LEU A CA 1
ATOM 3115 C C . LEU A 1 395 ? 7.894 -1.465 32.608 1.00 86.06 395 LEU A C 1
ATOM 3117 O O . LEU A 1 395 ? 7.743 -1.428 33.831 1.00 86.06 395 LEU A O 1
ATOM 3121 N N . GLN A 1 396 ? 8.985 -0.974 32.012 1.00 77.62 396 GLN A N 1
ATOM 3122 C CA . GLN A 1 396 ? 10.085 -0.338 32.753 1.00 77.62 396 GLN A CA 1
ATOM 3123 C C . GLN A 1 396 ? 9.861 1.161 33.000 1.00 77.62 396 GLN A C 1
ATOM 3125 O O . GLN A 1 396 ? 10.303 1.672 34.028 1.00 77.62 396 GLN A O 1
ATOM 3130 N N . ASP A 1 397 ? 9.170 1.849 32.087 1.00 72.62 397 ASP A N 1
ATOM 3131 C CA . ASP A 1 397 ? 8.880 3.285 32.141 1.00 72.62 397 ASP A CA 1
ATOM 3132 C C . ASP A 1 397 ? 7.459 3.544 31.612 1.00 72.62 397 ASP A C 1
ATOM 3134 O O . ASP A 1 397 ? 7.028 2.927 30.637 1.00 72.62 397 ASP A O 1
ATOM 3138 N N . LYS A 1 398 ? 6.714 4.420 32.291 1.00 74.69 398 LYS A N 1
ATOM 3139 C CA . LYS A 1 398 ? 5.353 4.840 31.923 1.00 74.69 398 LYS A CA 1
ATOM 3140 C C . LYS A 1 398 ? 5.155 6.356 32.003 1.00 74.69 398 LYS A C 1
ATOM 3142 O O . LYS A 1 398 ? 4.026 6.826 31.866 1.00 74.69 398 LYS A O 1
ATOM 3147 N N . ASP A 1 399 ? 6.222 7.122 32.239 1.00 79.12 399 ASP A N 1
ATOM 3148 C CA . ASP A 1 399 ? 6.144 8.541 32.604 1.00 79.12 399 ASP A CA 1
ATOM 3149 C C . ASP A 1 399 ? 5.541 9.406 31.487 1.00 79.12 399 ASP A C 1
ATOM 3151 O O . ASP A 1 399 ? 4.915 10.434 31.751 1.00 79.12 399 ASP A O 1
ATOM 3155 N N . THR A 1 400 ? 5.697 8.989 30.230 1.00 88.38 400 THR A N 1
ATOM 3156 C CA . THR A 1 400 ? 5.239 9.742 29.054 1.00 88.38 400 THR A CA 1
ATOM 3157 C C . THR A 1 400 ? 3.922 9.229 28.468 1.00 88.38 400 THR A C 1
ATOM 3159 O O . THR A 1 400 ? 3.349 9.900 27.607 1.00 88.38 400 THR A O 1
ATOM 3162 N N . MET A 1 401 ? 3.424 8.073 28.929 1.00 90.88 401 MET A N 1
ATOM 3163 C CA . MET A 1 401 ? 2.342 7.321 28.279 1.00 90.88 401 MET A CA 1
ATOM 3164 C C . MET A 1 401 ? 1.083 8.167 28.058 1.00 90.88 401 MET A C 1
ATOM 3166 O O . MET A 1 401 ? 0.486 8.090 26.990 1.00 90.88 401 MET A O 1
ATOM 3170 N N . PHE A 1 402 ? 0.725 9.014 29.027 1.00 91.81 402 PHE A N 1
ATOM 3171 C CA . PHE A 1 402 ? -0.456 9.888 28.989 1.00 91.81 402 PHE A CA 1
ATOM 3172 C C . PHE A 1 402 ? -0.105 11.376 28.917 1.00 91.81 402 PHE A C 1
ATOM 3174 O O . PHE A 1 402 ? -0.964 12.226 29.128 1.00 91.81 402 PHE A O 1
ATOM 3181 N N . GLN A 1 403 ? 1.145 11.741 28.612 1.00 92.50 403 GLN A N 1
ATOM 3182 C CA . GLN A 1 403 ? 1.544 13.148 28.585 1.00 92.50 403 GLN A CA 1
ATOM 3183 C C . GLN A 1 403 ? 0.669 13.941 27.595 1.00 92.50 403 GLN A C 1
ATOM 3185 O O . GLN A 1 403 ? 0.754 13.746 26.386 1.00 92.50 403 GLN A O 1
ATOM 3190 N N . GLY A 1 404 ? -0.160 14.860 28.098 1.00 92.44 404 GLY A N 1
ATOM 3191 C CA . GLY A 1 404 ? -1.073 15.658 27.268 1.00 92.44 404 GLY A CA 1
ATOM 3192 C C . GLY A 1 404 ? -2.393 14.963 26.897 1.00 92.44 404 GLY A C 1
ATOM 3193 O O . GLY A 1 404 ? -3.167 15.532 26.128 1.00 92.44 404 GLY A O 1
ATOM 3194 N N . ALA A 1 405 ? -2.687 13.777 27.441 1.00 93.06 405 ALA A N 1
ATOM 3195 C CA . ALA A 1 405 ? -3.983 13.102 27.332 1.00 93.06 405 ALA A CA 1
ATOM 3196 C C . ALA A 1 405 ? -4.985 13.689 28.344 1.00 93.06 405 ALA A C 1
ATOM 3198 O O . ALA A 1 405 ? -5.396 13.045 29.308 1.00 93.06 405 ALA A O 1
ATOM 3199 N N . VAL A 1 406 ? -5.361 14.955 28.139 1.00 90.44 406 VAL A N 1
ATOM 3200 C CA . VAL A 1 406 ? -6.104 15.757 29.128 1.00 90.44 406 VAL A CA 1
ATOM 3201 C C . VAL A 1 406 ? -7.404 15.103 29.611 1.00 90.44 406 VAL A C 1
ATOM 3203 O O . VAL A 1 406 ? -7.683 15.134 30.803 1.00 90.44 406 VAL A O 1
ATOM 3206 N N . SER A 1 407 ? -8.172 14.443 28.737 1.00 89.50 407 SER A N 1
ATOM 3207 C CA . SER A 1 407 ? -9.439 13.806 29.139 1.00 89.50 407 SER A CA 1
ATOM 3208 C C . SER A 1 407 ? -9.259 12.572 30.030 1.00 89.50 407 SER A C 1
ATOM 3210 O O . SER A 1 407 ? -10.188 12.220 30.762 1.00 89.50 407 SER A O 1
ATOM 3212 N N . PHE A 1 408 ? -8.085 11.935 29.987 1.00 86.94 408 PHE A N 1
ATOM 3213 C CA . PHE A 1 408 ? -7.723 10.816 30.854 1.00 86.94 408 PHE A CA 1
ATOM 3214 C C . PHE A 1 408 ? -7.209 11.324 32.209 1.00 86.94 408 PHE A C 1
ATOM 3216 O O . PHE A 1 408 ? -7.659 10.857 33.254 1.00 86.94 408 PHE A O 1
ATOM 3223 N N . ASP A 1 409 ? -6.337 12.338 32.197 1.00 73.19 409 ASP A N 1
ATOM 3224 C CA 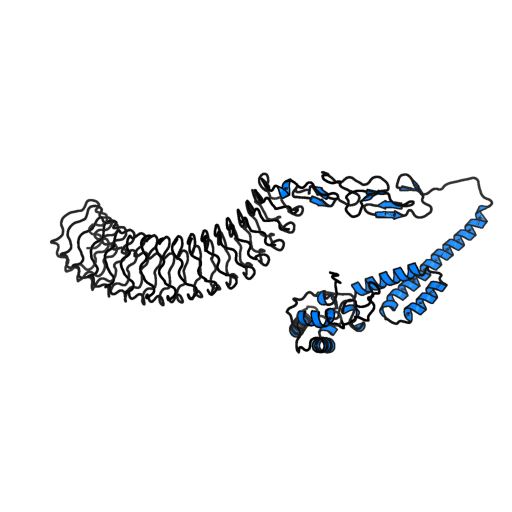. ASP A 1 409 ? -5.738 12.921 33.407 1.00 73.19 409 ASP A CA 1
ATOM 3225 C C . ASP A 1 409 ? -6.739 13.737 34.256 1.00 73.19 409 ASP A C 1
ATOM 3227 O O . ASP A 1 409 ? -6.592 13.841 35.477 1.00 73.19 409 ASP A O 1
ATOM 3231 N N . GLU A 1 410 ? -7.767 14.334 33.642 1.00 59.91 410 GLU A N 1
ATOM 3232 C CA . GLU A 1 410 ? -8.677 15.285 34.304 1.00 59.91 410 GLU A CA 1
ATOM 3233 C C . GLU A 1 410 ? -9.892 14.651 35.004 1.00 59.91 410 GLU A C 1
ATOM 3235 O O . GLU A 1 410 ? -10.643 15.370 35.672 1.00 59.91 410 GLU A O 1
ATOM 3240 N N . LYS A 1 411 ? -10.113 13.332 34.902 1.00 63.09 411 LYS A N 1
ATOM 3241 C CA . LYS A 1 411 ? -11.281 12.675 35.515 1.00 63.09 411 LYS A CA 1
ATOM 3242 C C . LYS A 1 411 ? -10.922 11.958 36.821 1.00 63.09 411 LYS A C 1
ATOM 3244 O O . LYS A 1 411 ? -10.549 10.785 36.798 1.00 63.09 411 LYS A O 1
ATOM 3249 N N . PRO A 1 412 ? -11.090 12.605 37.992 1.00 73.00 412 PRO A N 1
ATOM 3250 C CA . PRO A 1 412 ? -11.105 11.867 39.244 1.00 73.00 412 PRO A CA 1
ATOM 3251 C C . PRO A 1 412 ? -12.231 10.830 39.225 1.00 73.00 412 PRO A C 1
ATOM 3253 O O . PRO A 1 412 ? -13.308 11.096 38.688 1.00 73.00 412 PRO A O 1
ATOM 3256 N N . CYS A 1 413 ? -11.996 9.666 39.834 1.00 81.88 413 CYS A N 1
ATOM 3257 C CA . CYS A 1 413 ? -12.972 8.581 39.826 1.00 81.88 413 CYS A CA 1
ATOM 3258 C C . CYS A 1 413 ? -14.345 9.041 40.339 1.00 81.88 413 CYS A C 1
ATOM 3260 O O . CYS A 1 413 ? -14.456 9.742 41.357 1.00 81.88 413 CYS A O 1
ATOM 3262 N N . GLU A 1 414 ? -15.390 8.650 39.607 1.00 86.19 414 GLU A N 1
ATOM 3263 C CA . GLU A 1 414 ? -16.777 8.923 39.974 1.00 86.19 414 GLU A CA 1
ATOM 3264 C C . GLU A 1 414 ? -17.135 8.255 41.312 1.00 86.19 414 GLU A C 1
ATOM 3266 O O . GLU A 1 414 ? -16.440 7.360 41.800 1.00 86.19 414 GLU A O 1
ATOM 3271 N N . ALA A 1 415 ? -18.222 8.703 41.945 1.00 88.25 415 ALA A N 1
ATOM 3272 C CA . ALA A 1 415 ? -18.661 8.107 43.203 1.00 88.25 415 ALA A CA 1
ATOM 3273 C C . ALA A 1 415 ? -18.939 6.602 43.019 1.00 88.25 415 ALA A C 1
ATOM 3275 O O . ALA A 1 415 ? -19.536 6.195 42.029 1.00 88.25 415 ALA A O 1
ATOM 3276 N N . GLY A 1 416 ? -18.489 5.783 43.970 1.00 87.38 416 GLY A N 1
ATOM 3277 C CA . GLY A 1 416 ? -18.496 4.321 43.868 1.00 87.38 416 GLY A CA 1
ATOM 3278 C C . GLY A 1 416 ? -17.223 3.701 43.300 1.00 87.38 416 GLY A C 1
ATOM 3279 O O . GLY A 1 416 ? -17.040 2.486 43.430 1.00 87.38 416 GLY A O 1
ATOM 3280 N N . PHE A 1 417 ? -16.321 4.517 42.753 1.00 88.19 417 PHE A N 1
ATOM 3281 C CA . PHE A 1 417 ? -15.067 4.080 42.154 1.00 88.19 417 PHE A CA 1
ATOM 3282 C C . PHE A 1 417 ? -13.850 4.686 42.862 1.00 88.19 417 PHE A C 1
ATOM 3284 O O . PHE A 1 417 ? -13.929 5.733 43.503 1.00 88.19 417 PHE A O 1
ATOM 3291 N N . PHE A 1 418 ? -12.706 4.019 42.737 1.00 86.69 418 PHE A N 1
ATOM 3292 C CA . PHE A 1 418 ? -11.412 4.466 43.257 1.00 86.69 418 PHE A CA 1
ATOM 3293 C C . PHE A 1 418 ? -10.303 4.203 42.221 1.00 86.69 418 PHE A C 1
ATOM 3295 O O . PHE A 1 418 ? -10.518 3.393 41.317 1.00 86.69 418 PHE A O 1
ATOM 3302 N N . PRO A 1 419 ? -9.132 4.863 42.316 1.00 85.81 419 PRO A N 1
ATOM 3303 C CA . PRO A 1 419 ? -8.030 4.639 41.382 1.00 85.81 419 PRO A CA 1
ATOM 3304 C C . PRO A 1 419 ? -7.595 3.170 41.339 1.00 85.81 419 PRO A C 1
ATOM 3306 O O . PRO A 1 419 ? -7.363 2.556 42.384 1.00 85.81 419 PRO A O 1
ATOM 3309 N N . ALA A 1 420 ? -7.474 2.625 40.130 1.00 84.81 420 ALA A N 1
ATOM 3310 C CA . ALA A 1 420 ? -7.073 1.243 39.893 1.00 84.81 420 ALA A CA 1
ATOM 3311 C C . ALA A 1 420 ? -5.667 0.944 40.435 1.00 84.81 420 ALA A C 1
ATOM 3313 O O . ALA A 1 420 ? -4.826 1.840 40.560 1.00 84.81 420 ALA A O 1
ATOM 3314 N N . ARG A 1 421 ? -5.362 -0.327 40.725 1.00 82.06 421 ARG A N 1
ATOM 3315 C CA . ARG A 1 421 ? -4.043 -0.706 41.282 1.00 82.06 421 ARG A CA 1
ATOM 3316 C C . ARG A 1 421 ? -2.880 -0.416 40.338 1.00 82.06 421 ARG A C 1
ATOM 3318 O O . ARG A 1 421 ? -1.796 -0.071 40.800 1.00 82.06 421 ARG A O 1
ATOM 3325 N N . ASN A 1 422 ? -3.108 -0.563 39.036 1.00 80.75 422 ASN A N 1
ATOM 3326 C CA . ASN A 1 422 ? -2.143 -0.224 37.990 1.00 80.75 422 ASN A CA 1
ATOM 3327 C C . ASN A 1 422 ? -2.023 1.301 37.760 1.00 80.75 422 ASN A C 1
ATOM 3329 O O . ASN A 1 422 ? -1.122 1.744 37.046 1.00 80.75 422 ASN A O 1
ATOM 3333 N N . LEU A 1 423 ? -2.869 2.097 38.432 1.00 80.19 423 LEU A N 1
ATOM 3334 C CA . LEU A 1 423 ? -3.032 3.546 38.290 1.00 80.19 423 LEU A CA 1
ATOM 3335 C C . LEU A 1 423 ? -3.556 3.981 36.912 1.00 80.19 423 LEU A C 1
ATOM 3337 O O . LEU A 1 423 ? -3.414 5.145 36.554 1.00 80.19 423 LEU A O 1
ATOM 3341 N N . LEU A 1 424 ? -4.167 3.068 36.150 1.00 85.38 424 LEU A N 1
ATOM 3342 C CA . LEU A 1 424 ? -4.693 3.329 34.812 1.00 85.38 424 LEU A CA 1
ATOM 3343 C C . LEU A 1 424 ? -6.228 3.327 34.819 1.00 85.38 424 LEU A C 1
ATOM 3345 O O . LEU A 1 424 ? -6.878 2.380 34.387 1.00 85.38 424 LEU A O 1
ATOM 3349 N N . GLY A 1 425 ? -6.823 4.403 35.330 1.00 84.06 425 GLY A N 1
ATOM 3350 C CA . GLY A 1 425 ? -8.276 4.556 35.427 1.00 84.06 425 GLY A CA 1
ATOM 3351 C C . GLY A 1 425 ? -8.844 4.129 36.782 1.00 84.06 425 GLY A C 1
ATOM 3352 O O . GLY A 1 425 ? -8.189 4.256 37.820 1.00 84.06 425 GLY A O 1
ATOM 3353 N N . CYS A 1 426 ? -10.093 3.661 36.781 1.00 84.44 426 CYS A N 1
ATOM 3354 C CA . CYS A 1 426 ? -10.889 3.480 37.994 1.00 84.44 426 CYS A CA 1
ATOM 3355 C C . CYS A 1 426 ? -11.427 2.048 38.141 1.00 84.44 426 CYS A C 1
ATOM 3357 O O . CYS A 1 426 ? -11.817 1.398 37.169 1.00 84.44 426 CYS A O 1
ATOM 3359 N N . GLU A 1 427 ? -11.483 1.572 39.383 1.00 86.19 427 GLU A N 1
ATOM 3360 C CA . GLU A 1 427 ? -12.054 0.288 39.794 1.00 86.19 427 GLU A CA 1
ATOM 3361 C C . GLU A 1 427 ? -13.286 0.511 40.685 1.00 86.19 427 GLU A C 1
ATOM 3363 O O . GLU A 1 427 ? -13.359 1.476 41.446 1.00 86.19 427 GLU A O 1
ATOM 3368 N N . VAL A 1 428 ? -14.261 -0.399 40.610 1.00 89.31 428 VAL A N 1
ATOM 3369 C CA . VAL A 1 428 ? -15.442 -0.391 41.491 1.00 89.31 428 VAL A CA 1
ATOM 3370 C C . VAL A 1 428 ? -15.015 -0.730 42.919 1.00 89.31 428 VAL A C 1
ATOM 3372 O O . VAL A 1 428 ? -14.226 -1.653 43.133 1.00 89.31 428 VAL A O 1
ATOM 3375 N N . CYS A 1 429 ? -15.573 -0.043 43.919 1.00 89.38 429 CYS A N 1
ATOM 3376 C CA . CYS A 1 429 ? -15.264 -0.346 45.313 1.00 89.38 429 CYS A CA 1
ATOM 3377 C C . CYS A 1 429 ? -15.538 -1.815 45.685 1.00 89.38 429 CYS A C 1
ATOM 3379 O O . CYS A 1 429 ? -16.539 -2.370 45.235 1.00 89.38 429 CYS A O 1
ATOM 3381 N N . PRO A 1 430 ? -14.723 -2.448 46.552 1.00 90.19 430 PRO A N 1
ATOM 3382 C CA . PRO A 1 430 ? -14.984 -3.795 47.068 1.00 90.19 430 PRO A CA 1
ATOM 3383 C C . PRO A 1 430 ? -16.271 -3.892 47.912 1.00 90.19 430 PRO A C 1
ATOM 3385 O O . PRO A 1 430 ? -16.755 -2.864 48.398 1.00 90.19 430 PRO A O 1
ATOM 3388 N N . PRO A 1 431 ? -16.823 -5.104 48.128 1.00 89.50 431 PRO A N 1
ATOM 3389 C CA . PRO A 1 431 ? -18.018 -5.304 48.955 1.00 89.50 431 PRO A CA 1
ATOM 3390 C C . PRO A 1 431 ? -17.893 -4.699 50.361 1.00 89.50 431 PRO A C 1
ATOM 3392 O O . PRO A 1 431 ? -16.835 -4.774 50.990 1.00 89.50 431 PRO A O 1
ATOM 3395 N N . GLY A 1 432 ? -18.974 -4.094 50.858 1.00 87.06 432 GLY A N 1
ATOM 3396 C CA . GLY A 1 432 ? -19.057 -3.413 52.154 1.00 87.06 432 GLY A CA 1
ATOM 3397 C C . GLY A 1 432 ? -18.371 -2.045 52.215 1.00 87.06 432 GLY A C 1
ATOM 3398 O O . GLY A 1 432 ? -18.298 -1.444 53.291 1.00 87.06 432 GLY A O 1
ATOM 3399 N N . LYS A 1 433 ? -17.859 -1.547 51.084 1.00 93.00 433 LYS A N 1
ATOM 3400 C CA . LYS A 1 433 ? -17.184 -0.252 50.984 1.00 93.00 433 LYS A CA 1
ATOM 3401 C C . LYS A 1 433 ? -17.861 0.674 49.979 1.00 93.00 433 LYS A C 1
ATOM 3403 O O . LYS A 1 433 ? -18.517 0.223 49.043 1.00 93.00 433 LYS A O 1
ATOM 3408 N N . PHE A 1 434 ? -17.655 1.970 50.170 1.00 92.75 434 PHE A N 1
ATOM 3409 C CA . PHE A 1 434 ? -18.161 3.038 49.318 1.00 92.75 434 PHE A CA 1
ATOM 3410 C C . PHE A 1 434 ? -17.048 4.050 49.015 1.00 92.75 434 PHE A C 1
ATOM 3412 O O . PHE A 1 434 ? -16.056 4.130 49.741 1.00 92.75 434 PHE A O 1
ATOM 3419 N N . ALA A 1 435 ? -17.217 4.837 47.958 1.00 92.19 435 ALA A N 1
ATOM 3420 C CA . ALA A 1 435 ? -16.328 5.947 47.626 1.00 92.19 435 ALA A CA 1
ATOM 3421 C C . ALA A 1 435 ? -17.155 7.166 47.226 1.00 92.19 435 ALA A C 1
ATOM 3423 O O . ALA A 1 435 ? -18.093 7.064 46.437 1.00 92.19 435 ALA A O 1
ATOM 3424 N N . ARG A 1 436 ? -16.802 8.338 47.755 1.00 87.94 436 ARG A N 1
ATOM 3425 C CA . ARG A 1 436 ? -17.342 9.607 47.248 1.00 87.94 436 ARG A CA 1
ATOM 3426 C C . ARG A 1 436 ? -16.616 9.982 45.956 1.00 87.94 436 ARG A C 1
ATOM 3428 O O . ARG A 1 436 ? -15.537 9.466 45.686 1.00 87.94 436 ARG A O 1
ATOM 3435 N N . SER A 1 437 ? -17.177 10.914 45.189 1.00 84.94 437 SER A N 1
ATOM 3436 C CA . SER A 1 437 ? -16.489 11.489 44.028 1.00 84.94 437 SER A CA 1
ATOM 3437 C C . SER A 1 437 ? -15.084 11.965 44.413 1.00 84.94 437 SER A C 1
ATOM 3439 O O . SER A 1 437 ? -14.951 12.684 45.411 1.00 84.94 437 SER A O 1
ATOM 3441 N N . ASN A 1 438 ? -14.072 11.613 43.617 1.00 81.88 438 ASN A N 1
ATOM 3442 C CA . ASN A 1 438 ? -12.668 11.959 43.862 1.00 81.88 438 ASN A CA 1
ATOM 3443 C C . ASN A 1 438 ? -12.062 11.337 45.141 1.00 81.88 438 ASN A C 1
ATOM 3445 O O . ASN A 1 438 ? -11.160 11.906 45.756 1.00 81.88 438 ASN A O 1
ATOM 3449 N N . ALA A 1 439 ? -12.565 10.181 45.584 1.00 84.06 439 ALA A N 1
ATOM 3450 C CA . ALA A 1 439 ? -11.945 9.436 46.676 1.00 84.06 439 ALA A CA 1
ATOM 3451 C C . ALA A 1 439 ? -10.725 8.642 46.181 1.00 84.06 439 ALA A C 1
ATOM 3453 O O . ALA A 1 439 ? -10.785 7.943 45.174 1.00 84.06 439 ALA A O 1
ATOM 3454 N N . SER A 1 440 ? -9.616 8.704 46.923 1.00 84.00 440 SER A N 1
ATOM 3455 C CA . SER A 1 440 ? -8.397 7.939 46.607 1.00 84.00 440 SER A CA 1
ATOM 3456 C C . SER A 1 440 ? -8.461 6.472 47.054 1.00 84.00 440 SER A C 1
ATOM 3458 O O . SER A 1 440 ? -7.616 5.673 46.666 1.00 84.00 440 SER A O 1
ATOM 3460 N N . TYR A 1 441 ? -9.422 6.115 47.907 1.00 88.06 441 TYR A N 1
ATOM 3461 C CA . TYR A 1 441 ? -9.651 4.760 48.405 1.00 88.06 441 TYR A CA 1
ATOM 3462 C C . TYR A 1 441 ? -11.117 4.591 48.814 1.00 88.06 441 TYR A C 1
ATOM 3464 O O . TYR A 1 441 ? -11.821 5.571 49.049 1.00 88.06 441 TYR A O 1
ATOM 3472 N N . CYS A 1 442 ? -11.567 3.342 48.927 1.00 91.88 442 CYS A N 1
ATOM 3473 C CA . CYS A 1 442 ? -12.913 3.036 49.404 1.00 91.88 442 CYS A CA 1
ATOM 3474 C C . CYS A 1 442 ? -12.959 2.929 50.933 1.00 91.88 442 CYS A C 1
ATOM 3476 O O . CYS A 1 442 ? -12.213 2.143 51.536 1.00 91.88 442 CYS A O 1
ATOM 3478 N N . ASP A 1 443 ? -13.890 3.657 51.539 1.00 93.19 443 ASP A N 1
ATOM 3479 C CA . ASP A 1 443 ? -14.190 3.636 52.967 1.00 93.19 443 ASP A CA 1
ATOM 3480 C C . ASP A 1 443 ? -15.162 2.495 53.305 1.00 93.19 443 ASP A C 1
ATOM 3482 O O . ASP A 1 443 ? -16.090 2.234 52.538 1.00 93.19 443 ASP A O 1
ATOM 3486 N N . PRO A 1 444 ? -15.004 1.799 54.444 1.00 91.56 444 PRO A N 1
ATOM 3487 C CA . PRO A 1 444 ? -16.014 0.857 54.911 1.00 91.56 444 PRO A CA 1
ATOM 3488 C C . PRO A 1 444 ? -17.292 1.593 55.325 1.00 91.56 444 PRO A C 1
ATOM 3490 O O . PRO A 1 444 ? -17.239 2.680 55.908 1.00 91.56 444 PRO A O 1
ATOM 3493 N N . CYS A 1 445 ? -18.450 0.980 55.083 1.00 88.31 445 CYS A N 1
ATOM 3494 C CA . CYS A 1 445 ? -19.684 1.485 55.669 1.00 88.31 445 CYS A CA 1
ATOM 3495 C C . CYS A 1 445 ? -19.650 1.376 57.198 1.00 88.31 445 CYS A C 1
ATOM 3497 O O . CYS A 1 445 ? -19.120 0.419 57.767 1.00 88.31 445 CYS A O 1
ATOM 3499 N N . GLY A 1 446 ? -20.195 2.397 57.866 1.00 83.38 446 GLY A N 1
ATOM 3500 C CA . GLY A 1 446 ? -20.272 2.433 59.323 1.00 83.38 446 GLY A CA 1
ATOM 3501 C C . GLY A 1 446 ? -21.112 1.280 59.893 1.00 83.38 446 GLY A C 1
ATOM 3502 O O . GLY A 1 446 ? -21.893 0.666 59.159 1.00 83.38 446 GLY A O 1
ATOM 3503 N N . PRO A 1 447 ? -20.987 0.992 61.200 1.00 80.12 447 PRO A N 1
ATOM 3504 C CA . PRO A 1 447 ? -21.700 -0.112 61.834 1.00 80.12 447 PRO A CA 1
ATOM 3505 C C . PRO A 1 447 ? -23.215 -0.056 61.564 1.00 80.12 447 PRO A C 1
ATOM 3507 O O . PRO A 1 447 ? -23.825 1.016 61.611 1.00 80.12 447 PRO A O 1
ATOM 3510 N N . GLY A 1 448 ? -23.799 -1.198 61.190 1.00 81.69 448 GLY A N 1
ATOM 3511 C CA . GLY A 1 448 ? -25.226 -1.308 60.874 1.00 81.69 448 GLY A CA 1
ATOM 3512 C C . GLY A 1 448 ? -25.655 -0.661 59.551 1.00 81.69 448 GLY A C 1
ATOM 3513 O O . GLY A 1 448 ? -26.851 -0.470 59.344 1.00 81.69 448 GLY A O 1
ATOM 3514 N N . SER A 1 449 ? -24.722 -0.316 58.656 1.00 89.06 449 SER A N 1
ATOM 3515 C CA . SER A 1 449 ? -25.001 0.274 57.336 1.00 89.06 449 SER A CA 1
ATOM 3516 C C . SER A 1 449 ? -24.363 -0.530 56.201 1.00 89.06 449 SER A C 1
ATOM 3518 O O . SER A 1 449 ? -23.306 -1.128 56.381 1.00 89.06 449 SER A O 1
ATOM 3520 N N . VAL A 1 450 ? -24.981 -0.507 55.021 1.00 90.75 450 VAL A N 1
ATOM 3521 C CA . VAL A 1 450 ? -24.487 -1.157 53.792 1.00 90.75 450 VAL A CA 1
ATOM 3522 C C . VAL A 1 450 ? -24.348 -0.133 52.665 1.00 90.75 450 VAL A C 1
ATOM 3524 O O . VAL A 1 450 ? -25.049 0.887 52.695 1.00 90.75 450 VAL A O 1
ATOM 3527 N N . PRO A 1 451 ? -23.455 -0.346 51.684 1.00 92.00 451 PRO A N 1
ATOM 3528 C CA . PRO A 1 451 ? -23.340 0.556 50.545 1.00 92.00 451 PRO A CA 1
ATOM 3529 C C . PRO A 1 451 ? -24.629 0.551 49.713 1.00 92.00 451 PRO A C 1
ATOM 3531 O O . PRO A 1 451 ? -25.311 -0.467 49.595 1.00 92.00 451 PRO A O 1
ATOM 3534 N N . VAL A 1 452 ? -24.981 1.702 49.137 1.00 90.12 452 VAL A N 1
ATOM 3535 C CA . VAL A 1 452 ? -26.047 1.775 48.120 1.00 90.12 452 VAL A CA 1
ATOM 3536 C C . VAL A 1 452 ? -25.602 1.060 46.827 1.00 90.12 452 VAL A C 1
ATOM 3538 O O . VAL A 1 452 ? -24.405 0.825 46.660 1.00 90.12 452 VAL A O 1
ATOM 3541 N N . PRO A 1 453 ? -26.513 0.700 45.898 1.00 86.88 453 PRO A N 1
ATOM 3542 C CA . PRO A 1 453 ? -26.168 -0.112 44.722 1.00 86.88 453 PRO A CA 1
ATOM 3543 C C . PRO A 1 453 ? -25.044 0.449 43.838 1.00 86.88 453 PRO A C 1
ATOM 3545 O O . PRO A 1 453 ? -24.247 -0.322 43.313 1.00 86.88 453 PRO A O 1
ATOM 3548 N N . ASP A 1 454 ? -24.952 1.775 43.707 1.00 87.38 454 ASP A N 1
ATOM 3549 C CA . ASP A 1 454 ? -23.888 2.468 42.963 1.00 87.38 454 ASP A CA 1
ATOM 3550 C C . ASP A 1 454 ? -22.598 2.673 43.784 1.00 87.38 454 ASP A C 1
ATOM 3552 O O . ASP A 1 454 ? -21.628 3.233 43.290 1.00 87.38 454 ASP A O 1
ATOM 3556 N N . ARG A 1 455 ? -22.576 2.230 45.050 1.00 90.44 455 ARG A N 1
ATOM 3557 C CA . ARG A 1 455 ? -21.462 2.341 46.009 1.00 90.44 455 ARG A CA 1
ATOM 3558 C C . ARG A 1 455 ? -20.984 3.776 46.267 1.00 90.44 455 ARG A C 1
ATOM 3560 O O . ARG A 1 455 ? -19.897 3.975 46.810 1.00 90.44 455 ARG A O 1
ATOM 3567 N N . SER A 1 456 ? -21.802 4.782 45.959 1.00 91.38 456 SER A N 1
ATOM 3568 C CA . SER A 1 456 ? -21.488 6.204 46.171 1.00 91.38 456 SER A CA 1
ATOM 3569 C C . SER A 1 456 ? -21.564 6.643 47.641 1.00 91.38 456 SER A C 1
ATOM 3571 O O . SER A 1 456 ? -20.950 7.630 48.056 1.00 91.38 456 SER A O 1
ATOM 3573 N N . SER A 1 457 ? -22.350 5.928 48.448 1.00 92.69 457 SER A N 1
ATOM 3574 C CA . SER A 1 457 ? -22.639 6.233 49.853 1.00 92.69 457 SER A CA 1
ATOM 3575 C C . SER A 1 457 ? -23.098 4.981 50.618 1.00 92.69 457 SER A C 1
ATOM 3577 O O . SER A 1 457 ? -23.139 3.884 50.060 1.00 92.69 457 SER A O 1
ATOM 3579 N N . CYS A 1 458 ? -23.447 5.129 51.900 1.00 92.12 458 CYS A N 1
ATOM 3580 C CA . CYS A 1 458 ? -24.000 4.050 52.723 1.00 92.12 458 CYS A CA 1
ATOM 3581 C C . CYS A 1 458 ? -25.414 4.387 53.195 1.00 92.12 458 CYS A C 1
ATOM 3583 O O . CYS A 1 458 ? -25.721 5.541 53.499 1.00 92.12 458 CYS A O 1
ATOM 3585 N N . THR A 1 459 ? -26.250 3.361 53.326 1.00 92.38 459 THR A N 1
ATOM 3586 C CA . THR A 1 459 ? -27.587 3.435 53.917 1.00 92.38 459 THR A CA 1
ATOM 3587 C C . THR A 1 459 ? -27.664 2.552 55.168 1.00 92.38 459 THR A C 1
ATOM 3589 O O . THR A 1 459 ? -27.161 1.426 55.149 1.00 92.38 459 THR A O 1
ATOM 3592 N N . PRO A 1 460 ? -28.287 3.030 56.262 1.00 89.81 460 PRO A N 1
ATOM 3593 C CA . PRO A 1 460 ? -28.475 2.237 57.470 1.00 89.81 460 PRO A CA 1
ATOM 3594 C C . PRO A 1 460 ? -29.462 1.090 57.237 1.00 89.81 460 PRO A C 1
ATOM 3596 O O . PRO A 1 460 ? -30.475 1.243 56.550 1.00 89.81 460 PRO A O 1
ATOM 3599 N N . CYS A 1 461 ? -29.190 -0.057 57.853 1.00 84.56 461 CYS A N 1
ATOM 3600 C CA . CYS A 1 461 ? -30.071 -1.208 57.783 1.00 84.56 461 CYS A CA 1
ATOM 3601 C C . CYS A 1 461 ? -31.400 -0.958 58.519 1.00 84.56 461 CYS A C 1
ATOM 3603 O O . CYS A 1 461 ? -31.429 -0.278 59.551 1.00 84.56 461 CYS A O 1
ATOM 3605 N N . PRO A 1 462 ? -32.520 -1.526 58.028 1.00 83.56 462 PRO A N 1
ATOM 3606 C CA . PRO A 1 462 ? -33.811 -1.437 58.703 1.00 83.56 462 PRO A CA 1
ATOM 3607 C C . PRO A 1 462 ? -33.763 -2.002 60.129 1.00 83.56 462 PRO A C 1
ATOM 3609 O O . PRO A 1 462 ? -32.954 -2.875 60.443 1.00 83.56 462 PRO A O 1
ATOM 3612 N N . ALA A 1 463 ? -34.687 -1.564 60.991 1.00 73.19 463 ALA A N 1
ATOM 3613 C CA . ALA A 1 463 ? -34.787 -2.082 62.356 1.00 73.19 463 ALA A CA 1
ATOM 3614 C C . ALA A 1 463 ? -34.829 -3.627 62.375 1.00 73.19 463 ALA A C 1
ATOM 3616 O O . ALA A 1 463 ? -35.483 -4.247 61.533 1.00 73.19 463 ALA A O 1
ATOM 3617 N N . LEU A 1 464 ? -34.131 -4.238 63.342 1.00 70.94 464 LEU A N 1
ATOM 3618 C CA . LEU A 1 464 ? -33.930 -5.693 63.480 1.00 70.94 464 LEU A CA 1
ATOM 3619 C C . LEU A 1 464 ? -33.037 -6.347 62.403 1.00 70.94 464 LEU A C 1
ATOM 3621 O O . LEU A 1 464 ? -33.009 -7.574 62.333 1.00 70.94 464 LEU A O 1
ATOM 3625 N N . HIS A 1 465 ? -32.297 -5.574 61.600 1.00 80.75 465 HIS A N 1
ATOM 3626 C CA . HIS A 1 465 ? -31.313 -6.088 60.639 1.00 80.75 465 HIS A CA 1
ATOM 3627 C C . HIS A 1 465 ? -29.883 -5.654 61.000 1.00 80.75 465 HIS A C 1
ATOM 3629 O O . HIS A 1 465 ? -29.679 -4.602 61.598 1.00 80.75 465 HIS A O 1
ATOM 3635 N N . VAL A 1 466 ? -28.904 -6.475 60.628 1.00 80.19 466 VAL A N 1
ATOM 3636 C CA . VAL A 1 466 ? -27.461 -6.248 60.773 1.00 80.19 466 VAL A CA 1
ATOM 3637 C C . VAL A 1 466 ? -26.845 -6.195 59.376 1.00 80.19 466 VAL A C 1
ATOM 3639 O O . VAL A 1 466 ? -27.292 -6.913 58.481 1.00 80.19 466 VAL A O 1
ATOM 3642 N N . ALA A 1 467 ? -25.852 -5.333 59.173 1.00 81.75 467 ALA A N 1
ATOM 3643 C CA . ALA A 1 467 ? -25.133 -5.234 57.906 1.00 81.75 467 ALA A CA 1
ATOM 3644 C C . ALA A 1 467 ? -24.234 -6.465 57.674 1.00 81.75 467 ALA A C 1
ATOM 3646 O O . ALA A 1 467 ? -23.510 -6.881 58.577 1.00 81.75 467 ALA A O 1
ATOM 3647 N N . ASP A 1 468 ? -24.274 -7.031 56.468 1.00 81.81 468 ASP A N 1
ATOM 3648 C CA . ASP A 1 468 ? -23.461 -8.162 56.007 1.00 81.81 468 ASP A CA 1
ATOM 3649 C C . ASP A 1 468 ? -22.942 -7.866 54.589 1.00 81.81 468 ASP A C 1
ATOM 3651 O O . ASP A 1 468 ? -23.667 -8.017 53.599 1.00 81.81 468 ASP A O 1
ATOM 3655 N N . PHE A 1 469 ? -21.702 -7.371 54.514 1.00 80.75 469 PHE A N 1
ATOM 3656 C CA . PHE A 1 469 ? -21.063 -6.815 53.313 1.00 80.75 469 PHE A CA 1
ATOM 3657 C C . PHE A 1 469 ? -21.960 -5.798 52.583 1.00 80.75 469 PHE A C 1
ATOM 3659 O O . PHE A 1 469 ? -22.036 -4.642 52.994 1.00 80.75 469 PHE A O 1
ATOM 3666 N N . ASP A 1 470 ? -22.657 -6.236 51.534 1.00 85.31 470 ASP A N 1
ATOM 3667 C CA . ASP A 1 470 ? -23.511 -5.407 50.677 1.00 85.31 470 ASP A CA 1
ATOM 3668 C C . ASP A 1 470 ? -25.014 -5.528 51.013 1.00 85.31 470 ASP A C 1
ATOM 3670 O O . ASP A 1 470 ? -25.848 -4.911 50.354 1.00 85.31 470 ASP A O 1
ATOM 3674 N N . THR A 1 471 ? -25.403 -6.327 52.016 1.00 85.38 471 THR A N 1
ATOM 3675 C CA . THR A 1 471 ? -26.818 -6.644 52.295 1.00 85.38 471 THR A CA 1
ATOM 3676 C C . THR A 1 471 ? -27.198 -6.534 53.771 1.00 85.38 471 THR A C 1
ATOM 3678 O O . THR A 1 471 ? -26.387 -6.766 54.661 1.00 85.38 471 THR A O 1
ATOM 3681 N N . CYS A 1 472 ? -28.455 -6.185 54.053 1.00 84.31 472 CYS A N 1
ATOM 3682 C CA . CYS A 1 472 ? -28.987 -6.153 55.417 1.00 84.31 472 CYS A CA 1
ATOM 3683 C C . CYS A 1 472 ? -29.655 -7.486 55.769 1.00 84.31 472 CYS A C 1
ATOM 3685 O O . CYS A 1 472 ? -30.615 -7.906 55.121 1.00 84.31 472 CYS A O 1
ATOM 3687 N N . ARG A 1 473 ? -29.198 -8.129 56.842 1.00 83.94 473 ARG A N 1
ATOM 3688 C CA . ARG A 1 473 ? -29.659 -9.444 57.298 1.00 83.94 473 ARG A CA 1
ATOM 3689 C C . ARG A 1 473 ? -30.477 -9.343 58.586 1.00 83.94 473 ARG A C 1
ATOM 3691 O O . ARG A 1 473 ? -30.010 -8.775 59.562 1.00 83.94 473 ARG A O 1
ATOM 3698 N N . ALA A 1 474 ? -31.674 -9.929 58.637 1.00 78.12 474 ALA A N 1
ATOM 3699 C CA . ALA A 1 474 ? -32.531 -9.891 59.831 1.00 78.12 474 ALA A CA 1
ATOM 3700 C C . ALA A 1 474 ? -31.983 -10.738 61.008 1.00 78.12 474 ALA A C 1
ATOM 3702 O O . ALA A 1 474 ? -31.623 -11.903 60.812 1.00 78.12 474 ALA A O 1
ATOM 3703 N N . CYS A 1 475 ? -32.002 -10.214 62.244 1.00 69.12 475 CYS A N 1
ATOM 3704 C CA . CYS A 1 475 ? -31.795 -11.011 63.463 1.00 69.12 475 CYS A CA 1
ATOM 3705 C C . CYS A 1 475 ? -33.075 -11.802 63.792 1.00 69.12 475 CYS A C 1
ATOM 3707 O O . CYS A 1 475 ? -34.131 -11.229 64.064 1.00 69.12 475 CYS A O 1
ATOM 3709 N N . GLY A 1 476 ? -32.988 -13.134 63.810 1.00 64.19 476 GLY A N 1
ATOM 3710 C CA . GLY A 1 476 ? -34.089 -13.996 64.251 1.00 64.19 476 GLY A CA 1
ATOM 3711 C C . GLY A 1 476 ? -34.313 -13.928 65.769 1.00 64.19 476 GLY A C 1
ATOM 3712 O O . GLY A 1 476 ? -33.362 -13.887 66.547 1.00 64.19 476 GLY A O 1
ATOM 3713 N N . LEU A 1 477 ? -35.572 -13.961 66.222 1.00 50.50 477 LEU A N 1
ATOM 3714 C CA . LEU A 1 477 ? -35.899 -14.119 67.650 1.00 50.50 477 LEU A CA 1
ATOM 3715 C C . LEU A 1 477 ? -35.262 -15.414 68.207 1.00 50.50 477 LEU A C 1
ATOM 3717 O O . LEU A 1 477 ? -35.375 -16.449 67.546 1.00 50.50 477 LEU A O 1
ATOM 3721 N N . PRO A 1 478 ? -34.643 -15.404 69.409 1.00 50.69 478 PRO A N 1
ATOM 3722 C CA . PRO A 1 478 ? -34.775 -14.425 70.494 1.00 50.69 478 PRO A CA 1
ATOM 3723 C C . PRO A 1 478 ? -33.587 -13.443 70.610 1.00 50.69 478 PRO A C 1
ATOM 3725 O O . PRO A 1 478 ? -33.287 -12.980 71.710 1.00 50.69 478 PRO A O 1
ATOM 3728 N N . HIS A 1 479 ? -32.890 -13.143 69.511 1.00 59.34 479 HIS A N 1
ATOM 3729 C CA . HIS A 1 479 ? -31.742 -12.234 69.517 1.00 59.34 479 HIS A CA 1
ATOM 3730 C C . HIS A 1 479 ? -32.182 -10.773 69.344 1.00 59.34 479 HIS A C 1
ATOM 3732 O O . HIS A 1 479 ? -33.074 -10.475 68.550 1.00 59.34 479 HIS A O 1
ATOM 3738 N N . LEU A 1 480 ? -31.557 -9.860 70.087 1.00 60.56 480 LEU A N 1
ATOM 3739 C CA . LEU A 1 480 ? -31.715 -8.413 69.912 1.00 60.56 480 LEU A CA 1
ATOM 3740 C C . LEU A 1 480 ? -30.437 -7.845 69.286 1.00 60.56 480 LEU A C 1
ATOM 3742 O O . LEU A 1 480 ? -29.341 -8.316 69.595 1.00 60.56 480 LEU A O 1
ATOM 3746 N N . VAL A 1 481 ? -30.588 -6.834 68.425 1.00 60.09 481 VAL A N 1
ATOM 3747 C CA . VAL A 1 481 ? -29.459 -6.064 67.883 1.00 60.09 481 VAL A CA 1
ATOM 3748 C C . VAL A 1 481 ? -28.890 -5.216 69.017 1.00 60.09 481 VAL A C 1
ATOM 3750 O O . VAL A 1 481 ? -29.578 -4.342 69.547 1.00 60.09 481 VAL A O 1
ATOM 3753 N N . PHE A 1 482 ? -27.646 -5.474 69.408 1.00 60.56 482 PHE A N 1
ATOM 3754 C CA . PHE A 1 482 ? -26.925 -4.659 70.381 1.00 60.56 482 PHE A CA 1
ATOM 3755 C C . PHE A 1 482 ? -25.495 -4.459 69.886 1.00 60.56 482 PHE A C 1
ATOM 3757 O O . PHE A 1 482 ? -24.765 -5.431 69.738 1.00 60.56 482 PHE A O 1
ATOM 3764 N N . ARG A 1 483 ? -25.106 -3.198 69.633 1.00 61.16 483 ARG A N 1
ATOM 3765 C CA . ARG A 1 483 ? -23.797 -2.829 69.051 1.00 61.16 483 ARG A CA 1
ATOM 3766 C C . ARG A 1 483 ? -23.450 -3.630 67.784 1.00 61.16 483 ARG A C 1
ATOM 3768 O O . ARG A 1 483 ? -22.365 -4.185 67.692 1.00 61.16 483 ARG A O 1
ATOM 3775 N N . ASP A 1 484 ? -24.401 -3.705 66.853 1.00 63.22 484 ASP A N 1
ATOM 3776 C CA . ASP A 1 484 ? -24.228 -4.339 65.534 1.00 63.22 484 ASP A CA 1
ATOM 3777 C C . ASP A 1 484 ? -23.949 -5.851 65.543 1.00 63.22 484 ASP A C 1
ATOM 3779 O O . ASP A 1 484 ? -23.545 -6.420 64.535 1.00 63.22 484 ASP A O 1
ATOM 3783 N N . GLU A 1 485 ? -24.265 -6.531 66.649 1.00 63.66 485 GLU A N 1
ATOM 3784 C CA . GLU A 1 485 ? -24.255 -7.991 66.751 1.00 63.66 485 GLU A CA 1
ATOM 3785 C C . GLU A 1 485 ? -25.618 -8.521 67.239 1.00 63.66 485 GLU A C 1
ATOM 3787 O O . GLU A 1 485 ? -26.321 -7.875 68.027 1.00 63.66 485 GLU A O 1
ATOM 3792 N N . CYS A 1 486 ? -26.017 -9.714 66.776 1.00 67.69 486 CYS A N 1
ATOM 3793 C CA . CYS A 1 486 ? -27.210 -10.402 67.282 1.00 67.69 486 CYS A CA 1
ATOM 3794 C C . CYS A 1 486 ? -26.863 -11.130 68.599 1.00 67.69 486 CYS A C 1
ATOM 3796 O O . CYS A 1 486 ? -26.284 -12.217 68.574 1.00 67.69 486 CYS A O 1
ATOM 3798 N N . ILE A 1 487 ? -27.253 -10.588 69.760 1.00 60.03 487 ILE A N 1
ATOM 3799 C CA . ILE A 1 487 ? -26.901 -11.168 71.073 1.00 60.03 487 ILE A CA 1
ATOM 3800 C C . ILE A 1 487 ? -28.089 -11.929 71.677 1.00 60.03 487 ILE A C 1
ATOM 3802 O O . ILE A 1 487 ? -29.221 -11.441 71.686 1.00 60.03 487 ILE A O 1
ATOM 3806 N N . SER A 1 488 ? -27.844 -13.140 72.193 1.00 46.50 488 SER A N 1
ATOM 3807 C CA . SER A 1 488 ? -28.838 -13.925 72.939 1.00 46.50 488 SER A CA 1
ATOM 3808 C C . SER A 1 488 ? -28.883 -13.508 74.410 1.00 46.50 488 SER A C 1
ATOM 3810 O O . SER A 1 488 ? -27.894 -13.654 75.129 1.00 46.50 488 SER A O 1
ATOM 3812 N N . TRP A 1 489 ? -30.038 -13.068 74.899 1.00 42.97 489 TRP A N 1
ATOM 3813 C CA . TRP A 1 489 ? -30.291 -12.968 76.339 1.00 42.97 489 TRP A CA 1
ATOM 3814 C C . TRP A 1 489 ? -30.757 -14.321 76.869 1.00 42.97 489 TRP A C 1
ATOM 3816 O O . TRP A 1 489 ? -31.731 -14.822 76.330 1.00 42.97 489 TRP A O 1
ATOM 3826 N N . HIS A 1 490 ? -30.106 -14.881 77.903 1.00 44.28 490 HIS A N 1
ATOM 3827 C CA . HIS A 1 490 ? -30.739 -15.509 79.084 1.00 44.28 490 HIS A CA 1
ATOM 3828 C C . HIS A 1 490 ? -29.693 -16.050 80.083 1.00 44.28 490 HIS A C 1
ATOM 3830 O O . HIS A 1 490 ? -28.833 -16.830 79.693 1.00 44.28 490 HIS A O 1
ATOM 3836 N N . LEU A 1 491 ? -29.838 -15.723 81.379 1.00 34.50 491 LEU A N 1
ATOM 3837 C CA . LEU A 1 491 ? -29.970 -16.691 82.492 1.00 34.50 491 LEU A CA 1
ATOM 3838 C C . LEU A 1 491 ? -30.429 -15.968 83.803 1.00 34.50 491 LEU A C 1
ATOM 3840 O O . LEU A 1 491 ? -30.291 -14.751 83.906 1.00 34.50 491 LEU A O 1
ATOM 3844 N N . PRO A 1 492 ? -31.062 -16.695 84.751 1.00 53.44 492 PRO A N 1
ATOM 3845 C CA . PRO A 1 492 ? -32.153 -16.298 85.654 1.00 53.44 492 PRO A CA 1
ATOM 3846 C C . PRO A 1 492 ? -31.692 -16.415 87.142 1.00 53.44 492 PRO A C 1
ATOM 3848 O O . PRO A 1 492 ? -30.521 -16.668 87.390 1.00 53.44 492 PRO A O 1
ATOM 3851 N N . LEU A 1 493 ? -32.479 -16.197 88.206 1.00 37.16 493 LEU A N 1
ATOM 3852 C CA . LEU A 1 493 ? -33.502 -17.094 88.783 1.00 37.16 493 LEU A CA 1
ATOM 3853 C C . LEU A 1 493 ? -33.963 -16.514 90.137 1.00 37.16 493 LEU A C 1
ATOM 3855 O O . LEU A 1 493 ? -33.121 -16.116 90.928 1.00 37.16 493 LEU A O 1
ATOM 3859 N N . ILE A 1 494 ? -35.267 -16.539 90.416 1.00 40.31 494 ILE A N 1
ATOM 3860 C CA . ILE A 1 494 ? -35.929 -17.329 91.481 1.00 40.31 494 ILE A CA 1
ATOM 3861 C C . ILE A 1 494 ? -37.354 -17.511 90.925 1.00 40.31 494 ILE A C 1
ATOM 3863 O O . ILE A 1 494 ? -38.133 -16.571 90.827 1.00 40.31 494 ILE A O 1
ATOM 3867 N N . ALA A 1 495 ? -37.553 -18.574 90.150 1.00 37.94 495 ALA A N 1
ATOM 3868 C CA . ALA A 1 495 ? -37.985 -19.894 90.614 1.00 37.94 495 ALA A CA 1
ATOM 3869 C C . ALA A 1 495 ? -39.517 -19.930 90.740 1.00 37.94 495 ALA A C 1
ATOM 3871 O O . ALA A 1 495 ? -40.124 -19.374 91.643 1.00 37.94 495 ALA A O 1
ATOM 3872 N N . LEU A 1 496 ? -40.165 -20.429 89.689 1.00 45.38 496 LEU A N 1
ATOM 3873 C CA . LEU A 1 496 ? -40.559 -21.845 89.597 1.00 45.38 496 LEU A CA 1
ATOM 3874 C C . LEU A 1 496 ? -41.913 -22.048 90.280 1.00 45.38 496 LEU A C 1
ATOM 3876 O O . LEU A 1 496 ? -42.024 -22.610 91.359 1.00 45.38 496 LEU A O 1
ATOM 3880 N N . GLY A 1 497 ? -42.960 -21.573 89.609 1.00 45.16 497 GLY A N 1
ATOM 3881 C CA . GLY A 1 497 ? -44.334 -21.905 89.983 1.00 45.16 497 GLY A CA 1
ATOM 3882 C C . GLY A 1 497 ? -45.288 -21.796 88.802 1.00 45.16 497 GLY A C 1
ATOM 3883 O O . GLY A 1 497 ? -46.059 -22.707 88.535 1.00 45.16 497 GLY A O 1
ATOM 3884 N N . VAL A 1 498 ? -45.178 -20.722 88.016 1.00 51.31 498 VAL A N 1
ATOM 3885 C CA . VAL A 1 498 ? -46.209 -20.400 87.009 1.00 51.31 498 VAL A CA 1
ATOM 3886 C C . VAL A 1 498 ? -45.807 -20.791 85.571 1.00 51.31 498 VAL A C 1
ATOM 3888 O O . VAL A 1 498 ? -46.657 -20.959 84.700 1.00 51.31 498 VAL A O 1
ATOM 3891 N N . ALA A 1 499 ? -44.516 -21.024 85.306 1.00 47.06 499 ALA A N 1
ATOM 3892 C CA . ALA A 1 499 ? -43.992 -21.246 83.951 1.00 47.06 499 ALA A CA 1
ATOM 3893 C C . ALA A 1 499 ? -44.299 -22.633 83.348 1.00 47.06 499 ALA A C 1
ATOM 3895 O O . ALA A 1 499 ? -44.289 -22.780 82.124 1.00 47.06 499 ALA A O 1
ATOM 3896 N N . MET A 1 500 ? -44.612 -23.644 84.167 1.00 46.31 500 MET A N 1
ATOM 3897 C CA . MET A 1 500 ? -44.812 -25.013 83.668 1.00 46.31 500 MET A CA 1
ATOM 3898 C C . MET A 1 500 ? -46.073 -25.151 82.796 1.00 46.31 500 MET A C 1
ATOM 3900 O O . MET A 1 500 ? -46.107 -25.988 81.897 1.00 46.31 500 MET A O 1
ATOM 3904 N N . LEU A 1 501 ? -47.072 -24.279 82.983 1.00 48.31 501 LEU A N 1
ATOM 3905 C CA . LEU A 1 501 ? -48.315 -24.311 82.206 1.00 48.31 501 LEU A CA 1
ATOM 3906 C C . LEU A 1 501 ? -48.192 -23.590 80.845 1.00 48.31 501 LEU A C 1
ATOM 3908 O O . LEU A 1 501 ? -48.776 -24.024 79.856 1.00 48.31 501 LEU A O 1
ATOM 3912 N N . LEU A 1 502 ? -47.396 -22.516 80.759 1.00 53.91 502 LEU A N 1
ATOM 3913 C CA . LEU A 1 502 ? -47.248 -21.707 79.535 1.00 53.91 502 LEU A CA 1
ATOM 3914 C C . LEU A 1 502 ? -46.216 -22.280 78.549 1.00 53.91 502 LEU A C 1
ATOM 3916 O O . LEU A 1 502 ? -46.363 -22.113 77.335 1.00 53.91 502 LEU A O 1
ATOM 3920 N N . VAL A 1 503 ? -45.200 -22.994 79.046 1.00 55.31 503 VAL A N 1
ATOM 3921 C CA . VAL A 1 503 ? -44.179 -23.654 78.212 1.00 55.31 503 VAL A CA 1
ATOM 3922 C C . VAL A 1 503 ? -44.767 -24.836 77.436 1.00 55.31 503 VAL A C 1
ATOM 3924 O O . VAL A 1 503 ? -44.448 -25.003 76.260 1.00 55.31 503 VAL A O 1
ATOM 3927 N N . LEU A 1 504 ? -45.707 -25.586 78.023 1.00 54.72 504 LEU A N 1
ATOM 3928 C CA . LEU A 1 504 ? -46.413 -26.671 77.330 1.00 54.72 504 LEU A CA 1
ATOM 3929 C C . LEU A 1 504 ? -47.279 -26.148 76.170 1.00 54.72 504 LEU A C 1
ATOM 3931 O O . LEU A 1 504 ? -47.287 -26.735 75.090 1.00 54.72 504 LEU A O 1
ATOM 3935 N N . VAL A 1 505 ? -47.929 -24.991 76.335 1.00 61.00 505 VAL A N 1
ATOM 3936 C CA . VAL A 1 505 ? -48.728 -24.358 75.268 1.00 61.00 505 VAL A CA 1
ATOM 3937 C C . VAL A 1 505 ? -47.838 -23.794 74.150 1.00 61.00 505 VAL A C 1
ATOM 3939 O O . VAL A 1 505 ? -48.153 -23.963 72.970 1.00 61.00 505 VAL A O 1
ATOM 3942 N N . ARG A 1 506 ? -46.691 -23.178 74.484 1.00 57.03 506 ARG A N 1
ATOM 3943 C CA . ARG A 1 506 ? -45.749 -22.627 73.489 1.00 57.03 506 ARG A CA 1
ATOM 3944 C C . ARG A 1 506 ? -44.968 -23.703 72.728 1.00 57.03 506 ARG A C 1
ATOM 3946 O O . ARG A 1 506 ? -44.799 -23.554 71.520 1.00 57.03 506 ARG A O 1
ATOM 3953 N N . LEU A 1 507 ? -44.573 -24.806 73.372 1.00 56.28 507 LEU A N 1
ATOM 3954 C CA . LEU A 1 507 ? -43.932 -25.947 72.700 1.00 56.28 507 LEU A CA 1
ATOM 3955 C C . LEU A 1 507 ? -44.898 -26.671 71.758 1.00 56.28 507 LEU A C 1
ATOM 3957 O O . LEU A 1 507 ? -44.517 -27.003 70.637 1.00 56.28 507 LEU A O 1
ATOM 3961 N N . VAL A 1 508 ? -46.168 -26.837 72.145 1.00 64.62 508 VAL A N 1
ATOM 3962 C CA . VAL A 1 508 ? -47.197 -27.400 71.254 1.00 64.62 508 VAL A CA 1
ATOM 3963 C C . VAL A 1 508 ? -47.482 -26.461 70.074 1.00 64.62 508 VAL A C 1
ATOM 3965 O O . VAL A 1 508 ? -47.643 -26.936 68.950 1.00 64.62 508 VAL A O 1
ATOM 3968 N N . ALA A 1 509 ? -47.487 -25.138 70.274 1.00 60.81 509 ALA A N 1
ATOM 3969 C CA . ALA A 1 509 ? -47.665 -24.164 69.193 1.00 60.81 509 ALA A CA 1
ATOM 3970 C C . ALA A 1 509 ? -46.459 -24.100 68.234 1.00 60.81 509 ALA A C 1
ATOM 3972 O O . ALA A 1 509 ? -46.656 -24.065 67.019 1.00 60.81 509 ALA A O 1
ATOM 3973 N N . MET A 1 510 ? -45.224 -24.142 68.747 1.00 62.84 510 MET A N 1
ATOM 3974 C CA . MET A 1 510 ? -44.003 -24.218 67.930 1.00 62.84 510 MET A CA 1
ATOM 3975 C C . MET A 1 510 ? -43.920 -25.531 67.152 1.00 62.84 510 MET A C 1
ATOM 3977 O O . MET A 1 510 ? -43.678 -25.507 65.948 1.00 62.84 510 MET A O 1
ATOM 3981 N N . TYR A 1 511 ? -44.199 -26.666 67.798 1.00 67.00 511 TYR A N 1
ATOM 3982 C CA . TYR A 1 511 ? -44.214 -27.971 67.137 1.00 67.00 511 TYR A CA 1
ATOM 3983 C C . TYR A 1 511 ? -45.295 -28.041 66.046 1.00 67.00 511 TYR A C 1
ATOM 3985 O O . TYR A 1 511 ? -45.049 -28.550 64.952 1.00 67.00 511 TYR A O 1
ATOM 3993 N N . ARG A 1 512 ? -46.478 -27.453 66.284 1.00 65.62 512 ARG A N 1
ATOM 3994 C CA . ARG A 1 512 ? -47.537 -27.328 65.266 1.00 65.62 512 ARG A CA 1
ATOM 3995 C C . ARG A 1 512 ? -47.138 -26.401 64.111 1.00 65.62 512 ARG A C 1
ATOM 3997 O O . ARG A 1 512 ? -47.430 -26.746 62.971 1.00 65.62 512 ARG A O 1
ATOM 4004 N N . ARG A 1 513 ? -46.451 -25.278 64.363 1.00 66.94 513 ARG A N 1
ATOM 4005 C CA . ARG A 1 513 ? -45.955 -24.363 63.310 1.00 66.94 513 ARG A CA 1
ATOM 4006 C C . ARG A 1 513 ? -44.849 -24.995 62.462 1.00 66.94 513 ARG A C 1
ATOM 4008 O O . ARG A 1 513 ? -44.936 -24.930 61.242 1.00 66.94 513 ARG A O 1
ATOM 4015 N N . ALA A 1 514 ? -43.888 -25.684 63.076 1.00 66.06 514 ALA A N 1
ATOM 4016 C CA . ALA A 1 514 ? -42.817 -26.381 62.360 1.00 66.06 514 ALA A CA 1
ATOM 4017 C C . ALA A 1 514 ? -43.349 -27.546 61.502 1.00 66.06 514 ALA A C 1
ATOM 4019 O O . ALA A 1 514 ? -42.957 -27.711 60.349 1.00 66.06 514 ALA A O 1
ATOM 4020 N N . ARG A 1 515 ? -44.313 -28.323 62.021 1.00 72.69 515 ARG A N 1
ATOM 4021 C CA . ARG A 1 515 ? -44.958 -29.411 61.263 1.00 72.69 515 ARG A CA 1
ATOM 4022 C C . ARG A 1 515 ? -45.829 -28.891 60.115 1.00 72.69 515 ARG A C 1
ATOM 4024 O O . ARG A 1 515 ? -45.944 -29.559 59.091 1.00 72.69 515 ARG A O 1
ATOM 4031 N N . ARG A 1 516 ? -46.434 -27.711 60.283 1.00 73.12 516 ARG A N 1
ATOM 4032 C CA . ARG A 1 516 ? -47.224 -27.017 59.257 1.00 73.12 516 ARG A CA 1
ATOM 4033 C C . ARG A 1 516 ? -46.337 -26.451 58.148 1.00 73.12 516 ARG A C 1
ATOM 4035 O O . ARG A 1 516 ? -46.639 -26.701 56.990 1.00 73.12 516 ARG A O 1
ATOM 4042 N N . ALA A 1 517 ? -45.219 -25.807 58.490 1.00 68.75 517 ALA A N 1
ATOM 4043 C CA . ALA A 1 517 ? -44.232 -25.328 57.519 1.00 68.75 517 ALA A CA 1
ATOM 4044 C C . ALA A 1 517 ? -43.670 -26.477 56.665 1.00 68.75 517 ALA A C 1
ATOM 4046 O O . ALA A 1 517 ? -43.695 -26.394 55.444 1.00 68.75 517 ALA A O 1
ATOM 4047 N N . LYS A 1 518 ? -43.307 -27.607 57.289 1.00 76.56 518 LYS A N 1
ATOM 4048 C CA . LYS A 1 518 ? -42.810 -28.792 56.569 1.00 76.56 518 LYS A CA 1
ATOM 4049 C C . LYS A 1 518 ? -43.854 -29.431 55.638 1.00 76.56 518 LYS A C 1
ATOM 4051 O O . LYS A 1 518 ? -43.499 -29.985 54.606 1.00 76.56 518 LYS A O 1
ATOM 4056 N N . ARG A 1 519 ? -45.147 -29.369 55.990 1.00 78.62 519 ARG A N 1
ATOM 4057 C CA . ARG A 1 519 ? -46.237 -29.817 55.100 1.00 78.62 519 ARG A CA 1
ATOM 4058 C C . ARG A 1 519 ? -46.447 -28.864 53.928 1.00 78.62 519 ARG A C 1
ATOM 4060 O O . ARG A 1 519 ? -46.633 -29.344 52.821 1.00 78.62 519 ARG A O 1
ATOM 4067 N N . ILE A 1 520 ? -46.403 -27.553 54.170 1.00 79.38 520 ILE A N 1
ATOM 4068 C CA . ILE A 1 520 ? -46.500 -26.536 53.112 1.00 79.38 520 ILE A CA 1
ATOM 4069 C C . ILE A 1 520 ? -45.334 -26.690 52.129 1.00 79.38 520 ILE A C 1
ATOM 4071 O O . ILE A 1 520 ? -45.561 -26.723 50.929 1.00 79.38 520 ILE A O 1
ATOM 4075 N N . GLU A 1 521 ? -44.111 -26.876 52.622 1.00 78.38 521 GLU A N 1
ATOM 4076 C CA . GLU A 1 521 ? -42.921 -27.079 51.787 1.00 78.38 521 GLU A CA 1
ATOM 4077 C C . GLU A 1 521 ? -42.986 -28.381 50.970 1.00 78.38 521 GLU A C 1
ATOM 4079 O O . GLU A 1 521 ? -42.649 -28.381 49.791 1.00 78.38 521 GLU A O 1
ATOM 4084 N N . GLY A 1 522 ? -43.515 -29.466 51.549 1.00 81.56 522 GLY A N 1
ATOM 4085 C CA . GLY A 1 522 ? -43.775 -30.704 50.807 1.00 81.56 522 GLY A CA 1
ATOM 4086 C C . GLY A 1 522 ? -44.797 -30.526 49.679 1.00 81.56 522 GLY A C 1
ATOM 4087 O O . GLY A 1 522 ? -44.565 -30.990 48.568 1.00 81.56 522 GLY A O 1
ATOM 4088 N N . VAL A 1 523 ? -45.898 -29.807 49.934 1.00 82.31 523 VAL A N 1
ATOM 4089 C CA . VAL A 1 523 ? -46.905 -29.490 48.902 1.00 82.31 523 VAL A CA 1
ATOM 4090 C C . VAL A 1 523 ? -46.327 -28.560 47.828 1.00 82.31 523 VAL A C 1
ATOM 4092 O O . VAL A 1 523 ? -46.611 -28.755 46.654 1.00 82.31 523 VAL A O 1
ATOM 4095 N N . LEU A 1 524 ? -45.481 -27.593 48.199 1.00 80.38 524 LEU A N 1
ATOM 4096 C CA . LEU A 1 524 ? -44.793 -26.702 47.256 1.00 80.38 524 LEU A CA 1
ATOM 4097 C C . LEU A 1 524 ? -43.763 -27.436 46.379 1.00 80.38 524 LEU A C 1
ATOM 4099 O O . LEU A 1 524 ? -43.575 -27.054 45.230 1.00 80.38 524 LEU A O 1
ATOM 4103 N N . SER A 1 525 ? -43.113 -28.484 46.894 1.00 77.88 525 SER A N 1
ATOM 4104 C CA . SER A 1 525 ? -42.206 -29.332 46.107 1.00 77.88 525 SER A CA 1
ATOM 4105 C C . SER A 1 525 ? -42.963 -30.161 45.070 1.00 77.88 525 SER A C 1
ATOM 4107 O O . SER A 1 525 ? -42.537 -30.216 43.925 1.00 77.88 525 SER A O 1
ATOM 4109 N N . HIS A 1 526 ? -44.099 -30.760 45.442 1.00 79.31 526 HIS A N 1
ATOM 4110 C CA . HIS A 1 526 ? -44.967 -31.447 44.478 1.00 79.31 526 HIS A CA 1
ATOM 4111 C C . HIS A 1 526 ? -45.560 -30.474 43.453 1.00 79.31 526 HIS A C 1
ATOM 4113 O O . HIS A 1 526 ? -45.545 -30.756 42.262 1.00 79.31 526 HIS A O 1
ATOM 4119 N N . LEU A 1 527 ? -45.971 -29.281 43.898 1.00 80.94 527 LEU A N 1
ATOM 4120 C CA . LEU A 1 527 ? -46.432 -28.221 43.005 1.00 80.94 527 LEU A CA 1
ATOM 4121 C C . LEU A 1 527 ? -45.354 -27.809 41.994 1.00 80.94 527 LEU A C 1
ATOM 4123 O O . LEU A 1 527 ? -45.695 -27.526 40.855 1.00 80.94 527 LEU A O 1
ATOM 4127 N N . TYR A 1 528 ? -44.072 -27.773 42.369 1.00 76.69 528 TYR A N 1
ATOM 4128 C CA . TYR A 1 528 ? -42.987 -27.474 41.428 1.00 76.69 528 TYR A CA 1
ATOM 4129 C C . TYR A 1 528 ? -42.901 -28.503 40.293 1.00 76.69 528 TYR A C 1
ATOM 4131 O O . TYR A 1 528 ? -42.763 -28.116 39.133 1.00 76.69 528 TYR A O 1
ATOM 4139 N N . ASP A 1 529 ? -43.013 -29.791 40.615 1.00 72.44 529 ASP A N 1
ATOM 4140 C CA . ASP A 1 529 ? -42.969 -30.869 39.623 1.00 72.44 529 ASP A CA 1
ATOM 4141 C C . ASP A 1 529 ? -44.225 -30.860 38.733 1.00 72.44 529 ASP A C 1
ATOM 4143 O O . ASP A 1 529 ? -44.117 -30.920 37.505 1.00 72.44 529 ASP A O 1
ATOM 4147 N N . ASP A 1 530 ? -45.402 -30.665 39.334 1.00 74.31 530 ASP A N 1
ATOM 4148 C CA . ASP A 1 530 ? -46.695 -30.629 38.639 1.00 74.31 530 ASP A CA 1
ATOM 4149 C C . ASP A 1 530 ? -46.885 -29.353 37.800 1.00 74.31 530 ASP A C 1
ATOM 4151 O O . ASP A 1 530 ? -47.553 -29.374 36.766 1.00 74.31 530 ASP A O 1
ATOM 4155 N N . LEU A 1 531 ? -46.272 -28.228 38.193 1.00 71.50 531 LEU A N 1
ATOM 4156 C CA . LEU A 1 531 ? -46.302 -26.968 37.435 1.00 71.50 531 LEU A CA 1
ATOM 4157 C C . LEU A 1 531 ? -45.726 -27.122 36.031 1.00 71.50 531 LEU A C 1
ATOM 4159 O O . LEU A 1 531 ? -46.110 -26.374 35.131 1.00 71.50 531 LEU A O 1
ATOM 4163 N N . TRP A 1 532 ? -44.848 -28.101 35.829 1.00 64.50 532 TRP A N 1
ATOM 4164 C CA . TRP A 1 532 ? -44.364 -28.401 34.501 1.00 64.50 532 TRP A CA 1
ATOM 4165 C C . TRP A 1 532 ? -45.451 -29.026 33.601 1.00 64.50 532 TRP A C 1
ATOM 4167 O O . TRP A 1 532 ? -45.326 -28.947 32.385 1.00 64.50 532 TRP A O 1
ATOM 4177 N N . GLU A 1 533 ? -46.496 -29.693 34.116 1.00 64.12 533 GLU A N 1
ATOM 4178 C CA . GLU A 1 533 ? -47.535 -30.377 33.302 1.00 64.12 533 GLU A CA 1
ATOM 4179 C C . GLU A 1 533 ? -48.549 -29.433 32.642 1.00 64.12 533 GLU A C 1
ATOM 4181 O O . GLU A 1 533 ? -49.368 -29.892 31.854 1.00 64.12 533 GLU A O 1
ATOM 4186 N N . GLU A 1 534 ? -48.439 -28.118 32.872 1.00 58.41 534 GLU A N 1
ATOM 4187 C CA . GLU A 1 534 ? -49.206 -27.059 32.185 1.00 58.41 534 GLU A CA 1
ATOM 4188 C C . GLU A 1 534 ? -50.740 -27.252 32.190 1.00 58.41 534 GLU A C 1
ATOM 4190 O O . GLU A 1 534 ? -51.452 -26.663 31.377 1.00 58.41 534 GLU A O 1
ATOM 4195 N N . MET A 1 535 ? -51.296 -28.025 33.131 1.00 61.25 535 MET A N 1
ATOM 4196 C CA . MET A 1 535 ? -52.749 -28.193 33.237 1.00 61.25 535 MET A CA 1
ATOM 4197 C C . MET A 1 535 ? -53.377 -27.074 34.092 1.00 61.25 535 MET A C 1
ATOM 4199 O O . MET A 1 535 ? -52.950 -26.857 35.233 1.00 61.25 535 MET A O 1
ATOM 4203 N N . PRO A 1 536 ? -54.434 -26.388 33.612 1.00 57.75 536 PRO A N 1
ATOM 4204 C CA . PRO A 1 536 ? -55.102 -25.318 34.360 1.00 57.75 536 PRO A CA 1
ATOM 4205 C C . PRO A 1 536 ? -55.671 -25.759 35.719 1.00 57.75 536 PRO A C 1
ATOM 4207 O O . PRO A 1 536 ? -55.755 -24.952 36.646 1.00 57.75 536 PRO A O 1
ATOM 4210 N N . GLU A 1 537 ? -56.044 -27.036 35.870 1.00 62.47 537 GLU A N 1
ATOM 4211 C CA . GLU A 1 537 ? -56.656 -27.556 37.099 1.00 62.47 537 GLU A CA 1
ATOM 4212 C C . GLU A 1 537 ? -55.660 -27.790 38.253 1.00 62.47 537 GLU A C 1
ATOM 4214 O O . GLU A 1 537 ? -56.069 -27.782 39.418 1.00 62.47 537 GLU A O 1
ATOM 4219 N N . ILE A 1 538 ? -54.357 -27.931 37.968 1.00 67.94 538 ILE A N 1
ATOM 4220 C CA . ILE A 1 538 ? -53.309 -28.246 38.963 1.00 67.94 538 ILE A CA 1
ATOM 4221 C C . ILE A 1 538 ? -53.173 -27.126 39.996 1.00 67.94 538 ILE A C 1
ATOM 4223 O O . ILE A 1 538 ? -53.123 -27.382 41.204 1.00 67.94 538 ILE A O 1
ATOM 4227 N N . MET A 1 539 ? -53.181 -25.874 39.532 1.00 66.19 539 MET A N 1
ATOM 4228 C CA . MET A 1 539 ? -53.096 -24.696 40.398 1.00 66.19 539 MET A CA 1
ATOM 4229 C C . MET A 1 539 ? -54.294 -24.600 41.338 1.00 66.19 539 MET A C 1
ATOM 4231 O O . MET A 1 539 ? -54.132 -24.274 42.512 1.00 66.19 539 MET A O 1
ATOM 4235 N N . HIS A 1 540 ? -55.491 -24.930 40.849 1.00 68.94 540 HIS A N 1
ATOM 4236 C CA . HIS A 1 540 ? -56.717 -24.824 41.633 1.00 68.94 540 HIS A CA 1
ATOM 4237 C C . HIS A 1 540 ? -56.785 -25.884 42.746 1.00 68.94 540 HIS A C 1
ATOM 4239 O O . HIS A 1 540 ? -57.262 -25.594 43.846 1.00 68.94 540 HIS A O 1
ATOM 4245 N N . GLN A 1 541 ? -56.269 -27.090 42.483 1.00 72.38 541 GLN A N 1
ATOM 4246 C CA . GLN A 1 541 ? -56.178 -28.179 43.460 1.00 72.38 541 GLN A CA 1
ATOM 4247 C C . GLN A 1 541 ? -55.132 -27.891 44.545 1.00 72.38 541 GLN A C 1
ATOM 4249 O O . GLN A 1 541 ? -55.421 -28.031 45.735 1.00 72.38 541 GLN A O 1
ATOM 4254 N N . HIS A 1 542 ? -53.946 -27.419 44.160 1.00 75.31 542 HIS A N 1
ATOM 4255 C CA . HIS A 1 542 ? -52.877 -27.106 45.107 1.00 75.31 542 HIS A CA 1
ATOM 4256 C C . HIS A 1 542 ? -53.168 -25.842 45.923 1.00 75.31 542 HIS A C 1
ATOM 4258 O O . HIS A 1 542 ? -52.897 -25.836 47.124 1.00 75.31 542 HIS A O 1
ATOM 4264 N N . HIS A 1 543 ? -53.804 -24.816 45.339 1.00 74.62 543 HIS A N 1
ATOM 4265 C CA . HIS A 1 543 ? -54.275 -23.646 46.091 1.00 74.62 543 HIS A CA 1
ATOM 4266 C C . HIS A 1 543 ? -55.272 -24.030 47.181 1.00 74.62 543 HIS A C 1
ATOM 4268 O O . HIS A 1 543 ? -55.115 -23.588 48.314 1.00 74.62 543 HIS A O 1
ATOM 4274 N N . ALA A 1 544 ? -56.246 -24.899 46.889 1.00 75.31 544 ALA A N 1
ATOM 4275 C CA . ALA A 1 544 ? -57.221 -25.339 47.888 1.00 75.31 544 ALA A CA 1
ATOM 4276 C C . ALA A 1 544 ? -56.554 -26.066 49.075 1.00 75.31 544 ALA A C 1
ATOM 4278 O O . ALA A 1 544 ? -56.933 -25.865 50.231 1.00 75.31 544 ALA A O 1
ATOM 4279 N N . VAL A 1 545 ? -55.524 -26.877 48.812 1.00 79.62 545 VAL A N 1
ATOM 4280 C CA . VAL A 1 545 ? -54.752 -27.579 49.853 1.00 79.62 545 VAL A CA 1
ATOM 4281 C C . VAL A 1 545 ? -53.855 -26.612 50.638 1.00 79.62 545 VAL A C 1
ATOM 4283 O O . VAL A 1 545 ? -53.773 -26.704 51.866 1.00 79.62 545 VAL A O 1
ATOM 4286 N N . LEU A 1 546 ? -53.210 -25.654 49.966 1.00 79.25 546 LEU A N 1
ATOM 4287 C CA . LEU A 1 546 ? -52.358 -24.635 50.589 1.00 79.25 546 LEU A CA 1
ATOM 4288 C C . LEU A 1 546 ? -53.172 -23.639 51.436 1.00 79.25 546 LEU A C 1
ATOM 4290 O O . LEU A 1 546 ? -52.734 -23.280 52.532 1.00 79.25 546 LEU A O 1
ATOM 4294 N N . GLU A 1 547 ? -54.385 -23.275 51.007 1.00 77.94 547 GLU A N 1
ATOM 4295 C CA . GLU A 1 547 ? -55.342 -22.464 51.774 1.00 77.94 547 GLU A CA 1
ATOM 4296 C C . GLU A 1 547 ? -55.867 -23.209 53.012 1.00 77.94 547 GLU A C 1
ATOM 4298 O O . GLU A 1 547 ? -55.924 -22.631 54.098 1.00 77.94 547 GLU A O 1
ATOM 4303 N N . GLN A 1 548 ? -56.163 -24.514 52.918 1.00 79.06 548 GLN A N 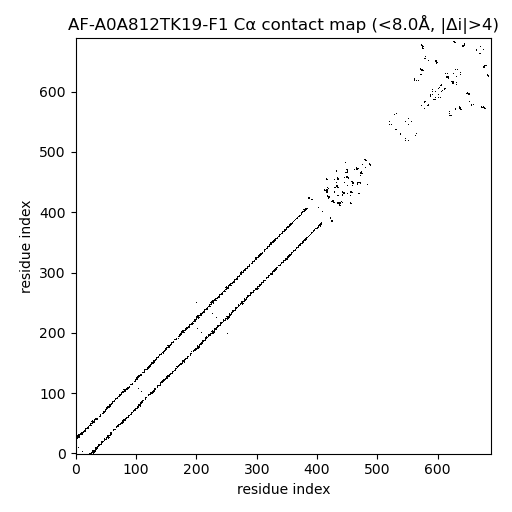1
ATOM 4304 C CA . GLN A 1 548 ? -56.516 -25.336 54.090 1.00 79.06 548 GLN A CA 1
ATOM 4305 C C . GLN A 1 548 ? -55.357 -25.470 55.087 1.00 79.06 548 GLN A C 1
ATOM 4307 O O . GLN A 1 548 ? -55.561 -25.532 56.303 1.00 79.06 548 GLN A O 1
ATOM 4312 N N . LEU A 1 549 ? -54.119 -25.471 54.589 1.00 78.69 549 LEU A N 1
ATOM 4313 C CA . LEU A 1 549 ? -52.910 -25.372 55.402 1.00 78.69 549 LEU A CA 1
ATOM 4314 C C . LEU A 1 549 ? -52.605 -23.925 55.819 1.00 78.69 549 LEU A C 1
ATOM 4316 O O . LEU A 1 549 ? -51.618 -23.709 56.520 1.00 78.69 549 LEU A O 1
ATOM 4320 N N . GLY A 1 550 ? -53.451 -22.950 55.469 1.00 76.62 550 GLY A N 1
ATOM 4321 C CA . GLY A 1 550 ? -53.364 -21.503 55.697 1.00 76.62 550 GLY A CA 1
ATOM 4322 C C . GLY A 1 550 ? -51.998 -20.898 55.397 1.00 76.62 550 GLY A C 1
ATOM 4323 O O . GLY A 1 550 ? -51.447 -20.184 56.238 1.00 76.62 550 GLY A O 1
ATOM 4324 N N . ALA A 1 551 ? -51.456 -21.257 54.234 1.00 76.06 551 ALA A N 1
ATOM 4325 C CA . ALA A 1 551 ? -50.424 -20.488 53.563 1.00 76.06 551 ALA A CA 1
ATOM 4326 C C . ALA A 1 551 ? -51.022 -19.160 53.071 1.00 76.06 551 ALA A C 1
ATOM 4328 O O . ALA A 1 551 ? -52.186 -19.099 52.677 1.00 76.06 551 ALA A O 1
ATOM 4329 N N . ASP A 1 552 ? -50.231 -18.095 53.144 1.00 79.31 552 ASP A N 1
ATOM 4330 C CA . ASP A 1 552 ? -50.625 -16.774 52.670 1.00 79.31 552 ASP A CA 1
ATOM 4331 C C . ASP A 1 552 ? -50.618 -16.729 51.133 1.00 79.31 552 ASP A C 1
ATOM 4333 O O . ASP A 1 552 ? -49.658 -17.173 50.499 1.00 79.31 552 ASP A O 1
ATOM 4337 N N . LYS A 1 553 ? -51.700 -16.219 50.536 1.00 77.06 553 LYS A N 1
ATOM 4338 C CA . LYS A 1 553 ? -51.937 -16.308 49.089 1.00 77.06 553 LYS A CA 1
ATOM 4339 C C . LYS A 1 553 ? -50.886 -15.548 48.278 1.00 77.06 553 LYS A C 1
ATOM 4341 O O . LYS A 1 553 ? -50.368 -16.107 47.321 1.00 77.06 553 LYS A O 1
ATOM 4346 N N . SER A 1 554 ? -50.515 -14.330 48.682 1.00 76.62 554 SER A N 1
ATOM 4347 C CA . SER A 1 554 ? -49.500 -13.551 47.956 1.00 76.62 554 SER A CA 1
ATOM 4348 C C . SER A 1 554 ? -48.115 -14.189 48.052 1.00 76.62 554 SER A C 1
ATOM 4350 O O . SER A 1 554 ? -47.370 -14.184 47.075 1.00 76.62 554 SER A O 1
ATOM 4352 N N . THR A 1 555 ? -47.791 -14.808 49.191 1.00 77.12 555 THR A N 1
ATOM 4353 C CA . THR A 1 555 ? -46.547 -15.573 49.357 1.00 77.12 555 THR A CA 1
ATOM 4354 C C . THR A 1 555 ? -46.509 -16.812 48.453 1.00 77.12 555 THR A C 1
ATOM 4356 O O . THR A 1 555 ? -45.466 -17.118 47.875 1.00 77.12 555 THR A O 1
ATOM 4359 N N . VAL A 1 556 ? -47.630 -17.530 48.307 1.00 78.81 556 VAL A N 1
ATOM 4360 C CA . VAL A 1 556 ? -47.740 -18.683 47.393 1.00 78.81 556 VAL A CA 1
ATOM 4361 C C . VAL A 1 556 ? -47.633 -18.233 45.937 1.00 78.81 556 VAL A C 1
ATOM 4363 O O . VAL A 1 556 ? -46.838 -18.807 45.196 1.00 78.81 556 VAL A O 1
ATOM 4366 N N . ASP A 1 557 ? -48.350 -17.179 45.548 1.00 78.38 557 ASP A N 1
ATOM 4367 C CA . ASP A 1 557 ? -48.325 -16.633 44.186 1.00 78.38 557 ASP A CA 1
ATOM 4368 C C . ASP A 1 557 ? -46.906 -16.182 43.789 1.00 78.38 557 ASP A C 1
ATOM 4370 O O . ASP A 1 557 ? -46.428 -16.501 42.699 1.00 78.38 557 ASP A O 1
ATOM 4374 N N . GLN A 1 558 ? -46.181 -15.521 44.699 1.00 78.12 558 GLN A N 1
ATOM 4375 C CA . GLN A 1 558 ? -44.787 -15.126 44.482 1.00 78.12 558 GLN A CA 1
ATOM 4376 C C . GLN A 1 558 ? -43.860 -16.340 44.324 1.00 78.12 558 GLN A C 1
ATOM 4378 O O . GLN A 1 558 ? -43.024 -16.369 43.422 1.00 78.12 558 GLN A O 1
ATOM 4383 N N . ARG A 1 559 ? -44.034 -17.376 45.153 1.00 80.50 559 ARG A N 1
ATOM 4384 C CA . ARG A 1 559 ? -43.246 -18.613 45.059 1.00 80.50 559 ARG A CA 1
ATOM 4385 C C . ARG A 1 559 ? -43.501 -19.347 43.741 1.00 80.50 559 ARG A C 1
ATOM 4387 O O . ARG A 1 559 ? -42.567 -19.874 43.148 1.00 80.50 559 ARG A O 1
ATOM 4394 N N . VAL A 1 560 ? -44.745 -19.359 43.268 1.00 78.50 560 VAL A N 1
ATOM 4395 C CA . VAL A 1 560 ? -45.124 -19.950 41.976 1.00 78.50 560 VAL A CA 1
ATOM 4396 C C . VAL A 1 560 ? -44.501 -19.175 40.813 1.00 78.50 560 VAL A C 1
ATOM 4398 O O . VAL A 1 560 ? -44.013 -19.799 39.873 1.00 78.50 560 VAL A O 1
ATOM 4401 N N . LEU A 1 561 ? -44.446 -17.840 40.879 1.00 73.06 561 LEU A N 1
ATOM 4402 C CA . LEU A 1 561 ? -43.741 -17.019 39.886 1.00 73.06 561 LEU A CA 1
ATOM 4403 C C . LEU A 1 561 ? -42.233 -17.317 39.861 1.00 73.06 561 LEU A C 1
ATOM 4405 O O . LEU A 1 561 ? -41.671 -17.505 38.786 1.00 73.06 561 LEU A O 1
ATOM 4409 N N . GLU A 1 562 ? -41.584 -17.439 41.022 1.00 76.81 562 GLU A N 1
ATOM 4410 C CA . GLU A 1 562 ? -40.164 -17.820 41.120 1.00 76.81 562 GLU A CA 1
ATOM 4411 C C . GLU A 1 562 ? -39.899 -19.214 40.531 1.00 76.81 562 GLU A C 1
ATOM 4413 O O . GLU A 1 562 ? -38.941 -19.412 39.779 1.00 76.81 562 GLU A O 1
ATOM 4418 N N . MET A 1 563 ? -40.766 -20.181 40.844 1.00 79.06 563 MET A N 1
ATOM 4419 C CA . MET A 1 563 ? -40.700 -21.539 40.303 1.00 79.06 563 MET A CA 1
ATOM 4420 C C . MET A 1 563 ? -40.807 -21.532 38.777 1.00 79.06 563 MET A C 1
ATOM 4422 O O . MET A 1 563 ? -39.949 -22.101 38.106 1.00 79.06 563 MET A O 1
ATOM 4426 N N . ARG A 1 564 ? -41.799 -20.833 38.220 1.00 74.69 564 ARG A N 1
ATOM 4427 C CA . ARG A 1 564 ? -42.014 -20.737 36.769 1.00 74.69 564 ARG A CA 1
ATOM 4428 C C . ARG A 1 564 ? -40.902 -19.973 36.046 1.00 74.69 564 ARG A C 1
ATOM 4430 O O . ARG A 1 564 ? -40.481 -20.392 34.970 1.00 74.69 564 ARG A O 1
ATOM 4437 N N . ALA A 1 565 ? -40.362 -18.910 36.644 1.00 71.06 565 ALA A N 1
ATOM 4438 C CA . ALA A 1 565 ? -39.209 -18.190 36.104 1.00 71.06 565 ALA A CA 1
ATOM 4439 C C . ALA A 1 565 ? -37.962 -19.085 36.030 1.00 71.06 565 ALA A C 1
ATOM 4441 O O . ALA A 1 565 ? -37.235 -19.063 35.035 1.00 71.06 565 ALA A O 1
ATOM 4442 N N . ARG A 1 566 ? -37.738 -19.926 37.049 1.00 75.06 566 ARG A N 1
ATOM 4443 C CA . ARG A 1 566 ? -36.661 -20.923 37.036 1.00 75.06 566 ARG A CA 1
ATOM 4444 C C . ARG A 1 566 ? -36.875 -21.977 35.950 1.00 75.06 566 ARG A C 1
ATOM 4446 O O . ARG A 1 566 ? -35.919 -22.317 35.266 1.00 75.06 566 ARG A O 1
ATOM 4453 N N . GLN A 1 567 ? -38.102 -22.464 35.769 1.00 73.62 567 GLN A N 1
ATOM 4454 C CA . GLN A 1 567 ? -38.434 -23.437 34.721 1.00 73.62 567 GLN A CA 1
ATOM 4455 C C . GLN A 1 567 ? -38.227 -22.864 33.310 1.00 73.62 567 GLN A C 1
ATOM 4457 O O . GLN A 1 567 ? -37.631 -23.538 32.476 1.00 73.62 567 GLN A O 1
ATOM 4462 N N . SER A 1 568 ? -38.631 -21.612 33.059 1.00 71.00 568 SER A N 1
ATOM 4463 C CA . SER A 1 568 ? -38.420 -20.930 31.767 1.00 71.00 568 SER A CA 1
ATOM 4464 C C . SER A 1 568 ? -36.931 -20.757 31.440 1.00 71.00 568 SER A C 1
ATOM 4466 O O . SER A 1 568 ? -36.500 -21.053 30.329 1.00 71.00 568 SER A O 1
ATOM 4468 N N . ASN A 1 569 ? -36.099 -20.417 32.433 1.00 69.50 569 ASN A N 1
ATOM 4469 C CA . ASN A 1 569 ? -34.640 -20.394 32.255 1.00 69.50 569 ASN A CA 1
ATOM 4470 C C . ASN A 1 569 ? -34.045 -21.775 31.921 1.00 69.50 569 ASN A C 1
ATOM 4472 O O . ASN A 1 569 ? -32.942 -21.850 31.389 1.00 69.50 569 ASN A O 1
ATOM 4476 N N . LEU A 1 570 ? -34.744 -22.868 32.229 1.00 73.75 570 LEU A N 1
ATOM 4477 C CA . LEU A 1 570 ? -34.294 -24.244 32.013 1.00 73.75 570 LEU A CA 1
ATOM 4478 C C . LEU A 1 570 ? -35.033 -24.928 30.848 1.00 73.75 570 LEU A C 1
ATOM 4480 O O . LEU A 1 570 ? -35.005 -26.151 30.745 1.00 73.75 570 LEU A O 1
ATOM 4484 N N . ALA A 1 571 ? -35.674 -24.167 29.957 1.00 76.56 571 ALA A N 1
ATOM 4485 C CA . ALA A 1 571 ? -36.361 -24.690 28.779 1.00 76.56 571 ALA A CA 1
ATOM 4486 C C . ALA A 1 571 ? -35.440 -24.662 27.542 1.00 76.56 571 ALA A C 1
ATOM 4488 O O . ALA A 1 571 ? -35.508 -23.752 26.726 1.00 76.56 571 ALA A O 1
ATOM 4489 N N . GLY A 1 572 ? -34.544 -25.638 27.393 1.00 84.75 572 GLY A N 1
ATOM 4490 C CA . GLY A 1 572 ? -33.784 -25.866 26.158 1.00 84.75 572 GLY A CA 1
ATOM 4491 C C . GLY A 1 572 ? -34.606 -26.621 25.105 1.00 84.75 572 GLY A C 1
ATOM 4492 O O . GLY A 1 572 ? -35.502 -27.384 25.456 1.00 84.75 572 GLY A O 1
ATOM 4493 N N . VAL A 1 573 ? -34.298 -26.437 23.817 1.00 88.31 573 VAL A N 1
ATOM 4494 C CA . VAL A 1 573 ? -34.983 -27.092 22.681 1.00 88.31 573 VAL A CA 1
ATOM 4495 C C . VAL A 1 573 ? -34.238 -28.350 22.254 1.00 88.31 573 VAL A C 1
ATOM 4497 O O . VAL A 1 573 ? -33.030 -28.292 22.025 1.00 88.31 573 VAL A O 1
ATOM 4500 N N . SER A 1 574 ? -34.938 -29.475 22.103 1.00 90.06 574 SER A N 1
ATOM 4501 C CA . SER A 1 574 ? -34.302 -30.730 21.699 1.00 90.06 574 SER A CA 1
ATOM 4502 C C . SER A 1 574 ? -33.719 -30.665 20.279 1.00 90.06 574 SER A C 1
ATOM 4504 O O . SER A 1 574 ? -34.329 -30.139 19.342 1.00 90.06 574 SER A O 1
ATOM 4506 N N . MET A 1 575 ? -32.544 -31.268 20.082 1.00 90.62 575 MET A N 1
ATOM 4507 C CA . MET A 1 575 ? -31.973 -31.483 18.748 1.00 90.62 575 MET A CA 1
ATOM 4508 C C . MET A 1 575 ? -32.919 -32.322 17.882 1.00 90.62 575 MET A C 1
ATOM 4510 O O . MET A 1 575 ? -33.037 -32.077 16.681 1.00 90.62 575 MET A O 1
ATOM 4514 N N . HIS A 1 576 ? -33.621 -33.284 18.490 1.00 90.88 576 HIS A N 1
ATOM 4515 C CA . HIS A 1 576 ? -34.658 -34.072 17.830 1.00 90.88 576 HIS A CA 1
ATOM 4516 C C . HIS A 1 576 ? -35.720 -33.185 17.164 1.00 90.88 576 HIS A C 1
ATOM 4518 O O . HIS A 1 576 ? -36.009 -33.357 15.978 1.00 90.88 576 HIS A O 1
ATOM 4524 N N . TYR A 1 577 ? -36.251 -32.196 17.886 1.00 90.69 577 TYR A N 1
ATOM 4525 C CA . TYR A 1 577 ? -37.259 -31.279 17.362 1.00 90.69 577 TYR A CA 1
ATOM 4526 C C . TYR A 1 577 ? -36.711 -30.405 16.229 1.00 90.69 577 TYR A C 1
ATOM 4528 O O . TYR A 1 577 ? -37.358 -30.280 15.190 1.00 90.69 577 TYR A O 1
ATOM 4536 N N . LEU A 1 578 ? -35.491 -29.875 16.359 1.00 90.00 578 LEU A N 1
ATOM 4537 C CA . LEU A 1 578 ? -34.855 -29.068 15.304 1.00 90.00 578 LEU A CA 1
ATOM 4538 C C . LEU A 1 578 ? -34.600 -29.857 14.011 1.00 90.00 578 LEU A C 1
ATOM 4540 O O . LEU A 1 578 ? -34.626 -29.296 12.913 1.00 90.00 578 LEU A O 1
ATOM 4544 N N . LEU A 1 579 ? -34.367 -31.165 14.126 1.00 90.94 579 LEU A N 1
ATOM 4545 C CA . LEU A 1 579 ? -34.194 -32.065 12.986 1.00 90.94 579 LEU A CA 1
ATOM 4546 C C . LEU A 1 579 ? -35.526 -32.592 12.421 1.00 90.94 579 LEU A C 1
ATOM 4548 O O . LEU A 1 579 ? -35.534 -33.127 11.304 1.00 90.94 579 LEU A O 1
ATOM 4552 N N . SER A 1 580 ? -36.634 -32.422 13.147 1.00 92.12 580 SER A N 1
ATOM 4553 C CA . SER A 1 580 ? -37.954 -32.952 12.790 1.00 92.12 580 SER A CA 1
ATOM 4554 C C . SER A 1 580 ? -38.529 -32.335 11.508 1.00 92.12 580 SER A C 1
ATOM 4556 O O . SER A 1 580 ? -38.091 -31.286 11.024 1.00 92.12 580 SER A O 1
ATOM 4558 N N . ALA A 1 581 ? -39.525 -33.006 10.927 1.00 90.50 581 ALA A N 1
ATOM 4559 C CA . ALA A 1 581 ? -40.299 -32.451 9.819 1.00 90.50 581 ALA A CA 1
ATOM 4560 C C . ALA A 1 581 ? -41.209 -31.301 10.282 1.00 90.50 581 ALA A C 1
ATOM 4562 O O . ALA A 1 581 ? -41.414 -30.352 9.526 1.00 90.50 581 ALA A O 1
ATOM 4563 N N . ASP A 1 582 ? -41.694 -31.364 11.521 1.00 90.06 582 ASP A N 1
ATOM 4564 C CA . ASP A 1 582 ? -42.644 -30.408 12.090 1.00 90.06 582 ASP A CA 1
ATOM 4565 C C . ASP A 1 582 ? -42.034 -29.005 12.182 1.00 90.06 582 ASP A C 1
ATOM 4567 O O . ASP A 1 582 ? -42.641 -28.032 11.733 1.00 90.06 582 ASP A O 1
ATOM 4571 N N . PHE A 1 583 ? -40.789 -28.895 12.661 1.00 89.94 583 PHE A N 1
ATOM 4572 C CA . PHE A 1 583 ? -40.088 -27.610 12.733 1.00 89.94 583 PHE A CA 1
ATOM 4573 C C . PHE A 1 583 ? -39.850 -26.996 11.343 1.00 89.94 583 PHE A C 1
ATOM 4575 O O . PHE A 1 583 ? -40.069 -25.802 11.130 1.00 89.94 583 PHE A O 1
ATOM 4582 N N . VAL A 1 584 ? -39.465 -27.822 10.364 1.00 90.94 584 VAL A N 1
ATOM 4583 C CA . VAL A 1 584 ? -39.262 -27.376 8.976 1.00 90.94 584 VAL A CA 1
ATOM 4584 C C . VAL A 1 584 ? -40.579 -26.901 8.361 1.00 90.94 584 VAL A C 1
ATOM 4586 O O . VAL A 1 584 ? -40.610 -25.865 7.699 1.00 90.94 584 VAL A O 1
ATOM 4589 N N . GLN A 1 585 ? -41.675 -27.630 8.581 1.00 92.56 585 GLN A N 1
ATOM 4590 C CA . GLN A 1 585 ? -42.994 -27.237 8.084 1.00 92.56 585 GLN A CA 1
ATOM 4591 C C . GLN A 1 585 ? -43.465 -25.925 8.708 1.00 92.56 585 GLN A C 1
ATOM 4593 O O . GLN A 1 585 ? -43.922 -25.051 7.972 1.00 92.56 585 GLN A O 1
ATOM 4598 N N . LEU A 1 586 ? -43.294 -25.751 10.020 1.00 90.06 586 LEU A N 1
ATOM 4599 C CA . LEU A 1 586 ? -43.626 -24.508 10.715 1.00 90.06 586 LEU A CA 1
ATOM 4600 C C . LEU A 1 586 ? -42.884 -23.313 10.104 1.00 90.06 586 LEU A C 1
ATOM 4602 O O . LEU A 1 586 ? -43.496 -22.294 9.782 1.00 90.06 586 LEU A O 1
ATOM 4606 N N . ALA A 1 587 ? -41.575 -23.445 9.887 1.00 91.19 587 ALA A N 1
ATOM 4607 C CA . ALA A 1 587 ? -40.774 -22.373 9.314 1.00 91.19 587 ALA A CA 1
ATOM 4608 C C . ALA A 1 587 ? -41.182 -22.025 7.880 1.00 91.19 587 ALA A C 1
ATOM 4610 O O . ALA A 1 587 ? -41.333 -20.845 7.557 1.00 91.19 587 ALA A O 1
ATOM 4611 N N . ARG A 1 588 ? -41.427 -23.032 7.035 1.00 94.00 588 ARG A N 1
ATOM 4612 C CA . ARG A 1 588 ? -41.901 -22.833 5.656 1.00 94.00 588 ARG A CA 1
ATOM 4613 C C . ARG A 1 588 ? -43.261 -22.150 5.613 1.00 94.00 588 ARG A C 1
ATOM 4615 O O . ARG A 1 588 ? -43.437 -21.194 4.869 1.00 94.00 588 ARG A O 1
ATOM 4622 N N . GLN A 1 589 ? -44.206 -22.605 6.435 1.00 92.38 589 GLN A N 1
ATOM 4623 C CA . GLN A 1 589 ? -45.561 -22.051 6.478 1.00 92.38 589 GLN A CA 1
ATOM 4624 C C . GLN A 1 589 ? -45.574 -20.580 6.893 1.00 92.38 589 GLN A C 1
ATOM 4626 O O . GLN A 1 589 ? -46.322 -19.795 6.322 1.00 92.38 589 GLN A O 1
ATOM 4631 N N . ARG A 1 590 ? -44.748 -20.197 7.871 1.00 89.94 590 ARG A N 1
ATOM 4632 C CA . ARG A 1 590 ? -44.724 -18.824 8.392 1.00 89.94 590 ARG A CA 1
ATOM 4633 C C . ARG A 1 590 ? -43.933 -17.867 7.504 1.00 89.94 590 ARG A C 1
ATOM 4635 O O . ARG A 1 590 ? -44.299 -16.706 7.410 1.00 89.94 590 ARG A O 1
ATOM 4642 N N . THR A 1 591 ? -42.867 -18.340 6.861 1.00 91.75 591 THR A N 1
ATOM 4643 C CA . THR A 1 591 ? -41.990 -17.492 6.027 1.00 91.75 591 THR A CA 1
ATOM 4644 C C . THR A 1 591 ? -42.385 -17.472 4.550 1.00 91.75 591 THR A C 1
ATOM 4646 O O . THR A 1 591 ? -41.968 -16.576 3.820 1.00 91.75 591 THR A O 1
ATOM 4649 N N . GLY A 1 592 ? -43.134 -18.475 4.082 1.00 93.12 592 GLY A N 1
ATOM 4650 C CA . GLY A 1 592 ? -43.444 -18.675 2.665 1.00 93.12 592 GLY A CA 1
ATOM 4651 C C . GLY A 1 592 ? -42.250 -19.121 1.809 1.00 93.12 592 GLY A C 1
ATOM 4652 O O . GLY A 1 592 ? -42.353 -19.095 0.585 1.00 93.12 592 GLY A O 1
ATOM 4653 N N . LYS A 1 593 ? -41.118 -19.507 2.416 1.00 92.19 593 LYS A N 1
ATOM 4654 C CA . LYS A 1 593 ? -39.896 -19.934 1.712 1.00 92.19 593 LYS A CA 1
ATOM 4655 C C . LYS A 1 593 ? -39.636 -21.426 1.890 1.00 92.19 593 LYS A C 1
ATOM 4657 O O . LYS A 1 593 ? -39.896 -21.966 2.959 1.00 92.19 593 LYS A O 1
ATOM 4662 N N . ASP A 1 594 ? -39.049 -22.069 0.880 1.00 91.06 594 ASP A N 1
ATOM 4663 C CA . ASP A 1 594 ? -38.710 -23.502 0.914 1.00 91.06 594 ASP A CA 1
ATOM 4664 C C . ASP A 1 594 ? -37.548 -23.843 1.865 1.00 91.06 594 ASP A C 1
ATOM 4666 O O . ASP A 1 594 ? -37.534 -24.919 2.471 1.00 91.06 594 ASP A O 1
ATOM 4670 N N . ASP A 1 595 ? -36.583 -22.938 2.024 1.00 93.19 595 ASP A N 1
ATOM 4671 C CA . ASP A 1 595 ? -35.483 -23.064 2.988 1.00 93.19 595 ASP A CA 1
ATOM 4672 C C . ASP A 1 595 ? -35.167 -21.691 3.608 1.00 93.19 595 ASP A C 1
ATOM 4674 O O . ASP A 1 595 ? -34.261 -20.990 3.150 1.00 93.19 595 ASP A O 1
ATOM 4678 N N . PRO A 1 596 ? -35.973 -21.233 4.584 1.00 93.62 596 PRO A N 1
ATOM 4679 C CA . PRO A 1 596 ? -35.814 -19.905 5.158 1.00 93.62 596 PRO A CA 1
ATOM 4680 C C . PRO A 1 596 ? -34.526 -19.791 5.973 1.00 93.62 596 PRO A C 1
ATOM 4682 O O . PRO A 1 596 ? -34.088 -20.738 6.632 1.00 93.62 596 PRO A O 1
ATOM 4685 N N . THR A 1 597 ? -33.952 -18.591 5.966 1.00 91.62 597 THR A N 1
ATOM 4686 C CA . THR A 1 597 ? -32.851 -18.229 6.863 1.00 91.62 597 THR A CA 1
ATOM 4687 C C . THR A 1 597 ? -33.363 -17.826 8.242 1.00 91.62 597 THR A C 1
ATOM 4689 O O . THR A 1 597 ? -34.537 -17.482 8.412 1.00 91.62 597 THR A O 1
ATOM 4692 N N . PHE A 1 598 ? -32.486 -17.811 9.246 1.00 86.75 598 PHE A N 1
ATOM 4693 C CA . PHE A 1 598 ? -32.853 -17.310 10.574 1.00 86.75 598 PHE A CA 1
ATOM 4694 C C . PHE A 1 598 ? -33.340 -15.853 10.536 1.00 86.75 598 PHE A C 1
ATOM 4696 O O . PHE A 1 598 ? -34.273 -15.510 11.263 1.00 86.75 598 PHE A O 1
ATOM 4703 N N . ILE A 1 599 ? -32.805 -15.000 9.654 1.00 85.75 599 ILE A N 1
ATOM 4704 C CA . ILE A 1 599 ? -33.318 -13.631 9.488 1.00 85.75 599 ILE A CA 1
ATOM 4705 C C . ILE A 1 599 ? -34.745 -13.599 8.924 1.00 85.75 599 ILE A C 1
ATOM 4707 O O . ILE A 1 599 ? -35.570 -12.822 9.403 1.00 85.75 599 ILE A O 1
ATOM 4711 N N . ASP A 1 600 ? -35.079 -14.494 7.992 1.00 89.19 600 ASP A N 1
ATOM 4712 C CA . ASP A 1 600 ? -36.439 -14.612 7.450 1.00 89.19 600 ASP A CA 1
ATOM 4713 C C . ASP A 1 600 ? -37.436 -15.069 8.523 1.00 89.19 600 ASP A C 1
ATOM 4715 O O . ASP A 1 600 ? -38.567 -14.576 8.611 1.00 89.19 600 ASP A O 1
ATOM 4719 N N . MET A 1 601 ? -37.001 -16.001 9.374 1.00 88.06 601 MET A N 1
ATOM 4720 C CA . MET A 1 601 ? -37.801 -16.477 10.497 1.00 88.06 601 MET A CA 1
ATOM 4721 C C . MET A 1 601 ? -37.988 -15.406 11.570 1.00 88.06 601 MET A C 1
ATOM 4723 O O . MET A 1 601 ? -39.069 -15.342 12.141 1.00 88.06 601 MET A O 1
ATOM 4727 N N . LYS A 1 602 ? -36.997 -14.540 11.835 1.00 84.38 602 LYS A N 1
ATOM 4728 C CA . LYS A 1 602 ? -37.112 -13.464 12.841 1.00 84.38 602 LYS A CA 1
ATOM 4729 C C . LYS A 1 602 ? -38.338 -12.598 12.568 1.00 84.38 602 LYS A C 1
ATOM 4731 O O . LYS A 1 602 ? -39.159 -12.380 13.456 1.00 84.38 602 LYS A O 1
ATOM 4736 N N . THR A 1 603 ? -38.464 -12.133 11.328 1.00 79.38 603 THR A N 1
ATOM 4737 C CA . THR A 1 603 ? -39.573 -11.269 10.916 1.00 79.38 603 THR A CA 1
ATOM 4738 C C . THR A 1 603 ? -40.901 -12.008 11.009 1.00 79.38 603 THR A C 1
ATOM 4740 O O . THR A 1 603 ? -41.849 -11.502 11.595 1.00 79.38 603 THR A O 1
ATOM 4743 N N . SER A 1 604 ? -40.950 -13.237 10.497 1.00 83.69 604 SER A N 1
ATOM 4744 C CA . SER A 1 604 ? -42.190 -14.017 10.391 1.00 83.69 604 SER A CA 1
ATOM 4745 C C . SER A 1 604 ? -42.667 -14.594 11.725 1.00 83.69 604 SER A C 1
ATOM 4747 O O . SER A 1 604 ? -43.848 -14.888 11.906 1.00 83.69 604 SER A O 1
ATOM 4749 N N . PHE A 1 605 ? -41.747 -14.827 12.658 1.00 84.31 605 PHE A N 1
ATOM 4750 C CA . PHE A 1 605 ? -42.074 -15.438 13.930 1.00 84.31 605 PHE A CA 1
ATOM 4751 C C . PHE A 1 605 ? -42.322 -14.380 15.018 1.00 84.31 605 PHE A C 1
ATOM 4753 O O . PHE A 1 605 ? -43.293 -14.538 15.761 1.00 84.31 605 PHE A O 1
ATOM 4760 N N . TRP A 1 606 ? -41.493 -13.319 15.097 1.00 77.94 606 TRP A N 1
ATOM 4761 C CA . TRP A 1 606 ? -41.516 -12.322 16.192 1.00 77.94 606 TRP A CA 1
ATOM 4762 C C . TRP A 1 606 ? -42.091 -10.964 15.806 1.00 77.94 606 TRP A C 1
ATOM 4764 O O . TRP A 1 606 ? -42.707 -10.325 16.651 1.00 77.94 606 TRP A O 1
ATOM 4774 N N . LEU A 1 607 ? -41.872 -10.510 14.570 1.00 77.94 607 LEU A N 1
ATOM 4775 C CA . LEU A 1 607 ? -42.246 -9.157 14.131 1.00 77.94 607 LEU A CA 1
ATOM 4776 C C . LEU A 1 607 ? -43.524 -9.125 13.277 1.00 77.94 607 LEU A C 1
ATOM 4778 O O . LEU A 1 607 ? -43.894 -8.067 12.775 1.00 77.94 607 LEU A O 1
ATOM 4782 N N . ALA A 1 608 ? -44.178 -10.272 13.087 1.00 78.31 608 ALA A N 1
ATOM 4783 C CA . ALA A 1 608 ? -45.462 -10.363 12.403 1.00 78.31 608 ALA A CA 1
ATOM 4784 C C . ALA A 1 608 ? -46.594 -9.778 13.269 1.00 78.31 608 ALA A C 1
ATOM 4786 O O . ALA A 1 608 ? -46.450 -9.654 14.483 1.00 78.31 608 ALA A O 1
ATOM 4787 N N . GLU A 1 609 ? -47.738 -9.455 12.660 1.00 79.12 609 GLU A N 1
ATOM 4788 C CA . GLU A 1 609 ? -48.929 -8.984 13.391 1.00 79.12 609 GLU A CA 1
ATOM 4789 C C . GLU A 1 609 ? -49.517 -10.054 14.332 1.00 79.12 609 GLU A C 1
ATOM 4791 O O . GLU A 1 609 ? -50.240 -9.724 15.269 1.00 79.12 609 GLU A O 1
ATOM 4796 N N . ASP A 1 610 ? -49.185 -11.329 14.111 1.00 81.62 610 ASP A N 1
ATOM 4797 C CA . ASP A 1 610 ? -49.620 -12.478 14.902 1.00 81.62 610 ASP A CA 1
ATOM 4798 C C . ASP A 1 610 ? -48.438 -13.339 15.415 1.00 81.62 610 ASP A C 1
ATOM 4800 O O . ASP A 1 610 ? -48.317 -14.503 15.026 1.00 81.62 610 ASP A O 1
ATOM 4804 N N . PRO A 1 611 ? -47.534 -12.839 16.283 1.00 80.19 611 PRO A N 1
ATOM 4805 C CA . PRO A 1 611 ? -46.340 -13.582 16.693 1.00 80.19 611 PRO A CA 1
ATOM 4806 C C . PRO A 1 611 ? -46.650 -14.971 17.266 1.00 80.19 611 PRO A C 1
ATOM 4808 O O . PRO A 1 611 ? -47.652 -15.180 17.962 1.00 80.19 611 PRO A O 1
ATOM 4811 N N . ILE A 1 612 ? -45.767 -15.942 17.014 1.00 79.12 612 ILE A N 1
ATOM 4812 C CA . ILE A 1 612 ? -45.951 -17.293 17.567 1.00 79.12 612 ILE A CA 1
ATOM 4813 C C . ILE A 1 612 ? -45.855 -17.202 19.093 1.00 79.12 612 ILE A C 1
ATOM 4815 O O . ILE A 1 612 ? -44.924 -16.610 19.631 1.00 79.12 612 ILE A O 1
ATOM 4819 N N . GLY A 1 613 ? -46.832 -17.777 19.796 1.00 74.19 613 GLY A N 1
ATOM 4820 C CA . GLY A 1 613 ? -46.890 -17.710 21.256 1.00 74.19 613 GLY A CA 1
ATOM 4821 C C . GLY A 1 613 ? -47.463 -16.410 21.829 1.00 74.19 613 GLY A C 1
ATOM 4822 O O . GLY A 1 613 ? -47.474 -16.260 23.048 1.00 74.19 613 GLY A O 1
ATOM 4823 N N . GLN A 1 614 ? -48.018 -15.506 21.008 1.00 73.88 614 GLN A N 1
ATOM 4824 C CA . GLN A 1 614 ? -48.625 -14.250 21.484 1.00 73.88 614 GLN A CA 1
ATOM 4825 C C . GLN A 1 614 ? -49.717 -14.437 22.553 1.00 73.88 614 GLN A C 1
ATOM 4827 O O . GLN A 1 614 ? -49.841 -13.614 23.450 1.00 73.88 614 GLN A O 1
ATOM 4832 N N . ASN A 1 615 ? -50.473 -15.540 22.506 1.00 71.62 615 ASN A N 1
ATOM 4833 C CA . ASN A 1 615 ? -51.545 -15.844 23.466 1.00 71.62 615 ASN A CA 1
ATOM 4834 C C . ASN A 1 615 ? -51.096 -16.764 24.613 1.00 71.62 615 ASN A C 1
ATOM 4836 O O . ASN A 1 615 ? -51.914 -17.148 25.448 1.00 71.62 615 ASN A O 1
ATOM 4840 N N . VAL A 1 616 ? -49.816 -17.142 24.652 1.00 71.25 616 VAL A N 1
ATOM 4841 C CA . VAL A 1 616 ? -49.250 -17.945 25.738 1.00 71.25 616 VAL A CA 1
ATOM 4842 C C . VAL A 1 616 ? -48.725 -17.002 26.811 1.00 71.25 616 VAL A C 1
ATOM 4844 O O . VAL A 1 616 ? -47.941 -16.093 26.532 1.00 71.25 616 VAL A O 1
ATOM 4847 N N . LEU A 1 617 ? -49.195 -17.207 28.042 1.00 68.00 617 LEU A N 1
ATOM 4848 C CA . LEU A 1 617 ? -48.721 -16.466 29.204 1.00 68.00 617 LEU A CA 1
ATOM 4849 C C . LEU A 1 617 ? -47.288 -16.889 29.512 1.00 68.00 617 LEU A C 1
ATOM 4851 O O . LEU A 1 617 ? -47.008 -18.068 29.719 1.00 68.00 617 LEU A O 1
ATOM 4855 N N . CYS A 1 618 ? -46.393 -15.913 29.564 1.00 69.62 618 CYS A N 1
ATOM 4856 C CA . CYS A 1 618 ? -44.990 -16.130 29.843 1.00 69.62 618 CYS A CA 1
ATOM 4857 C C . CYS A 1 618 ? -44.819 -16.667 31.272 1.00 69.62 618 CYS A C 1
ATOM 4859 O O . CYS A 1 618 ? -45.271 -16.021 32.223 1.00 69.62 618 CYS A O 1
ATOM 4861 N N . PRO A 1 619 ? -44.145 -17.812 31.470 1.00 65.50 619 PRO A N 1
ATOM 4862 C CA . PRO A 1 619 ? -43.920 -18.350 32.810 1.00 65.50 619 PRO A CA 1
ATOM 4863 C C . PRO A 1 619 ? -43.059 -17.420 33.684 1.00 65.50 619 PRO A C 1
ATOM 4865 O O . PRO A 1 619 ? -43.154 -17.465 34.907 1.00 65.50 619 PRO A O 1
ATOM 4868 N N . ARG A 1 620 ? -42.248 -16.549 33.066 1.00 65.62 620 ARG A N 1
ATOM 4869 C CA . ARG A 1 620 ? -41.344 -15.617 33.754 1.00 65.62 620 ARG A CA 1
ATOM 4870 C C . ARG A 1 620 ? -42.045 -14.415 34.389 1.00 65.62 620 ARG A C 1
ATOM 4872 O O . ARG A 1 620 ? -41.668 -14.020 35.487 1.00 65.62 620 ARG A O 1
ATOM 4879 N N . ASP A 1 621 ? -43.011 -13.812 33.698 1.00 66.50 621 ASP A N 1
ATOM 4880 C CA . ASP A 1 621 ? -43.621 -12.536 34.113 1.00 66.50 621 ASP A CA 1
ATOM 4881 C C . ASP A 1 621 ? -45.161 -12.524 34.066 1.00 66.50 621 ASP A C 1
ATOM 4883 O O . ASP A 1 621 ? -45.787 -11.523 34.420 1.00 66.50 621 ASP A O 1
ATOM 4887 N N . GLY A 1 622 ? -45.784 -13.629 33.646 1.00 64.75 622 GLY A N 1
ATOM 4888 C CA . GLY A 1 622 ? -47.233 -13.774 33.546 1.00 64.75 622 GLY A CA 1
ATOM 4889 C C . GLY A 1 622 ? -47.883 -12.952 32.430 1.00 64.75 622 GLY A C 1
ATOM 4890 O O . GLY A 1 622 ? -49.110 -12.864 32.403 1.00 64.75 622 GLY A O 1
ATOM 4891 N N . ARG A 1 623 ? -47.113 -12.339 31.519 1.00 69.44 623 ARG A N 1
ATOM 4892 C CA . ARG A 1 623 ? -47.640 -11.535 30.404 1.00 69.44 623 ARG A CA 1
ATOM 4893 C C . ARG A 1 623 ? -47.771 -12.373 29.124 1.00 69.44 623 ARG A C 1
ATOM 4895 O O . ARG A 1 623 ? -46.952 -13.256 28.892 1.00 69.44 623 ARG A O 1
ATOM 4902 N N . PRO A 1 624 ? -48.770 -12.113 28.265 1.00 69.12 624 PRO A N 1
ATOM 4903 C CA . PRO A 1 624 ? -48.855 -12.744 26.947 1.00 69.12 624 PRO A CA 1
ATOM 4904 C C . PRO A 1 624 ? -47.672 -12.340 26.044 1.00 69.12 624 PRO A C 1
ATOM 4906 O O . PRO A 1 624 ? -47.190 -11.205 26.128 1.00 69.12 624 PRO A O 1
ATOM 4909 N N . GLY A 1 625 ? -47.211 -13.260 25.188 1.00 66.56 625 GLY A N 1
ATOM 4910 C CA . GLY A 1 625 ? -46.151 -13.019 24.198 1.00 66.56 625 GLY A CA 1
ATOM 4911 C C . GLY A 1 625 ? -44.733 -13.176 24.753 1.00 66.56 625 GLY A C 1
ATOM 4912 O O . GLY A 1 625 ? -43.982 -12.199 24.832 1.00 66.56 625 GLY A O 1
ATOM 4913 N N . CYS A 1 626 ? -44.400 -14.402 25.168 1.00 69.88 626 CYS A N 1
ATOM 4914 C CA . CYS A 1 626 ? -43.075 -14.814 25.650 1.00 69.88 626 CYS A CA 1
ATOM 4915 C C . CYS A 1 626 ? -42.153 -15.271 24.492 1.00 69.88 626 CYS A C 1
ATOM 4917 O O . CYS A 1 626 ? -42.469 -15.088 23.317 1.00 69.88 626 CYS A O 1
ATOM 4919 N N . ALA A 1 627 ? -41.004 -15.862 24.827 1.00 72.44 627 ALA A N 1
ATOM 4920 C CA . ALA A 1 627 ? -40.064 -16.471 23.888 1.00 72.44 627 ALA A CA 1
ATOM 4921 C C . ALA A 1 627 ? -40.667 -17.699 23.161 1.00 72.44 627 ALA A C 1
ATOM 4923 O O . ALA A 1 627 ? -41.534 -18.385 23.702 1.00 72.44 627 ALA A O 1
ATOM 4924 N N . LEU A 1 628 ? -40.189 -18.023 21.948 1.00 76.94 628 LEU A N 1
ATOM 4925 C CA . LEU A 1 628 ? -40.685 -19.177 21.171 1.00 76.94 628 LEU A CA 1
ATOM 4926 C C . LEU A 1 628 ? -40.534 -20.485 21.925 1.00 76.94 628 LEU A C 1
ATOM 4928 O O . LEU A 1 628 ? -41.376 -21.371 21.821 1.00 76.94 628 LEU A O 1
ATOM 4932 N N . VAL A 1 629 ? -39.424 -20.624 22.643 1.00 76.31 629 VAL A N 1
ATOM 4933 C CA . VAL A 1 629 ? -39.115 -21.858 23.355 1.00 76.31 629 VAL A CA 1
ATOM 4934 C C . VAL A 1 629 ? -40.169 -22.182 24.414 1.00 76.31 629 VAL A C 1
ATOM 4936 O O . VAL A 1 629 ? -40.485 -23.349 24.629 1.00 76.31 629 VAL A O 1
ATOM 4939 N N . ASP A 1 630 ? -40.812 -21.164 24.987 1.00 76.31 630 ASP A N 1
ATOM 4940 C CA . ASP A 1 630 ? -41.909 -21.341 25.936 1.00 76.31 630 ASP A CA 1
ATOM 4941 C C . ASP A 1 630 ? -43.229 -21.753 25.250 1.00 76.31 630 ASP A C 1
ATOM 4943 O O . ASP A 1 630 ? -44.136 -22.244 25.917 1.00 76.31 630 ASP A O 1
ATOM 4947 N N . TRP A 1 631 ? -43.334 -21.624 23.921 1.00 76.81 631 TRP A N 1
ATOM 4948 C CA . TRP A 1 631 ? -44.476 -22.089 23.121 1.00 76.81 631 TRP A CA 1
ATOM 4949 C C . TRP A 1 631 ? -44.328 -23.539 22.620 1.00 76.81 631 TRP A C 1
ATOM 4951 O O . TRP A 1 631 ? -45.325 -24.175 22.280 1.00 76.81 631 TRP A O 1
ATOM 4961 N N . LEU A 1 632 ? -43.106 -24.080 22.556 1.00 77.25 632 LEU A N 1
ATOM 4962 C CA . LEU A 1 632 ? -42.867 -25.418 22.002 1.00 77.25 632 LEU A CA 1
ATOM 4963 C C . LEU A 1 632 ? -43.480 -26.539 22.867 1.00 77.25 632 LEU A C 1
ATOM 4965 O O . LEU A 1 632 ? -43.531 -26.411 24.093 1.00 77.25 632 LEU A O 1
ATOM 4969 N N . PRO A 1 633 ? -43.898 -27.674 22.267 1.00 74.38 633 PRO A N 1
ATOM 4970 C CA . PRO A 1 633 ? -44.443 -28.804 23.016 1.00 74.38 633 PRO A CA 1
ATOM 4971 C C . PRO A 1 633 ? -43.493 -29.282 24.119 1.00 74.38 633 PRO A C 1
ATOM 4973 O O . PRO A 1 633 ? -42.301 -29.477 23.890 1.00 74.38 633 PRO A O 1
ATOM 4976 N N . ARG A 1 634 ? -44.016 -29.551 25.323 1.00 70.25 634 ARG A N 1
ATOM 4977 C CA . ARG A 1 634 ? -43.180 -29.904 26.483 1.00 70.25 634 ARG A CA 1
ATOM 4978 C C . ARG A 1 634 ? -42.272 -31.116 26.280 1.00 70.25 634 ARG A C 1
ATOM 4980 O O . ARG A 1 634 ? -41.162 -31.115 26.798 1.00 70.25 634 ARG A O 1
ATOM 4987 N N . LYS A 1 635 ? -42.709 -32.131 25.535 1.00 74.94 635 LYS A N 1
ATOM 4988 C CA . LYS A 1 635 ? -41.884 -33.319 25.245 1.00 74.94 635 LYS A CA 1
ATOM 4989 C C . LYS A 1 635 ? -40.542 -32.968 24.577 1.00 74.94 635 LYS A C 1
ATOM 4991 O O . LYS A 1 635 ? -39.588 -33.721 24.722 1.00 74.94 635 LYS A O 1
ATOM 4996 N N . ASP A 1 636 ? -40.473 -31.814 23.913 1.00 80.06 636 ASP A N 1
ATOM 4997 C CA . ASP A 1 636 ? -39.311 -31.322 23.177 1.00 80.06 636 ASP A CA 1
ATOM 4998 C C . ASP A 1 636 ? -38.486 -30.296 23.976 1.00 80.06 636 ASP A C 1
ATOM 5000 O O . ASP A 1 636 ? -37.538 -29.716 23.441 1.00 80.06 636 ASP A O 1
ATOM 5004 N N . ARG A 1 637 ? -38.823 -30.082 25.259 1.00 80.12 637 ARG A N 1
ATOM 5005 C CA . ARG A 1 637 ? -38.173 -29.120 26.158 1.00 80.12 637 ARG A CA 1
ATOM 5006 C C . ARG A 1 637 ? -37.623 -29.794 27.411 1.00 80.12 637 ARG A C 1
ATOM 5008 O O . ARG A 1 637 ? -38.359 -30.506 28.094 1.00 80.12 637 ARG A O 1
ATOM 5015 N N . ARG A 1 638 ? -36.360 -29.531 27.750 1.00 80.69 638 ARG A N 1
ATOM 5016 C CA . ARG A 1 638 ? -35.710 -29.938 29.015 1.00 80.69 638 ARG A CA 1
ATOM 5017 C C . ARG A 1 638 ? -34.571 -28.988 29.361 1.00 80.69 638 ARG A C 1
ATOM 5019 O O . ARG A 1 638 ? -34.243 -28.114 28.565 1.00 80.69 638 ARG A O 1
ATOM 5026 N N . GLU A 1 639 ? -33.961 -29.200 30.526 1.00 82.44 639 GLU A N 1
ATOM 5027 C CA . GLU A 1 639 ? -32.750 -28.493 30.935 1.00 82.44 639 GLU A CA 1
ATOM 5028 C C . GLU A 1 639 ? -31.706 -28.501 29.812 1.00 82.44 639 GLU A C 1
ATOM 5030 O O . GLU A 1 639 ? -31.391 -29.531 29.214 1.00 82.44 639 GLU A O 1
ATOM 5035 N N . GLN A 1 640 ? -31.232 -27.301 29.492 1.00 82.06 640 GLN A N 1
ATOM 5036 C CA . GLN A 1 640 ? -30.280 -27.050 28.421 1.00 82.06 640 GLN A CA 1
ATOM 5037 C C . GLN A 1 640 ? -28.950 -27.754 28.715 1.00 82.06 640 GLN A C 1
ATOM 5039 O O . GLN A 1 640 ? -28.370 -27.617 29.786 1.00 82.06 640 GLN A O 1
ATOM 5044 N N . THR A 1 641 ? -28.460 -28.484 27.720 1.00 86.38 641 THR A N 1
ATOM 5045 C CA . THR A 1 641 ? -27.187 -29.224 27.770 1.00 86.38 641 THR A CA 1
ATOM 5046 C C . THR A 1 641 ? -26.074 -28.512 27.008 1.00 86.38 641 THR A C 1
ATOM 5048 O O . THR A 1 641 ? -24.901 -28.715 27.293 1.00 86.38 641 THR A O 1
ATOM 5051 N N . HIS A 1 642 ? -26.446 -27.697 26.018 1.00 87.69 642 HIS A N 1
ATOM 5052 C CA . HIS A 1 642 ? -25.533 -27.044 25.089 1.00 87.69 642 HIS A CA 1
ATOM 5053 C C . HIS A 1 642 ? -26.026 -25.629 24.782 1.00 87.69 642 HIS A C 1
ATOM 5055 O O . HIS A 1 642 ? -27.231 -25.375 24.713 1.00 87.69 642 HIS A O 1
ATOM 5061 N N . PHE A 1 643 ? -25.092 -24.715 24.536 1.00 81.44 643 PHE A N 1
ATOM 5062 C CA . PHE A 1 643 ? -25.396 -23.394 23.999 1.00 81.44 643 PHE A CA 1
ATOM 5063 C C . PHE A 1 643 ? -25.261 -23.416 22.478 1.00 81.44 643 PHE A C 1
ATOM 5065 O O . PHE A 1 643 ? -24.297 -23.969 21.950 1.00 81.44 643 PHE A O 1
ATOM 5072 N N . MET A 1 644 ? -26.220 -22.821 21.771 1.00 78.38 644 MET A N 1
ATOM 5073 C CA . MET A 1 644 ? -26.223 -22.801 20.314 1.00 78.38 644 MET A CA 1
ATOM 5074 C C . MET A 1 644 ? -26.414 -21.374 19.797 1.00 78.38 644 MET A C 1
ATOM 5076 O O . MET A 1 644 ? -27.508 -20.811 19.877 1.00 78.38 644 MET A O 1
ATOM 5080 N N . SER A 1 645 ? -25.338 -20.810 19.246 1.00 73.88 645 SER A N 1
ATOM 5081 C CA . SER A 1 645 ? -25.333 -19.513 18.561 1.00 73.88 645 SER A CA 1
ATOM 5082 C C . SER A 1 645 ? -25.184 -19.718 17.056 1.00 73.88 645 SER A C 1
ATOM 5084 O O . SER A 1 645 ? -24.420 -20.578 16.621 1.00 73.88 645 SER A O 1
ATOM 5086 N N . TRP A 1 646 ? -25.921 -18.943 16.261 1.00 70.06 646 TRP A N 1
ATOM 5087 C CA . TRP A 1 646 ? -25.928 -19.033 14.799 1.00 70.06 646 TRP A CA 1
ATOM 5088 C C . TRP A 1 646 ? -25.825 -17.646 14.182 1.00 70.06 646 TRP A C 1
ATOM 5090 O O . TRP A 1 646 ? -26.327 -16.670 14.740 1.00 70.06 646 TRP A O 1
ATOM 5100 N N . THR A 1 647 ? -25.246 -17.564 12.983 1.00 67.69 647 THR A N 1
ATOM 5101 C CA . THR A 1 647 ? -25.347 -16.343 12.180 1.00 67.69 647 THR A CA 1
ATOM 5102 C C . THR A 1 647 ? -26.736 -16.253 11.544 1.00 67.69 647 THR A C 1
ATOM 5104 O O . THR A 1 647 ? -27.317 -17.247 11.101 1.00 67.69 647 THR A O 1
ATOM 5107 N N . TRP A 1 648 ? -27.269 -15.035 11.459 1.00 76.50 648 TRP A N 1
ATOM 5108 C CA . TRP A 1 648 ? -28.608 -14.759 10.929 1.00 76.50 648 TRP A CA 1
ATOM 5109 C C . TRP A 1 648 ? -28.801 -15.169 9.458 1.00 76.50 648 TRP A C 1
ATOM 5111 O O . TRP A 1 648 ? -29.938 -15.272 8.998 1.00 76.50 648 TRP A O 1
ATOM 5121 N N . ARG A 1 649 ? -27.704 -15.401 8.721 1.00 83.06 649 ARG A N 1
ATOM 5122 C CA . ARG A 1 649 ? -27.703 -15.742 7.290 1.00 83.06 649 ARG A CA 1
ATOM 5123 C C . ARG A 1 649 ? -27.829 -17.240 7.003 1.00 83.06 649 ARG A C 1
ATOM 5125 O O . ARG A 1 649 ? -28.095 -17.586 5.857 1.00 83.06 649 ARG A O 1
ATOM 5132 N N . TYR A 1 650 ? -27.658 -18.118 7.994 1.00 88.12 650 TYR A N 1
ATOM 5133 C CA . TYR A 1 650 ? -27.780 -19.559 7.764 1.00 88.12 650 TYR A CA 1
ATOM 5134 C C . TYR A 1 650 ? -29.235 -19.989 7.535 1.00 88.12 650 TYR A C 1
ATOM 5136 O O . TYR A 1 650 ? -30.155 -19.479 8.181 1.00 88.12 650 TYR A O 1
ATOM 5144 N N . SER A 1 651 ? -29.438 -20.942 6.624 1.00 92.25 651 SER A N 1
ATOM 5145 C CA . SER A 1 651 ? -30.726 -21.586 6.363 1.00 92.25 651 SER A CA 1
ATOM 5146 C C . SER A 1 651 ? -31.001 -22.758 7.307 1.00 92.25 651 SER A C 1
ATOM 5148 O O . SER A 1 651 ? -30.091 -23.314 7.934 1.00 92.25 651 SER A O 1
ATOM 5150 N N . ILE A 1 652 ? -32.264 -23.181 7.390 1.00 91.12 652 ILE A N 1
ATOM 5151 C CA . ILE A 1 652 ? -32.643 -24.395 8.130 1.00 91.12 652 ILE A CA 1
ATOM 5152 C C . ILE A 1 652 ? -31.937 -25.624 7.556 1.00 91.12 652 ILE A C 1
ATOM 5154 O O . ILE A 1 652 ? -31.490 -26.484 8.317 1.00 91.12 652 ILE A O 1
ATOM 5158 N N . GLY A 1 653 ? -31.790 -25.713 6.234 1.00 92.12 653 GLY A N 1
ATOM 5159 C CA . GLY A 1 653 ? -31.031 -26.770 5.571 1.00 92.12 653 GLY A CA 1
ATOM 5160 C C . GLY A 1 653 ? -29.582 -26.838 6.057 1.00 92.12 653 GLY A C 1
ATOM 5161 O O . GLY A 1 653 ? -29.092 -27.920 6.394 1.00 92.12 653 GLY A O 1
ATOM 5162 N N . GLN A 1 654 ? -28.915 -25.689 6.173 1.00 91.94 654 GLN A N 1
ATOM 5163 C CA . GLN A 1 654 ? -27.549 -25.604 6.699 1.00 91.94 654 GLN A CA 1
ATOM 5164 C C . GLN A 1 654 ? -27.482 -26.007 8.178 1.00 91.94 654 GLN A C 1
ATOM 5166 O O . GLN A 1 654 ? -26.623 -26.809 8.551 1.00 91.94 654 GLN A O 1
ATOM 5171 N N . MET A 1 655 ? -28.433 -25.549 9.001 1.00 91.06 655 MET A N 1
ATOM 5172 C CA . MET A 1 655 ? -28.540 -25.951 10.408 1.00 91.06 655 MET A CA 1
ATOM 5173 C C . MET A 1 655 ? -28.687 -27.472 10.550 1.00 91.06 655 MET A C 1
ATOM 5175 O O . MET A 1 655 ? -27.964 -28.104 11.320 1.00 91.06 655 MET A O 1
ATOM 5179 N N . LYS A 1 656 ? -29.592 -28.091 9.782 1.00 92.19 656 LYS A N 1
ATOM 5180 C CA . LYS A 1 656 ? -29.828 -29.541 9.836 1.00 92.19 656 LYS A CA 1
ATOM 5181 C C . LYS A 1 656 ? -28.606 -30.340 9.401 1.00 92.19 656 LYS A C 1
ATOM 5183 O O . LYS A 1 656 ? -28.302 -31.353 10.033 1.00 92.19 656 LYS A O 1
ATOM 5188 N N . SER A 1 657 ? -27.900 -29.890 8.366 1.00 91.81 657 SER A N 1
ATOM 5189 C CA . SER A 1 657 ? -26.650 -30.515 7.918 1.00 91.81 657 SER A CA 1
ATOM 5190 C C . SER A 1 657 ? -25.586 -30.473 9.013 1.00 91.81 657 SER A C 1
ATOM 5192 O O . SER A 1 657 ? -25.001 -31.507 9.332 1.00 91.81 657 SER A O 1
ATOM 5194 N N . ALA A 1 658 ? -25.404 -29.321 9.662 1.00 89.94 658 ALA A N 1
ATOM 5195 C CA . ALA A 1 658 ? -24.452 -29.162 10.758 1.00 89.94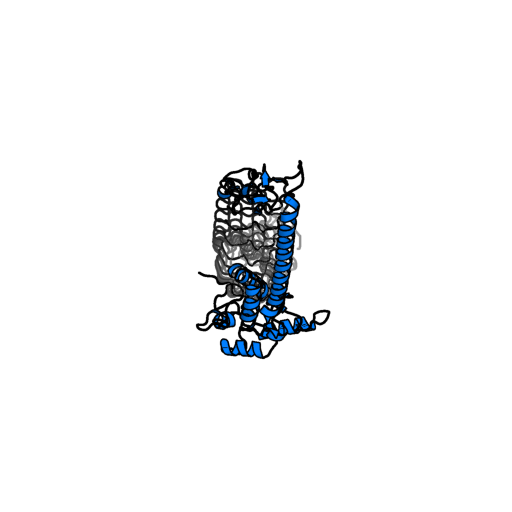 658 ALA A CA 1
ATOM 5196 C C . ALA A 1 658 ? -24.810 -30.021 11.985 1.00 89.94 658 ALA A C 1
ATOM 5198 O O . ALA A 1 658 ? -23.950 -30.718 12.516 1.00 89.94 658 ALA A O 1
ATOM 5199 N N . LEU A 1 659 ? -26.081 -30.052 12.400 1.00 90.38 659 LEU A N 1
ATOM 5200 C CA . LEU A 1 659 ? -26.536 -30.888 13.520 1.00 90.38 659 LEU A CA 1
ATOM 5201 C C . LEU A 1 659 ? -26.422 -32.389 13.213 1.00 90.38 659 LEU A C 1
ATOM 5203 O O . LEU A 1 659 ? -26.065 -33.182 14.084 1.00 90.38 659 LEU A O 1
ATOM 5207 N N . THR A 1 660 ? -26.682 -32.788 11.965 1.00 89.25 660 THR A N 1
ATOM 5208 C CA . THR A 1 660 ? -26.499 -34.177 11.515 1.00 89.25 660 THR A CA 1
ATOM 5209 C C . THR A 1 660 ? -25.022 -34.561 11.512 1.00 89.25 660 THR A C 1
ATOM 5211 O O . THR A 1 660 ? -24.675 -35.654 11.959 1.00 89.25 660 THR A O 1
ATOM 5214 N N . MET A 1 661 ? -24.150 -33.651 11.068 1.00 88.06 661 MET A N 1
ATOM 5215 C CA . MET A 1 661 ? -22.703 -33.836 11.119 1.00 88.06 661 MET A CA 1
ATOM 5216 C C . MET A 1 661 ? -22.226 -33.984 12.566 1.00 88.06 661 MET A C 1
ATOM 5218 O O . MET A 1 661 ? -21.598 -34.992 12.876 1.00 88.06 661 MET A O 1
ATOM 5222 N N . TYR A 1 662 ? -22.614 -33.068 13.459 1.00 86.56 662 TYR A N 1
ATOM 5223 C CA . TYR A 1 662 ? -22.292 -33.117 14.889 1.00 86.56 662 TYR A CA 1
ATOM 5224 C C . TYR A 1 662 ? -22.699 -34.449 15.534 1.00 86.56 662 TYR A C 1
ATOM 5226 O O . TYR A 1 662 ? -21.900 -35.084 16.219 1.00 86.56 662 TYR A O 1
ATOM 5234 N N . ARG A 1 663 ? -23.911 -34.939 15.240 1.00 83.94 663 ARG A N 1
ATOM 5235 C CA . ARG A 1 663 ? -24.374 -36.261 15.690 1.00 83.94 663 ARG A CA 1
ATOM 5236 C C . ARG A 1 663 ? -23.455 -37.397 15.224 1.00 83.94 663 ARG A C 1
ATOM 5238 O O . ARG A 1 663 ? -23.261 -38.359 15.961 1.00 83.94 663 ARG A O 1
ATOM 5245 N N . SER A 1 664 ? -22.958 -37.327 13.990 1.00 81.62 664 SER A N 1
ATOM 5246 C CA . SER A 1 664 ? -22.148 -38.392 13.382 1.00 81.62 664 SER A CA 1
ATOM 5247 C C . SER A 1 664 ? -20.673 -38.375 13.793 1.00 81.62 664 SER A C 1
ATOM 5249 O O . SER A 1 664 ? -20.025 -39.416 13.719 1.00 81.62 664 SER A O 1
ATOM 5251 N N . THR A 1 665 ? -20.147 -37.224 14.223 1.00 83.94 665 THR A N 1
ATOM 5252 C CA . THR A 1 665 ? -18.724 -37.037 14.546 1.00 83.94 665 THR A CA 1
ATOM 5253 C C . THR A 1 665 ? -18.426 -37.012 16.047 1.00 83.94 665 THR A C 1
ATOM 5255 O O . THR A 1 665 ? -17.272 -37.190 16.431 1.00 83.94 665 THR A O 1
ATOM 5258 N N . ALA A 1 666 ? -19.432 -36.823 16.905 1.00 73.62 666 ALA A N 1
ATOM 5259 C CA . ALA A 1 666 ? -19.257 -36.831 18.355 1.00 73.62 666 ALA A CA 1
ATOM 5260 C C .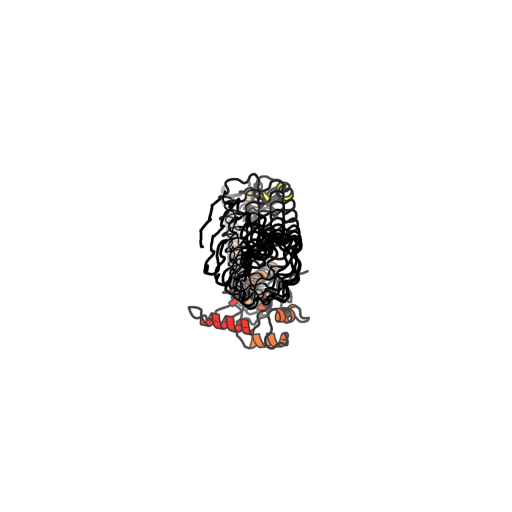 ALA A 1 666 ? -18.973 -38.244 18.911 1.00 73.62 666 ALA A C 1
ATOM 5262 O O . ALA A 1 666 ? -19.611 -39.225 18.520 1.00 73.62 666 ALA A O 1
ATOM 5263 N N . VAL A 1 667 ? -18.026 -38.341 19.855 1.00 65.31 667 VAL A N 1
ATOM 5264 C CA . VAL A 1 667 ? -17.682 -39.578 20.578 1.00 65.31 667 VAL A CA 1
ATOM 5265 C C . VAL A 1 667 ? -17.875 -39.350 22.084 1.00 65.31 667 VAL A C 1
ATOM 5267 O O . VAL A 1 667 ? -17.163 -38.520 22.649 1.00 65.31 667 VAL A O 1
ATOM 5270 N N . PRO A 1 668 ? -18.779 -40.087 22.762 1.00 68.75 668 PRO A N 1
ATOM 5271 C CA . PRO A 1 668 ? -19.679 -41.116 22.227 1.00 68.75 668 PRO A CA 1
ATOM 5272 C C . PRO A 1 668 ? -20.791 -40.541 21.330 1.00 68.75 668 PRO A C 1
ATOM 5274 O O . PRO A 1 668 ? -21.082 -39.349 21.384 1.00 68.75 668 PRO A O 1
ATOM 5277 N N . VAL A 1 669 ? -21.414 -41.406 20.516 1.00 75.62 669 VAL A N 1
ATOM 5278 C CA . VAL A 1 669 ? -22.525 -41.033 19.621 1.00 75.62 669 VAL A CA 1
ATOM 5279 C C . VAL A 1 669 ? -23.647 -40.400 20.431 1.00 75.62 669 VAL A C 1
ATOM 5281 O O . VAL A 1 669 ? -24.178 -41.004 21.361 1.00 75.62 669 VAL A O 1
ATOM 5284 N N . VAL A 1 670 ? -24.025 -39.193 20.034 1.00 82.38 670 VAL A N 1
ATOM 5285 C CA . VAL A 1 670 ? -24.992 -38.381 20.761 1.00 82.38 670 VAL A CA 1
ATOM 5286 C C . VAL A 1 670 ? -26.414 -38.692 20.285 1.00 82.38 670 VAL A C 1
ATOM 5288 O O . VAL A 1 670 ? -26.706 -38.666 19.085 1.00 82.38 670 VAL A O 1
ATOM 5291 N N . LEU A 1 671 ? -27.318 -38.992 21.220 1.00 85.88 671 LEU A N 1
ATOM 5292 C CA . LEU A 1 671 ? -28.735 -39.202 20.926 1.00 85.88 671 LEU A CA 1
ATOM 5293 C C . LEU A 1 671 ? -29.444 -37.838 20.801 1.00 85.88 671 LEU A C 1
ATOM 5295 O O . LEU A 1 671 ? -29.400 -37.051 21.744 1.00 85.88 671 LEU A O 1
ATOM 5299 N N . PRO A 1 672 ? -30.144 -37.533 19.685 1.00 84.44 672 PRO A N 1
ATOM 5300 C CA . PRO A 1 672 ? -30.813 -36.235 19.504 1.00 84.44 672 PRO A CA 1
ATOM 5301 C C . PRO A 1 672 ? -31.867 -35.892 20.567 1.00 84.44 672 PRO A C 1
ATOM 5303 O O . PRO A 1 672 ? -32.224 -34.727 20.723 1.00 84.44 672 PRO A O 1
ATOM 5306 N N . GLU A 1 673 ? -32.383 -36.896 21.277 1.00 84.38 673 GLU A N 1
ATOM 5307 C CA . GLU A 1 673 ? -33.355 -36.727 22.366 1.00 84.38 673 GLU A CA 1
ATOM 5308 C C . GLU A 1 673 ? -32.709 -36.371 23.712 1.00 84.38 673 GLU A C 1
ATOM 5310 O O . GLU A 1 673 ? -33.410 -36.011 24.653 1.00 84.38 673 GLU A O 1
ATOM 5315 N N . GLU A 1 674 ? -31.381 -36.454 23.809 1.00 85.81 674 GLU A N 1
ATOM 5316 C CA . GLU A 1 674 ? -30.609 -36.110 25.008 1.00 85.81 674 GLU A CA 1
ATOM 5317 C C . GLU A 1 674 ? -29.917 -34.747 24.884 1.00 85.81 674 GLU A C 1
ATOM 5319 O O . GLU A 1 674 ? -29.432 -34.214 25.879 1.00 85.81 674 GLU A O 1
ATOM 5324 N N . VAL A 1 675 ? -29.903 -34.152 23.686 1.00 88.75 675 VAL A N 1
ATOM 5325 C CA . VAL A 1 675 ? -29.320 -32.826 23.453 1.00 88.75 675 VAL A CA 1
ATOM 5326 C C . VAL A 1 675 ? -30.402 -31.773 23.426 1.00 88.75 675 VAL A C 1
ATOM 5328 O O . VAL A 1 675 ? -31.254 -31.763 22.539 1.00 88.75 675 VAL A O 1
ATOM 5331 N N . PHE A 1 676 ? -30.295 -30.837 24.356 1.00 90.12 676 PHE A N 1
ATOM 5332 C CA . PHE A 1 676 ? -31.144 -29.661 24.449 1.00 90.12 676 PHE A CA 1
ATOM 5333 C C . PHE A 1 676 ? -30.293 -28.409 24.313 1.00 90.12 676 PHE A C 1
ATOM 5335 O O . PHE A 1 676 ? -29.318 -28.231 25.050 1.00 90.12 676 PHE A O 1
ATOM 5342 N N . PHE A 1 677 ? -30.668 -27.552 23.373 1.00 87.81 677 PHE A N 1
ATOM 5343 C CA . PHE A 1 677 ? -29.974 -26.313 23.078 1.00 87.81 677 PHE A CA 1
ATOM 5344 C C . PHE A 1 677 ? -30.662 -25.126 23.729 1.00 87.81 677 PHE A C 1
ATOM 5346 O O . PHE A 1 677 ? -31.874 -24.944 23.597 1.00 87.81 677 PHE A O 1
ATOM 5353 N N . PHE A 1 678 ? -29.870 -24.255 24.339 1.00 83.81 678 PHE A N 1
ATOM 5354 C CA . PHE A 1 678 ? -30.276 -22.873 24.515 1.00 83.81 678 PHE A CA 1
ATOM 5355 C C . PHE A 1 678 ? -30.043 -22.113 23.222 1.00 83.81 678 PHE A C 1
ATOM 5357 O O . PHE A 1 678 ? -28.918 -22.035 22.727 1.00 83.81 678 PHE A O 1
ATOM 5364 N N . MET A 1 679 ? -31.122 -21.569 22.672 1.00 79.06 679 MET A N 1
ATOM 5365 C CA . MET A 1 679 ? -31.100 -20.867 21.398 1.00 79.06 679 MET A CA 1
ATOM 5366 C C . MET A 1 679 ? -31.401 -19.398 21.635 1.00 79.06 679 MET A C 1
ATOM 5368 O O . MET A 1 679 ? -32.561 -19.027 21.805 1.00 79.06 679 MET A O 1
ATOM 5372 N N . CYS A 1 680 ? -30.366 -18.557 21.586 1.00 68.56 680 CYS A N 1
ATOM 5373 C CA . CYS A 1 680 ? -30.505 -17.106 21.744 1.00 68.56 680 CYS A CA 1
ATOM 5374 C C . CYS A 1 680 ? -31.547 -16.504 20.782 1.00 68.56 680 CYS A C 1
ATOM 5376 O O . CYS A 1 680 ? -32.263 -15.584 21.148 1.00 68.56 680 CYS A O 1
ATOM 5378 N N . PHE A 1 681 ? -31.708 -17.085 19.588 1.00 70.38 681 PHE A N 1
ATOM 5379 C CA . PHE A 1 681 ? -32.710 -16.694 18.592 1.00 70.38 681 PHE A CA 1
ATOM 5380 C C . PHE A 1 681 ? -34.174 -16.908 19.036 1.00 70.38 681 PHE A C 1
ATOM 5382 O O . PHE A 1 681 ? -35.070 -16.168 18.622 1.00 70.38 681 PHE A O 1
ATOM 5389 N N . PHE A 1 682 ? -34.435 -17.931 19.856 1.00 71.94 682 PHE A N 1
ATOM 5390 C CA . PHE A 1 682 ? -35.776 -18.276 20.341 1.00 71.94 682 PHE A CA 1
ATOM 5391 C C . PHE A 1 682 ? -36.115 -17.648 21.679 1.00 71.94 682 PHE A C 1
ATOM 5393 O O . PHE A 1 682 ? -37.277 -17.694 22.074 1.00 71.94 682 PHE A O 1
ATOM 5400 N N . VAL A 1 683 ? -35.131 -17.050 22.345 1.00 63.97 683 VAL A N 1
ATOM 5401 C CA . VAL A 1 683 ? -35.301 -16.329 23.598 1.00 63.97 683 VAL A CA 1
ATOM 5402 C C . VAL A 1 683 ? -35.439 -14.856 23.252 1.00 63.97 683 VAL A C 1
ATOM 5404 O O . VAL A 1 683 ? -34.464 -14.207 22.900 1.00 63.97 683 VAL A O 1
ATOM 5407 N N . ASN A 1 684 ? -36.662 -14.332 23.297 1.00 56.06 684 ASN A N 1
ATOM 5408 C CA . ASN A 1 684 ? -36.909 -12.923 23.019 1.00 56.06 684 ASN A CA 1
ATOM 5409 C C . ASN A 1 684 ? -36.339 -12.059 24.165 1.00 56.06 684 ASN A C 1
ATOM 5411 O O . ASN A 1 684 ? -36.836 -12.168 25.291 1.00 56.06 684 ASN A O 1
ATOM 5415 N N . PRO A 1 685 ? -35.353 -11.175 23.930 1.00 48.53 685 PRO A N 1
ATOM 5416 C CA . PRO A 1 685 ? -35.187 -10.011 24.772 1.00 48.53 685 PRO A CA 1
ATOM 5417 C C . PRO A 1 685 ? -36.241 -9.019 24.289 1.00 48.53 685 PRO A C 1
ATOM 5419 O O . PRO A 1 685 ? -36.132 -8.505 23.177 1.00 48.53 685 PRO A O 1
ATOM 5422 N N . ARG A 1 686 ? -37.276 -8.733 25.083 1.00 43.62 686 ARG A N 1
ATOM 5423 C CA . ARG A 1 686 ? -38.036 -7.500 24.850 1.00 43.62 686 ARG A CA 1
ATOM 5424 C C . ARG A 1 686 ? -37.051 -6.333 24.991 1.00 43.62 686 ARG A C 1
ATOM 5426 O O . ARG A 1 686 ? -36.827 -5.852 26.095 1.00 43.62 686 ARG A O 1
ATOM 5433 N N . PHE A 1 687 ? -36.425 -5.937 23.887 1.00 38.91 687 PHE A N 1
ATOM 5434 C CA . PHE A 1 687 ? -36.003 -4.569 23.663 1.00 38.91 687 PHE A CA 1
ATOM 5435 C C . PHE A 1 687 ? -37.308 -3.783 23.577 1.00 38.91 687 PHE A C 1
ATOM 5437 O O . PHE A 1 687 ? -37.978 -3.795 22.545 1.00 38.91 687 PHE A O 1
ATOM 5444 N N . ASP A 1 688 ? -37.724 -3.219 24.706 1.00 32.12 688 ASP A N 1
ATOM 5445 C CA . ASP A 1 688 ? -38.597 -2.051 24.661 1.00 32.12 688 ASP A CA 1
ATOM 5446 C C . ASP A 1 688 ? -37.739 -0.919 24.059 1.00 32.12 688 ASP A C 1
ATOM 5448 O O . ASP A 1 688 ? -36.596 -0.764 24.505 1.00 32.12 688 ASP A O 1
ATOM 5452 N N . PRO A 1 689 ? -38.196 -0.221 23.006 1.00 37.88 689 PRO A N 1
ATOM 5453 C CA . PRO A 1 689 ? -37.489 0.941 22.476 1.00 37.88 689 PRO A CA 1
ATOM 5454 C C . PRO A 1 689 ? -37.339 2.070 23.501 1.00 37.88 689 PRO A C 1
ATOM 5456 O O . PRO A 1 689 ? -38.216 2.209 24.387 1.00 37.88 689 PRO A O 1
#

Nearest PDB structures (foldseek):
  8wa2-assembly1_C  TM=6.880E-01  e=6.394E-01  Chlamydomonas reinhardtii
  6cu0-assembly1_K  TM=3.620E-01  e=4.314E-01  Homo sapiens

Solvent-accessible surface area (backbone atoms only — not comparable to full-atom values): 32640 Å² total; per-residue (Å²): 84,54,49,72,36,44,62,33,46,79,47,57,73,86,63,47,87,55,88,34,67,83,36,40,41,34,30,27,22,32,17,41,10,60,48,29,59,56,66,56,36,79,38,43,35,64,50,22,33,33,35,32,26,21,31,18,41,10,52,39,63,55,64,53,35,74,37,42,34,66,52,24,32,33,39,27,25,21,30,24,46,9,50,64,29,61,57,61,50,40,74,38,46,35,59,50,24,33,34,37,29,24,24,36,16,42,12,54,34,50,61,60,50,47,77,37,44,34,58,46,23,34,31,38,29,25,22,33,18,48,12,58,40,55,49,62,56,38,75,39,43,34,60,49,23,30,35,36,32,25,21,30,20,47,9,41,65,26,54,55,63,56,38,73,37,44,33,62,46,23,36,32,38,32,22,23,31,20,36,10,34,50,27,56,51,62,54,42,74,38,43,33,65,50,24,34,36,41,27,24,24,32,18,37,10,37,50,28,58,52,62,52,37,74,37,44,32,65,53,23,38,33,38,32,29,19,31,18,38,11,36,52,28,58,54,62,49,36,72,36,47,31,72,53,24,37,38,41,29,27,18,32,17,37,10,35,49,27,62,55,62,52,45,71,37,47,34,62,55,25,37,40,36,34,27,22,34,17,38,10,35,49,26,5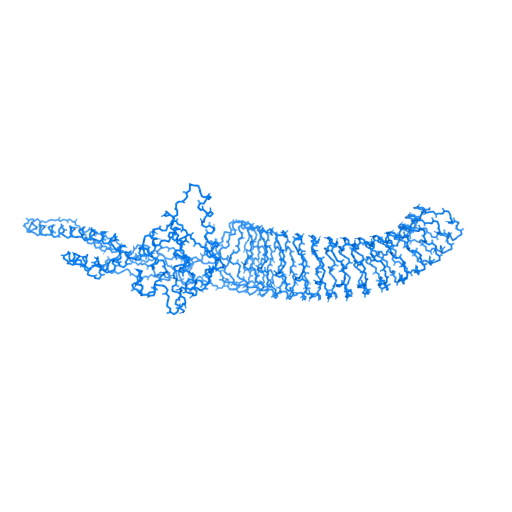5,50,55,45,46,66,39,42,33,62,51,22,33,34,37,29,23,22,31,18,38,9,35,50,25,54,37,46,54,48,69,40,43,31,61,52,24,32,35,35,31,23,23,30,18,39,9,35,50,26,60,61,63,52,43,76,39,42,34,59,49,22,34,31,36,31,25,21,32,19,38,11,41,49,26,60,59,67,52,32,76,35,42,32,75,51,30,51,39,45,46,29,21,32,19,37,11,38,48,29,55,65,49,37,49,69,43,47,63,86,63,48,87,65,63,88,44,19,54,47,63,12,50,42,48,76,70,58,64,28,53,47,12,18,16,62,18,93,81,67,35,44,48,35,75,42,59,85,27,21,18,8,45,65,60,26,83,55,59,45,69,38,55,90,35,21,17,28,42,98,67,15,44,43,64,44,72,37,60,91,63,31,30,47,52,50,63,39,68,42,72,55,61,85,81,34,47,79,55,94,71,38,73,45,77,80,87,89,88,86,88,80,90,78,72,61,74,68,55,51,56,55,50,52,53,50,49,53,50,49,54,55,47,51,55,49,52,52,52,52,51,52,52,47,57,64,54,61,71,69,73,52,81,63,58,59,60,55,51,48,56,54,39,49,75,69,64,53,59,66,70,61,50,54,52,51,51,39,54,51,30,31,54,49,56,78,32,47,5,44,22,45,44,47,69,64,34,70,66,49,53,49,53,52,26,70,56,54,75,34,97,64,46,25,48,52,50,42,47,46,41,38,66,68,37,100,72,30,58,35,43,87,39,62,20,52,61,77,67,44,61,51,43,30,48,57,80,57,51,63,64,94,43,45,42,64,53,71,44,83,48,86,79,65,53,79,46,30,53,65,55,52,43,51,52,54,52,49,51,38,73,70,40,85,73,74,56,58,42,88,76,39,13,31,38,41,66,90,38,50,65,74,84,75,73,133

pLDDT: mean 88.67, std 13.44, range [32.12, 98.88]

Organism: NCBI:txid878477

Radius of gyration: 42.33 Å; Cα contacts (8 Å, |Δi|>4): 1847; chains: 1; bounding box: 104×57×131 Å

Foldseek 3Di:
DALQCQLVQQDADEPQPDACQPPAEQASVCALNAHHAYDNLNYACQNHAEQHNNQQNHCYAYENLNYACQNHAYLASNCQNNAEYAYANLNYACQNHAEQASNQANYQYAYDNCNYACQNHAELHSNQALYCYAHENLNYACQNYAYLHCNCHNNCNHAYANLNYACQNHAEQALNCQLVQNYAYENLNYACQNYAEQANNCQNNQNYAYENLNYACQNYAELHSNCHLVQQHAYENLNYACQNYAYQASNCQNVQNYAYENCNYECQNYAEQHSNCQLNQQYAYANLNYACQNYAYQENNCQNNQQYAHENLNYACQNYAYQASNCHLNQNHAYANLPYACQNYAELHLNCQNNQNYAYANLNYECQNYQYQAQNCHLNQRHAYFNLNYDPVNYPDCPNNCHNNNNNVVAQDAWQWAQHPVSGGIDGADFQWTGAGNRNHTDGDDWQWAADPSRNHIDHAPAQWADDRHDTHHQDPPFHQDRRDGDDDDDDDDDDDPVVVVVVVVVVVVVLVVVLVVVLVVLLVVLLVVVLVVDPVSCVVSVVVCVVSPDDPVVSVVSQLVSLLVVLQFWFFFLCVLLDPVVQVVQCVQQVDNWDFLLSCLCSAQVDPDHQQQQPQRSNPRHGDFFQSSNDDSQRTGGAPEEDDDDRGDTSVRVNVVSVVCQVPDPPRDDRSPHGYDYPSRGDDPPPD

Sequence (689 aa):
MSFMFSEAWTFNQAIRLWDTSSVRDMRYMFHDTRAFNQDIGSWNTSAVTSMHRMFSYAEFNRPIGSWTTRAVTDTSFMFDGARNFDQAIGSWNMSSVTDMSYMFSGTAFTQAIDCWDTSSVVSMRHMFEASDFNSDIGSWNTSAVKNMEYMFRYASNFNQDIGSWDTSAVEDMFAMFEHATAFNKAIGFWDTSAVRSMGSMFSGATAFNQHIGRWNTSAVTTFSVMFHEAATFNKAIGSWDTSSVSQMDWMFARARSFNQALGSWDTSSVEDMDLMFSEATSFNQDLGSWDTSAVTNMNSMFSGAMAFNGTIGSWDTSSVTLMSRMFEDAVSFNQDIGFWDTSSVTSMFSMFQGATSFDQAIGSWDTSSVQDMDSMFRNAVTFSHSLSSWDVSQLQDKDTMFQGAVSFDEKPCEAGFFPARNLLGCEVCPPGKFARSNASYCDPCGPGSVPVPDRSSCTPCPALHVADFDTCRACGLPHLVFRDECISWHLPLIALGVAMLLVLVRLVAMYRRARRAKRIEGVLSHLYDDLWEEMPEIMHQHHAVLEQLGADKSTVDQRVLEMRARQSNLAGVSMHYLLSADFVQLARQRTGKDDPTFIDMKTSFWLAEDPIGQNVLCPRDGRPGCALVDWLPRKDRREQTHFMSWTWRYSIGQMKSALTMYRSTAVPVVLPEEVFFFMCFFVNPRFDP

Secondary structure (DSSP, 8-state):
-TTTTTT-TT-----TT---TT--B-TTTTTT-SS-----TT---TT--B-TTTTTT-------TT---TT--B-TTTTTT-TT-----TTS--TT--B-TTTTTT-------TT---TT--B-TTTTTT----S--TT---TT--B-TTTTTT-TT-----TT---TT--B-TTTTTT-TT-----TT---TT--B-TTTTTT-TT-----TT---TT--B-TTTTTT-TT-----TTS--TT--B-TTTTTT-TT-----TT---TT--B-TTTTTT-TT-----TT---TT--B-TTTTTT-TT-----TT---TT--B-TTTTTT-TT-----TT---TT--B-TTTTTT-TT-----TT---TT--B-TTTTTT-TT-----TT---TT-S--TTTTTT-HHHHT-PPPTTEEE-TTSSSEEEPPTTEE--TT-SSPEEPPTTEEE-TTSSSEEEPPTTEEEETTEEEEPPTTEEEETTEEEEP----S--SSHHHHHHHHHHHHHHHHHHHHHHHHHHHHHHHHHTT--HHHHHHHHHHHHHTT--HHHHHHHHHHHHHHHHHT-EEEHHHHHSHHHHHHHHHHH--SS-BHHHHHHHHHSSSS-TTTTSBPTTTS-B---HHHHS-GGGEES--EEE---TT-BHHHHHHHHHHHHHHSSSPPPTTT-EEEETTTS------

InterPro domains:
  IPR005046 Protein of unknown function DUF285 [PF03382] (1-111)
  IPR005046 Protein of unknown function DUF285 [PF03382] (206-312)
  IPR009030 Growth factor receptor cysteine-rich domain superfamily [SSF57184] (413-488)
  IPR011889 Bacterial surface protein 26-residue repeat [TIGR02167] (29-51)
  IPR011889 Bacterial surface protein 26-residue repeat [TIGR02167] (151-174)
  IPR011889 Bacterial surface protein 26-residue repeat [TIGR02167] (276-300)
  IPR011889 Bacterial surface protein 26-residue repeat [TIGR02167] (301-324)